Protein AF-0000000071158804 (afdb_homodimer)

Sequence (648 aa):
MSFNRYKDIIEEGDTVILYISPQAMYAIQAQSVIENRKGEKVENVMQTKYGALKISSLFGKPFGSKVSLSNGWAHVLYPTPELWTQTLPHRTQIIYTPDISLIMFMLELKPGSIVVESGTGSGSLTHSMAVRVKPTGHIYTYDFHEQRADQAQKEFKAHGLSENVTSQCRDVCQNGFSDDVTGKADAVFLDLPHPHLVVPFAIKALKPSGGGRICTFSPCIEQVMRTCQTLQEHGFIQIKTVECLEKEYQVVNRTVTTFATASRPSSAPVPQNTTEEHSNDKKFVACIPSASPRGHTGYLTTATYLMETPLQLQEAEIEDSCEKMSFNRYKDIIEEGDTVILYISPQAMYAIQAQSVIENRKGEKVENVMQTKYGALKISSLFGKPFGSKVSLSNGWAHVLYPTPELWTQTLPHRTQIIYTPDISLIMFMLELKPGSIVVESGTGSGSLTHSMAVRVKPTGHIYTYDFHEQRADQAQKEFKAHGLSENVTSQCRDVCQNGFSDDVTGKADAVFLDLPHPHLVVPFAIKALKPSGGGRICTFSPCIEQVMRTCQTLQEHGFIQIKTVECLEKEYQVVNRTVTTFATASRPSSAPVPQNTTEEHSNDKKFVACIPSASPRGHTGYLTTATYLMETPLQLQEAEIEDSCEK

Nearest PDB structures (foldseek):
  5erg-assembly1_B-2  TM=8.374E-01  e=8.503E-31  Saccharomyces cerevisiae S288C
  1o54-assembly1_A  TM=8.963E-01  e=9.820E-26  Thermotoga maritima
  3mb5-assembly1_A  TM=8.876E-01  e=3.940E-25  Pyrococcus abyssi
  2b25-assembly1_A  TM=8.317E-01  e=4.220E-18  Homo sapiens
  2b25-assembly2_B  TM=8.247E-01  e=2.156E-17  Homo sapiens

Radius of gyration: 29.2 Å; Cα contacts (8 Å, |Δi|>4): 1351; chains: 2; bounding box: 61×101×88 Å

Structure (mmCIF, N/CA/C/O backbone):
data_AF-0000000071158804-model_v1
#
loop_
_entity.id
_entity.type
_entity.pdbx_description
1 polymer 'tRNA (adenine(58)-N(1))-methyltransferase catalytic subunit TRMT61A'
#
loop_
_atom_site.group_PDB
_atom_site.id
_atom_site.type_symbol
_atom_site.label_atom_id
_atom_site.label_alt_id
_atom_site.label_comp_id
_atom_site.label_asym_id
_atom_site.label_entity_id
_atom_site.label_seq_id
_atom_site.pdbx_PDB_ins_code
_atom_site.Cartn_x
_atom_site.Cartn_y
_atom_site.Cartn_z
_atom_site.occupancy
_atom_site.B_iso_or_equiv
_atom_site.auth_seq_id
_atom_site.auth_comp_id
_atom_site.auth_asym_id
_atom_site.auth_atom_id
_atom_site.pdbx_PDB_model_num
ATOM 1 N N . MET A 1 1 ? 7.121 7.773 21.453 1 49.59 1 MET A N 1
ATOM 2 C CA . MET A 1 1 ? 7.941 7.285 20.359 1 49.59 1 MET A CA 1
ATOM 3 C C . MET A 1 1 ? 7.137 7.242 19.062 1 49.59 1 MET A C 1
ATOM 5 O O . MET A 1 1 ? 6.109 6.57 18.984 1 49.59 1 MET A O 1
ATOM 9 N N . SER A 1 2 ? 7.516 8.016 18.078 1 63.91 2 SER A N 1
ATOM 10 C CA . SER A 1 2 ? 6.809 8.406 16.859 1 63.91 2 SER A CA 1
ATOM 11 C C . SER A 1 2 ? 6.754 7.262 15.859 1 63.91 2 SER A C 1
ATOM 13 O O . SER A 1 2 ? 7.633 6.398 15.852 1 63.91 2 SER A O 1
ATOM 15 N N . PHE A 1 3 ? 5.719 6.723 15.328 1 69.81 3 PHE A N 1
ATOM 16 C CA . PHE A 1 3 ? 5.371 5.762 14.289 1 69.81 3 PHE A CA 1
ATOM 17 C C . PHE A 1 3 ? 5.008 4.414 14.898 1 69.81 3 PHE A C 1
ATOM 19 O O . PHE A 1 3 ? 4.453 3.549 14.219 1 69.81 3 PHE A O 1
ATOM 26 N N . ASN A 1 4 ? 5.555 4.121 16.219 1 66.81 4 ASN A N 1
ATOM 27 C CA . ASN A 1 4 ? 5.32 2.82 16.828 1 66.81 4 ASN A CA 1
ATOM 28 C C . ASN A 1 4 ? 3.912 2.721 17.406 1 66.81 4 ASN A C 1
ATOM 30 O O . ASN A 1 4 ? 3.217 1.726 17.188 1 66.81 4 ASN A O 1
ATOM 34 N N . ARG A 1 5 ? 3.615 3.727 18.312 1 67.88 5 ARG A N 1
ATOM 35 C CA . ARG A 1 5 ? 2.289 3.725 18.922 1 67.88 5 ARG A CA 1
ATOM 36 C C . ARG A 1 5 ? 1.631 5.094 18.797 1 67.88 5 ARG A C 1
ATOM 38 O O . ARG A 1 5 ? 2.299 6.125 18.922 1 67.88 5 ARG A O 1
ATOM 45 N N . TYR A 1 6 ? 0.428 5.008 18.312 1 70.06 6 TYR A N 1
ATOM 46 C CA . TYR A 1 6 ? -0.295 6.273 18.25 1 70.06 6 TYR A CA 1
ATOM 47 C C . TYR A 1 6 ? -0.41 6.914 19.625 1 70.06 6 TYR A C 1
ATOM 49 O O . TYR A 1 6 ? -0.631 6.227 20.609 1 70.06 6 TYR A O 1
ATOM 57 N N . LYS A 1 7 ? 0.042 8.133 19.672 1 77.88 7 LYS A N 1
ATOM 58 C CA . LYS A 1 7 ? -0.082 8.984 20.844 1 77.88 7 LYS A CA 1
ATOM 59 C C . LYS A 1 7 ? -0.995 10.172 20.578 1 77.88 7 LYS A C 1
ATOM 61 O O . LYS A 1 7 ? -0.969 10.742 19.484 1 77.88 7 LYS A O 1
ATOM 66 N N . ASP A 1 8 ? -1.704 10.539 21.594 1 83.31 8 ASP A N 1
ATOM 67 C CA . ASP A 1 8 ? -2.66 11.633 21.422 1 83.31 8 ASP A CA 1
ATOM 68 C C . ASP A 1 8 ? -2.02 12.977 21.734 1 83.31 8 ASP A C 1
ATOM 70 O O . ASP A 1 8 ? -2.324 13.984 21.078 1 83.31 8 ASP A O 1
ATOM 74 N N . ILE A 1 9 ? -1.091 12.906 22.719 1 90.75 9 ILE A N 1
ATOM 75 C CA . ILE A 1 9 ? -0.55 14.164 23.234 1 90.75 9 ILE A CA 1
ATOM 76 C C . ILE A 1 9 ? 0.925 14.281 22.859 1 90.75 9 ILE A C 1
ATOM 78 O O . ILE A 1 9 ? 1.678 13.305 22.953 1 90.75 9 ILE A O 1
ATOM 82 N N . ILE A 1 10 ? 1.305 15.43 22.422 1 92.62 10 ILE A N 1
ATOM 83 C CA . ILE A 1 10 ? 2.684 15.695 22.031 1 92.62 10 ILE A CA 1
ATOM 84 C C . ILE A 1 10 ? 3.57 15.781 23.266 1 92.62 10 ILE A C 1
ATOM 86 O O . ILE A 1 10 ? 3.24 16.484 24.234 1 92.62 10 ILE A O 1
ATOM 90 N N . GLU A 1 11 ? 4.625 15.086 23.266 1 94 11 GLU A N 1
ATOM 91 C CA . GLU A 1 11 ? 5.594 15.086 24.359 1 94 11 GLU A CA 1
ATOM 92 C C . GLU A 1 11 ? 7.008 15.359 23.844 1 94 11 GLU A C 1
ATOM 94 O O . GLU A 1 11 ? 7.258 15.281 22.641 1 94 11 GLU A O 1
ATOM 99 N N . GLU A 1 12 ? 7.871 15.703 24.781 1 93.75 12 GLU A N 1
ATOM 100 C CA . GLU A 1 12 ? 9.273 15.898 24.422 1 93.75 12 GLU A CA 1
ATOM 101 C C . GLU A 1 12 ? 9.875 14.633 23.828 1 93.75 12 GLU A C 1
ATOM 103 O O . GLU A 1 12 ? 9.633 13.531 24.328 1 93.75 12 GLU A O 1
ATOM 108 N N . GLY A 1 13 ? 10.555 14.797 22.75 1 90.81 13 GLY A N 1
ATOM 109 C CA . GLY A 1 13 ? 11.188 13.664 22.078 1 90.81 13 GLY A CA 1
ATOM 110 C C . GLY A 1 13 ? 10.398 13.148 20.891 1 90.81 13 GLY A C 1
ATOM 111 O O . GLY A 1 13 ? 10.93 12.398 20.078 1 90.81 13 GLY A O 1
ATOM 112 N N . ASP A 1 14 ? 9.156 13.625 20.797 1 92.44 14 ASP A N 1
ATOM 113 C CA . ASP A 1 14 ? 8.32 13.164 19.703 1 92.44 14 ASP A CA 1
ATOM 114 C C . ASP A 1 14 ? 8.75 13.797 18.375 1 92.44 14 ASP A C 1
ATOM 116 O O . ASP A 1 14 ? 9.32 14.891 18.375 1 92.44 14 ASP A O 1
ATOM 120 N N . THR A 1 15 ? 8.578 13.047 17.359 1 92.94 15 THR A N 1
ATOM 121 C CA . THR A 1 15 ? 8.617 13.648 16.031 1 92.94 15 THR A CA 1
ATOM 122 C C . THR A 1 15 ? 7.242 14.18 15.633 1 92.94 15 THR A C 1
ATOM 124 O O . THR A 1 15 ? 6.242 13.469 15.742 1 92.94 15 THR A O 1
ATOM 127 N N . VAL A 1 16 ? 7.203 15.438 15.242 1 93.44 16 VAL A N 1
ATOM 128 C CA . VAL A 1 16 ? 5.938 16.062 14.859 1 93.44 16 VAL A CA 1
ATOM 129 C C . VAL A 1 16 ? 6.051 16.641 13.453 1 93.44 16 VAL A C 1
ATOM 131 O O . VAL A 1 16 ? 7.133 17.047 13.023 1 93.44 16 VAL A O 1
ATOM 134 N N . ILE A 1 17 ? 4.953 16.594 12.727 1 94.38 17 ILE A N 1
ATOM 135 C CA . ILE A 1 17 ? 4.895 17.219 11.414 1 94.38 17 ILE A CA 1
ATOM 136 C C . ILE A 1 17 ? 4.148 18.547 11.508 1 94.38 17 ILE A C 1
ATOM 138 O O . ILE A 1 17 ? 2.977 18.578 11.898 1 94.38 17 ILE A O 1
ATOM 142 N N . LEU A 1 18 ? 4.887 19.609 11.242 1 95.38 18 LEU A N 1
ATOM 143 C CA . LEU A 1 18 ? 4.242 20.906 11.125 1 95.38 18 LEU A CA 1
ATOM 144 C C . LEU A 1 18 ? 3.658 21.109 9.727 1 95.38 18 LEU A C 1
ATOM 146 O O . LEU A 1 18 ? 4.402 21.172 8.742 1 95.38 18 LEU A O 1
ATOM 150 N N . TYR A 1 19 ? 2.352 21.172 9.703 1 94.25 19 TYR A N 1
ATOM 151 C CA . TYR A 1 19 ? 1.658 21.328 8.43 1 94.25 19 TYR A CA 1
ATOM 152 C C . TYR A 1 19 ? 1.116 22.734 8.266 1 94.25 19 TYR A C 1
ATOM 154 O O . TYR A 1 19 ? 0.14 23.109 8.922 1 94.25 19 TYR A O 1
ATOM 162 N N . ILE A 1 20 ? 1.718 23.531 7.418 1 92.38 20 ILE A N 1
ATOM 163 C CA . ILE A 1 20 ? 1.26 24.891 7.137 1 92.38 20 ILE A CA 1
ATOM 164 C C . ILE A 1 20 ? 0.4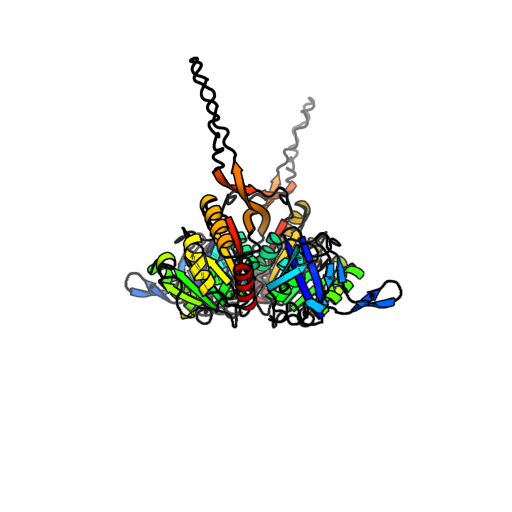17 24.891 5.863 1 92.38 20 ILE A C 1
ATOM 166 O O . ILE A 1 20 ? -0.696 25.422 5.852 1 92.38 20 ILE A O 1
ATOM 170 N N . SER A 1 21 ? 0.932 24.281 4.809 1 86.81 21 SER A N 1
ATOM 171 C CA . SER A 1 21 ? 0.286 24.078 3.516 1 86.81 21 SER A CA 1
ATOM 172 C C . SER A 1 21 ? 0.844 22.828 2.818 1 86.81 21 SER A C 1
ATOM 174 O O . SER A 1 21 ? 1.821 22.25 3.281 1 86.81 21 SER A O 1
ATOM 176 N N . PRO A 1 22 ? 0.19 22.406 1.806 1 82.94 22 PRO A N 1
ATOM 177 C CA . PRO A 1 22 ? 0.724 21.25 1.084 1 82.94 22 PRO A CA 1
ATOM 178 C C . PRO A 1 22 ? 2.168 21.453 0.629 1 82.94 22 PRO A C 1
ATOM 180 O O . PRO A 1 22 ? 2.924 20.484 0.51 1 82.94 22 PRO A O 1
ATOM 183 N N . GLN A 1 23 ? 2.557 22.641 0.459 1 84.12 23 GLN A N 1
ATOM 184 C CA . GLN A 1 23 ? 3.896 22.938 -0.04 1 84.12 23 GLN A CA 1
ATOM 185 C C . GLN A 1 23 ? 4.844 23.297 1.103 1 84.12 23 GLN A C 1
ATOM 187 O O . GLN A 1 23 ? 6.043 23.469 0.888 1 84.12 23 GLN A O 1
ATOM 192 N N . ALA A 1 24 ? 4.27 23.406 2.316 1 90.88 24 ALA A N 1
ATOM 193 C CA . ALA A 1 24 ? 5.074 23.797 3.469 1 90.88 24 ALA A CA 1
ATOM 194 C C . ALA A 1 24 ? 4.824 22.875 4.656 1 90.88 24 ALA A C 1
ATOM 196 O O . ALA A 1 24 ? 3.961 23.156 5.492 1 90.88 24 ALA A O 1
ATOM 197 N N . MET A 1 25 ? 5.547 21.844 4.664 1 93.62 25 MET A N 1
ATOM 198 C CA . MET A 1 25 ? 5.508 20.859 5.746 1 93.62 25 MET A CA 1
ATOM 199 C C . MET A 1 25 ? 6.906 20.594 6.285 1 93.62 25 MET A C 1
ATOM 201 O O . MET A 1 25 ? 7.867 20.516 5.516 1 93.62 25 MET A O 1
ATOM 205 N N . TYR A 1 26 ? 7 20.375 7.609 1 94.25 26 TYR A N 1
ATOM 206 C CA . TYR A 1 26 ? 8.305 20.172 8.227 1 94.25 26 TYR A CA 1
ATOM 207 C C . TYR A 1 26 ? 8.242 19.094 9.297 1 94.25 26 TYR A C 1
ATOM 209 O O . TYR A 1 26 ? 7.32 19.062 10.117 1 94.25 26 TYR A O 1
ATOM 217 N N . ALA A 1 27 ? 9.18 18.188 9.203 1 93.88 27 ALA A N 1
ATOM 218 C CA . ALA A 1 27 ? 9.359 17.266 10.32 1 93.88 27 ALA A CA 1
ATOM 219 C C . ALA A 1 27 ? 10.211 17.891 11.422 1 93.88 27 ALA A C 1
ATOM 221 O O . ALA A 1 27 ? 11.312 18.375 11.164 1 93.88 27 ALA A O 1
ATOM 222 N N . ILE A 1 28 ? 9.703 17.891 12.641 1 92.88 28 ILE A N 1
ATOM 223 C CA . ILE A 1 28 ? 10.375 18.531 13.773 1 92.88 28 ILE A CA 1
ATOM 224 C C . ILE A 1 28 ? 10.547 17.516 14.906 1 92.88 28 ILE A C 1
ATOM 226 O O . ILE A 1 28 ? 9.617 16.781 15.227 1 92.88 28 ILE A O 1
ATOM 230 N N . GLN A 1 29 ? 11.719 17.484 15.406 1 91.19 29 GLN A N 1
ATOM 231 C CA . GLN A 1 29 ? 11.898 16.781 16.672 1 91.19 29 GLN A CA 1
ATOM 232 C C . GLN A 1 29 ? 11.516 17.688 17.859 1 91.19 29 GLN A C 1
ATOM 234 O O . GLN A 1 29 ? 12.117 18.734 18.062 1 91.19 29 GLN A O 1
ATOM 239 N N . ALA A 1 30 ? 10.562 17.266 18.625 1 93.38 30 ALA A N 1
ATOM 240 C CA . ALA A 1 30 ? 10.055 18.094 19.719 1 93.38 30 ALA A CA 1
ATOM 241 C C . ALA A 1 30 ? 11.016 18.094 20.906 1 93.38 30 ALA A C 1
ATOM 243 O O . ALA A 1 30 ? 10.836 17.328 21.859 1 93.38 30 ALA A O 1
ATOM 244 N N . GLN A 1 31 ? 11.922 18.969 20.766 1 93.88 31 GLN A N 1
ATOM 245 C CA . GLN A 1 31 ? 12.891 19.188 21.844 1 93.88 31 GLN A CA 1
ATOM 246 C C . GLN A 1 31 ? 12.828 20.625 22.344 1 93.88 31 GLN A C 1
ATOM 248 O O . GLN A 1 31 ? 12.859 21.578 21.547 1 93.88 31 GLN A O 1
ATOM 253 N N . SER A 1 32 ? 12.727 20.75 23.625 1 94.38 32 SER A N 1
ATOM 254 C CA . SER A 1 32 ? 12.562 22.078 24.203 1 94.38 32 SER A CA 1
ATOM 255 C C . SER A 1 32 ? 13.844 22.891 24.078 1 94.38 32 SER A C 1
ATOM 257 O O . SER A 1 32 ? 13.789 24.125 23.938 1 94.38 32 SER A O 1
ATOM 259 N N . VAL A 1 33 ? 14.984 22.156 24.141 1 94.38 33 VAL A N 1
ATOM 260 C CA . VAL A 1 33 ? 16.281 22.828 24.141 1 94.38 33 VAL A CA 1
ATOM 261 C C . VAL A 1 33 ? 17.172 22.234 23.047 1 94.38 33 VAL A C 1
ATOM 263 O O . VAL A 1 33 ? 17.094 21.031 22.766 1 94.38 33 VAL A O 1
ATOM 266 N N . ILE A 1 34 ? 17.906 23.062 22.391 1 91.44 34 ILE A N 1
ATOM 267 C CA . ILE A 1 34 ? 18.906 22.625 21.422 1 91.44 34 ILE A CA 1
ATOM 268 C C . ILE A 1 34 ? 20.234 23.312 21.703 1 91.44 34 ILE A C 1
ATOM 270 O O . ILE A 1 34 ? 20.281 24.312 22.438 1 91.44 34 ILE A O 1
ATOM 274 N N . GLU A 1 35 ? 21.25 22.734 21.203 1 91.94 35 GLU A N 1
ATOM 275 C CA . GLU A 1 35 ? 22.562 23.328 21.359 1 91.94 35 GLU A CA 1
ATOM 276 C C . GLU A 1 35 ? 22.891 24.266 20.203 1 91.94 35 GLU A C 1
ATOM 278 O O . GLU A 1 35 ? 22.75 23.906 19.031 1 91.94 35 GLU A O 1
ATOM 283 N N . ASN A 1 36 ? 23.234 25.453 20.5 1 88.56 36 ASN A N 1
ATOM 284 C CA . ASN A 1 36 ? 23.609 26.375 19.438 1 88.56 36 ASN A CA 1
ATOM 285 C C . ASN A 1 36 ? 25.047 26.156 18.984 1 88.56 36 ASN A C 1
ATOM 287 O O . ASN A 1 36 ? 25.703 25.203 19.422 1 88.56 36 ASN A O 1
ATOM 291 N N . ARG A 1 37 ? 25.562 26.922 18.047 1 85.38 37 ARG A N 1
ATOM 292 C CA . ARG A 1 37 ? 26.875 26.75 17.438 1 85.38 37 ARG A CA 1
ATOM 293 C C . ARG A 1 37 ? 28 26.938 18.469 1 85.38 37 ARG A C 1
ATOM 295 O O . ARG A 1 37 ? 29.094 26.406 18.297 1 85.38 37 ARG A O 1
ATOM 302 N N . LYS A 1 38 ? 27.672 27.594 19.484 1 91.69 38 LYS A N 1
ATOM 303 C CA . LYS A 1 38 ? 28.641 27.875 20.547 1 91.69 38 LYS A CA 1
ATOM 304 C C . LYS A 1 38 ? 28.578 26.812 21.641 1 91.69 38 LYS A C 1
ATOM 306 O O . LYS A 1 38 ? 29.25 26.938 22.656 1 91.69 38 LYS A O 1
ATOM 311 N N . GLY A 1 39 ? 27.672 25.828 21.438 1 90.5 39 GLY A N 1
ATOM 312 C CA . GLY A 1 39 ? 27.562 24.734 22.391 1 90.5 39 GLY A CA 1
ATOM 313 C C . GLY A 1 39 ? 26.656 25.062 23.562 1 90.5 39 GLY A C 1
ATOM 314 O O . GLY A 1 39 ? 26.625 24.328 24.547 1 90.5 39 GLY A O 1
ATOM 315 N N . GLU A 1 40 ? 26 26.234 23.484 1 92.44 40 GLU A N 1
ATOM 316 C CA . GLU A 1 40 ? 25.109 26.641 24.578 1 92.44 40 GLU A CA 1
ATOM 317 C C . GLU A 1 40 ? 23.703 26.094 24.359 1 92.44 40 GLU A C 1
ATOM 319 O O . GLU A 1 40 ? 23.219 26.047 23.234 1 92.44 40 GLU A O 1
ATOM 324 N N . LYS A 1 41 ? 23.109 25.734 25.469 1 93.44 41 LYS A N 1
ATOM 325 C CA . LYS A 1 41 ? 21.719 25.266 25.438 1 93.44 41 LYS A CA 1
ATOM 326 C C . LYS A 1 41 ? 20.75 26.438 25.328 1 93.44 41 LYS A C 1
ATOM 328 O O . LYS A 1 41 ? 20.719 27.312 26.203 1 93.44 41 LYS A O 1
ATOM 333 N N . VAL A 1 42 ? 20.047 26.469 24.25 1 94 42 VAL A N 1
ATOM 334 C CA . VAL A 1 42 ? 19.078 27.547 24.047 1 94 42 VAL A CA 1
ATOM 335 C C . VAL A 1 42 ? 17.688 26.938 23.766 1 94 42 VAL A C 1
ATOM 337 O O . VAL A 1 42 ? 17.578 25.766 23.422 1 94 42 VAL A O 1
ATOM 340 N N . GLU A 1 43 ? 16.75 27.797 23.953 1 94.81 43 GLU A N 1
ATOM 341 C CA . GLU A 1 43 ? 15.391 27.359 23.641 1 94.81 43 GLU A CA 1
ATOM 342 C C . GLU A 1 43 ? 15.258 27 22.156 1 94.81 43 GLU A C 1
ATOM 344 O O . GLU A 1 43 ? 15.805 27.672 21.297 1 94.81 43 GLU A O 1
ATOM 349 N N . ASN A 1 44 ? 14.562 25.906 21.891 1 95.44 44 ASN A N 1
ATOM 350 C CA . ASN A 1 44 ? 14.367 25.453 20.516 1 95.44 44 ASN A CA 1
ATOM 351 C C . ASN A 1 44 ? 13.219 26.188 19.844 1 95.44 44 ASN A C 1
ATOM 353 O O . ASN A 1 44 ? 12.055 25.969 20.172 1 95.44 44 ASN A O 1
ATOM 357 N N . VAL A 1 45 ? 13.648 27.094 18.984 1 94.94 45 VAL A N 1
ATOM 358 C CA . VAL A 1 45 ? 12.672 27.875 18.234 1 94.94 45 VAL A CA 1
ATOM 359 C C . VAL A 1 45 ? 12.859 27.641 16.734 1 94.94 45 VAL A C 1
ATOM 361 O O . VAL A 1 45 ? 13.938 27.859 16.188 1 94.94 45 VAL A O 1
ATOM 364 N N . MET A 1 46 ? 11.766 27.188 16.109 1 93.88 46 MET A N 1
ATOM 365 C CA . MET A 1 46 ? 11.828 26.938 14.664 1 93.88 46 MET A CA 1
ATOM 366 C C . MET A 1 46 ? 11.406 28.188 13.891 1 93.88 46 MET A C 1
ATOM 368 O O . MET A 1 46 ? 10.367 28.781 14.18 1 93.88 46 MET A O 1
ATOM 372 N N . GLN A 1 47 ? 12.242 28.531 12.945 1 91.94 47 GLN A N 1
ATOM 373 C CA . GLN A 1 47 ? 11.922 29.672 12.078 1 91.94 47 GLN A CA 1
ATOM 374 C C . GLN A 1 47 ? 11.328 29.188 10.758 1 91.94 47 GLN A C 1
ATOM 376 O O . GLN A 1 47 ? 11.883 28.312 10.102 1 91.94 47 GLN A O 1
ATOM 381 N N . THR A 1 48 ? 10.188 29.641 10.398 1 89.69 48 THR A N 1
ATOM 382 C CA . THR A 1 48 ? 9.57 29.359 9.109 1 89.69 48 THR A CA 1
ATOM 383 C C . THR A 1 48 ? 9.297 30.656 8.344 1 89.69 48 THR A C 1
ATOM 385 O O . THR A 1 48 ? 9.43 31.75 8.898 1 89.69 48 THR A O 1
ATOM 388 N N . LYS A 1 49 ? 9.031 30.531 7.082 1 90 49 LYS A N 1
ATOM 389 C CA . LYS A 1 49 ? 8.648 31.672 6.273 1 90 49 LYS A CA 1
ATOM 390 C C . LYS A 1 49 ? 7.418 32.375 6.852 1 90 49 LYS A C 1
ATOM 392 O O . LYS A 1 49 ? 7.188 33.562 6.598 1 90 49 LYS A O 1
ATOM 397 N N . TYR A 1 50 ? 6.691 31.672 7.719 1 91.06 50 TYR A N 1
ATOM 398 C CA . TYR A 1 50 ? 5.445 32.188 8.266 1 91.06 50 TYR A CA 1
ATOM 399 C C . TYR A 1 50 ? 5.613 32.594 9.727 1 91.06 50 TYR A C 1
ATOM 401 O O . TYR A 1 50 ? 4.629 32.844 10.422 1 91.06 50 TYR A O 1
ATOM 409 N N . GLY A 1 51 ? 6.902 32.531 10.164 1 91.19 51 GLY A N 1
ATOM 410 C CA . GLY A 1 51 ? 7.148 32.969 11.531 1 91.19 51 GLY A CA 1
ATOM 411 C C . GLY A 1 51 ? 7.832 31.906 12.383 1 91.19 51 GLY A C 1
ATOM 412 O O . GLY A 1 51 ? 8.18 30.844 11.891 1 91.19 51 GLY A O 1
ATOM 413 N N . ALA A 1 52 ? 7.934 32.344 13.617 1 93.62 52 ALA A N 1
ATOM 414 C CA . ALA A 1 52 ? 8.672 31.5 14.555 1 93.62 52 ALA A CA 1
ATOM 415 C C . ALA A 1 52 ? 7.723 30.609 15.359 1 93.62 52 ALA A C 1
ATOM 417 O O . ALA A 1 52 ? 6.574 31 15.609 1 93.62 52 ALA A O 1
ATOM 418 N N . LEU A 1 53 ? 8.195 29.391 15.711 1 95 53 LEU A N 1
ATOM 419 C CA . LEU A 1 53 ? 7.457 28.453 16.547 1 95 53 LEU A CA 1
ATOM 420 C C . LEU A 1 53 ? 8.328 27.953 17.688 1 95 53 LEU A C 1
ATOM 422 O O . LEU A 1 53 ? 9.367 27.328 17.453 1 95 53 LEU A O 1
ATOM 426 N N . LYS A 1 54 ? 7.887 28.344 18.891 1 95.19 54 LYS A N 1
ATOM 427 C CA . LYS A 1 54 ? 8.531 27.75 20.047 1 95.19 54 LYS A CA 1
ATOM 428 C C . LYS A 1 54 ? 8.133 26.281 20.219 1 95.19 54 LYS A C 1
ATOM 430 O O . LYS A 1 54 ? 6.973 25.969 20.484 1 95.19 54 LYS A O 1
ATOM 435 N N . ILE A 1 55 ? 9.039 25.391 20.234 1 96.31 55 ILE A N 1
ATOM 436 C CA . ILE A 1 55 ? 8.75 23.953 20.203 1 96.31 55 ILE A CA 1
ATOM 437 C C . ILE A 1 55 ? 8.109 23.531 21.516 1 96.31 55 ILE A C 1
ATOM 439 O O . ILE A 1 55 ? 7.238 22.672 21.547 1 96.31 55 ILE A O 1
ATOM 443 N N . SER A 1 56 ? 8.531 24.141 22.578 1 95.56 56 SER A N 1
ATOM 444 C CA . SER A 1 56 ? 7.988 23.781 23.891 1 95.56 56 SER A CA 1
ATOM 445 C C . SER A 1 56 ? 6.492 24.062 23.969 1 95.56 56 SER A C 1
ATOM 447 O O . SER A 1 56 ? 5.785 23.484 24.781 1 95.56 56 SER A O 1
ATOM 449 N N . SER A 1 57 ? 6.027 24.953 23.125 1 95.12 57 SER A N 1
ATOM 450 C CA . SER A 1 57 ? 4.613 25.297 23.141 1 95.12 57 SER A CA 1
ATOM 451 C C . SER A 1 57 ? 3.752 24.156 22.609 1 95.12 57 SER A C 1
ATOM 453 O O . SER A 1 57 ? 2.531 24.172 22.781 1 95.12 57 SER A O 1
ATOM 455 N N . LEU A 1 58 ? 4.359 23.203 22.016 1 95 58 LEU A N 1
ATOM 456 C CA . LEU A 1 58 ? 3.635 22.078 21.438 1 95 58 LEU A CA 1
ATOM 457 C C . LEU A 1 58 ? 3.312 21.031 22.516 1 95 58 LEU A C 1
ATOM 459 O O . LEU A 1 58 ? 2.422 20.203 22.312 1 95 58 LEU A O 1
ATOM 463 N N . PHE A 1 59 ? 4.094 21.047 23.562 1 95.69 59 PHE A N 1
ATOM 464 C CA . PHE A 1 59 ? 3.975 20 24.562 1 95.69 59 PHE A CA 1
ATOM 465 C C . PHE A 1 59 ? 2.607 20.031 25.234 1 95.69 59 PHE A C 1
ATOM 467 O O . PHE A 1 59 ? 2.129 21.109 25.609 1 95.69 59 PHE A O 1
ATOM 474 N N . GLY A 1 60 ? 1.994 18.844 25.281 1 93.94 60 GLY A N 1
ATOM 475 C CA . GLY A 1 60 ? 0.699 18.75 25.938 1 93.94 60 GLY A CA 1
ATOM 476 C C . GLY A 1 60 ? -0.467 18.922 24.984 1 93.94 60 GLY A C 1
ATOM 477 O O . GLY A 1 60 ? -1.61 18.609 25.328 1 93.94 60 GLY A O 1
ATOM 478 N N . LYS A 1 61 ? -0.218 19.422 23.859 1 91.56 61 LYS A N 1
ATOM 479 C CA . LYS A 1 61 ? -1.277 19.578 22.859 1 91.56 61 LYS A CA 1
ATOM 480 C C . LYS A 1 61 ? -1.547 18.25 22.141 1 91.56 61 LYS A C 1
ATOM 482 O O . LYS A 1 61 ? -0.64 17.438 21.984 1 91.56 61 LYS A O 1
ATOM 487 N N . PRO A 1 62 ? -2.744 18.078 21.812 1 90.19 62 PRO A N 1
ATOM 488 C CA . PRO A 1 62 ? -3.031 16.875 21.016 1 90.19 62 PRO A CA 1
ATOM 489 C C . PRO A 1 62 ? -2.514 16.984 19.578 1 90.19 62 PRO A C 1
ATOM 491 O O . PRO A 1 62 ? -2.504 18.078 19 1 90.19 62 PRO A O 1
ATOM 494 N N . PHE A 1 63 ? -2.098 15.898 19.062 1 89.69 63 PHE A N 1
ATOM 495 C CA . PHE A 1 63 ? -1.826 15.875 17.625 1 89.69 63 PHE A CA 1
ATOM 496 C C . PHE A 1 63 ? -3.053 16.312 16.828 1 89.69 63 PHE A C 1
ATOM 498 O O . PHE A 1 63 ? -4.18 15.945 17.172 1 89.69 63 PHE A O 1
ATOM 505 N N . GLY A 1 64 ? -2.838 17.078 15.852 1 88.12 64 GLY A N 1
ATOM 506 C CA . GLY A 1 64 ? -3.934 17.641 15.07 1 88.12 64 GLY A CA 1
ATOM 507 C C . GLY A 1 64 ? -4.262 19.078 15.453 1 88.12 64 GLY A C 1
ATOM 508 O O . GLY A 1 64 ? -5.008 19.75 14.742 1 88.12 64 GLY A O 1
ATOM 509 N N . SER A 1 65 ? -3.648 19.562 16.469 1 89.88 65 SER A N 1
ATOM 510 C CA . SER A 1 65 ? -3.947 20.906 16.969 1 89.88 65 SER A CA 1
ATOM 511 C C . SER A 1 65 ? -3.467 21.969 16 1 89.88 65 SER A C 1
ATOM 513 O O . SER A 1 65 ? -2.473 21.781 15.297 1 89.88 65 SER A O 1
ATOM 515 N N . LYS A 1 66 ? -4.227 23 16.016 1 91.06 66 LYS A N 1
ATOM 516 C CA . LYS A 1 66 ? -3.797 24.219 15.336 1 91.06 66 LYS A CA 1
ATOM 517 C C . LYS A 1 66 ? -2.92 25.078 16.234 1 91.06 66 LYS A C 1
ATOM 519 O O . LYS A 1 66 ? -3.252 25.312 17.391 1 91.06 66 LYS A O 1
ATOM 524 N N . VAL A 1 67 ? -1.841 25.516 15.758 1 93.69 67 VAL A N 1
ATOM 525 C CA . VAL A 1 67 ? -0.932 26.344 16.531 1 93.69 67 VAL A CA 1
ATOM 526 C C . VAL A 1 67 ? -0.659 27.641 15.789 1 93.69 67 VAL A C 1
ATOM 528 O O . VAL A 1 67 ? -0.688 27.688 14.555 1 93.69 67 VAL A O 1
ATOM 531 N N . SER A 1 68 ? -0.372 28.609 16.562 1 92.38 68 SER A N 1
ATOM 532 C CA . SER A 1 68 ? -0.124 29.938 15.992 1 92.38 68 SER A CA 1
ATOM 533 C C . SER A 1 68 ? 1.363 30.156 15.734 1 92.38 68 SER A C 1
ATOM 535 O O . SER A 1 68 ? 2.205 29.75 16.531 1 92.38 68 SER A O 1
ATOM 537 N N . LEU A 1 69 ? 1.562 30.703 14.602 1 91.69 69 LEU A N 1
ATOM 538 C CA . LEU A 1 69 ? 2.879 31.234 14.258 1 91.69 69 LEU A CA 1
ATOM 539 C C . LEU A 1 69 ? 2.889 32.75 14.328 1 91.69 69 LEU A C 1
ATOM 541 O O . LEU A 1 69 ? 1.834 33.375 14.461 1 91.69 69 LEU A O 1
ATOM 545 N N . SER A 1 70 ? 4.02 33.406 14.281 1 89.06 70 SER A N 1
ATOM 546 C CA . SER A 1 70 ? 4.07 34.875 14.344 1 89.06 70 SER A CA 1
ATOM 547 C C . SER A 1 70 ? 3.271 35.5 13.211 1 89.06 70 SER A C 1
ATOM 549 O O . SER A 1 70 ? 2.658 36.562 13.391 1 89.06 70 SER A O 1
ATOM 551 N N . ASN A 1 71 ? 3.336 34.906 12.086 1 90.75 71 ASN A N 1
ATOM 552 C CA . ASN A 1 71 ? 2.629 35.406 10.914 1 90.75 71 ASN A CA 1
ATOM 553 C C . ASN A 1 71 ? 1.79 34.312 10.25 1 90.75 71 ASN A C 1
ATOM 555 O O . ASN A 1 71 ? 1.86 34.125 9.039 1 90.75 71 ASN A O 1
ATOM 559 N N . GLY A 1 72 ? 1.034 33.562 11.062 1 90.62 72 GLY A N 1
ATOM 560 C CA . GLY A 1 72 ? 0.183 32.5 10.5 1 90.62 72 GLY A CA 1
ATOM 561 C C . GLY A 1 72 ? -0.124 31.406 11.484 1 90.62 72 GLY A C 1
ATOM 562 O O . GLY A 1 72 ? -0.127 31.625 12.703 1 90.62 72 GLY A O 1
ATOM 563 N N . TRP A 1 73 ? -0.595 30.297 10.969 1 92.75 73 TRP A N 1
ATOM 564 C CA . TRP A 1 73 ? -0.917 29.125 11.797 1 92.75 73 TRP A CA 1
ATOM 565 C C . TRP A 1 73 ? -0.532 27.828 11.086 1 92.75 73 TRP A C 1
ATOM 567 O O . TRP A 1 73 ? -0.208 27.844 9.898 1 92.75 73 TRP A O 1
ATOM 577 N N . ALA A 1 74 ? -0.435 26.828 11.852 1 94.19 74 ALA A N 1
ATOM 578 C CA . ALA A 1 74 ? -0.125 25.5 11.328 1 94.19 74 ALA A CA 1
ATOM 579 C C . ALA A 1 74 ? -0.834 24.422 12.133 1 94.19 74 ALA A C 1
ATOM 581 O O . ALA A 1 74 ? -1.296 24.672 13.25 1 94.19 74 ALA A O 1
ATOM 582 N N . HIS A 1 75 ? -1.011 23.281 11.531 1 92.94 75 HIS A N 1
ATOM 583 C CA . HIS A 1 75 ? -1.441 22.109 12.281 1 92.94 75 HIS A CA 1
ATOM 584 C C . HIS A 1 75 ? -0.254 21.219 12.648 1 92.94 75 HIS A C 1
ATOM 586 O O . HIS A 1 75 ? 0.678 21.062 11.859 1 92.94 75 HIS A O 1
ATOM 592 N N . VAL A 1 76 ? -0.319 20.688 13.836 1 93.5 76 VAL A N 1
ATOM 593 C CA . VAL A 1 76 ? 0.718 19.766 14.273 1 93.5 76 VAL A CA 1
ATOM 594 C C . VAL A 1 76 ? 0.22 18.328 14.141 1 93.5 76 VAL A C 1
ATOM 596 O O . VAL A 1 76 ? -0.638 17.875 14.906 1 93.5 76 VAL A O 1
ATOM 599 N N . LEU A 1 77 ? 0.822 17.578 13.242 1 91.75 77 LEU A N 1
ATOM 600 C CA . LEU A 1 77 ? 0.307 16.266 12.883 1 91.75 77 LEU A CA 1
ATOM 601 C C . LEU A 1 77 ? 1.222 15.164 13.414 1 91.75 77 LEU A C 1
ATOM 603 O O . LEU A 1 77 ? 2.418 15.383 13.609 1 91.75 77 LEU A O 1
ATOM 607 N N . TYR A 1 78 ? 0.567 14.062 13.656 1 91.06 78 TYR A N 1
ATOM 608 C CA . TYR A 1 78 ? 1.33 12.852 13.945 1 91.06 78 TYR A CA 1
ATOM 609 C C . TYR A 1 78 ? 2.102 12.391 12.719 1 91.06 78 TYR A C 1
ATOM 611 O O . TYR A 1 78 ? 1.589 12.438 11.594 1 91.06 78 TYR A O 1
ATOM 619 N N . PRO A 1 79 ? 3.32 12.016 12.938 1 91.88 79 PRO A N 1
ATOM 620 C CA . PRO A 1 79 ? 4.09 11.586 11.766 1 91.88 79 PRO A CA 1
ATOM 621 C C . PRO A 1 79 ? 3.602 10.25 11.203 1 91.88 79 PRO A C 1
ATOM 623 O O . PRO A 1 79 ? 3.309 9.328 11.961 1 91.88 79 PRO A O 1
ATOM 626 N N . THR A 1 80 ? 3.4 10.18 9.938 1 90.5 80 THR A N 1
ATOM 627 C CA . THR A 1 80 ? 3.139 8.969 9.172 1 90.5 80 THR A CA 1
ATOM 628 C C . THR A 1 80 ? 4.246 8.719 8.148 1 90.5 80 THR A C 1
ATOM 630 O O . THR A 1 80 ? 5.008 9.633 7.816 1 90.5 80 THR A O 1
ATOM 633 N N . PRO A 1 81 ? 4.352 7.527 7.633 1 92.5 81 PRO A N 1
ATOM 634 C CA . PRO A 1 81 ? 5.371 7.285 6.609 1 92.5 81 PRO A CA 1
ATOM 635 C C . PRO A 1 81 ? 5.23 8.211 5.402 1 92.5 81 PRO A C 1
ATOM 637 O O . PRO A 1 81 ? 6.234 8.68 4.863 1 92.5 81 PRO A O 1
ATOM 640 N N . GLU A 1 82 ? 4.059 8.477 5.027 1 91.44 82 GLU A N 1
ATOM 641 C CA . GLU A 1 82 ? 3.842 9.375 3.898 1 91.44 82 GLU A CA 1
ATOM 642 C C . GLU A 1 82 ? 4.336 10.781 4.211 1 91.44 82 GLU A C 1
ATOM 644 O O . GLU A 1 82 ? 5.027 11.398 3.398 1 91.44 82 GLU A O 1
ATOM 649 N N . LEU A 1 83 ? 3.932 11.266 5.355 1 92.62 83 LEU A N 1
ATOM 650 C CA . LEU A 1 83 ? 4.363 12.602 5.75 1 92.62 83 LEU A CA 1
ATOM 651 C C . LEU A 1 83 ? 5.879 12.656 5.914 1 92.62 83 LEU A C 1
ATOM 653 O O . LEU A 1 83 ? 6.508 13.664 5.578 1 92.62 83 LEU A O 1
ATOM 657 N N . TRP A 1 84 ? 6.426 11.57 6.426 1 93.75 84 TRP A N 1
ATOM 658 C CA . TRP A 1 84 ? 7.875 11.484 6.547 1 93.75 84 TRP A CA 1
ATOM 659 C C . TRP A 1 84 ? 8.547 11.586 5.18 1 93.75 84 TRP A C 1
ATOM 661 O O . TRP A 1 84 ? 9.484 12.359 5 1 93.75 84 TRP A O 1
ATOM 671 N N . THR A 1 85 ? 8.039 10.875 4.234 1 93 85 THR A N 1
ATOM 672 C CA . THR A 1 85 ? 8.555 10.906 2.869 1 93 85 THR A CA 1
ATOM 673 C C . THR A 1 85 ? 8.508 12.32 2.303 1 93 85 THR A C 1
ATOM 675 O O . THR A 1 85 ? 9.461 12.773 1.668 1 93 85 THR A O 1
ATOM 678 N N . GLN A 1 86 ? 7.461 13.008 2.574 1 90.69 86 GLN A N 1
ATOM 679 C CA . GLN A 1 86 ? 7.246 14.336 2.01 1 90.69 86 GLN A CA 1
ATOM 680 C C . GLN A 1 86 ? 8.148 15.375 2.678 1 90.69 86 GLN A C 1
ATOM 682 O O . GLN A 1 86 ? 8.367 16.453 2.133 1 90.69 86 GLN A O 1
ATOM 687 N N . THR A 1 87 ? 8.625 15.062 3.877 1 92.62 87 THR A N 1
ATOM 688 C CA . THR A 1 87 ? 9.328 16.078 4.648 1 92.62 87 THR A CA 1
ATOM 689 C C . THR A 1 87 ? 10.812 15.75 4.762 1 92.62 87 THR A C 1
ATOM 691 O O . THR A 1 87 ? 11.57 16.484 5.402 1 92.62 87 THR A O 1
ATOM 694 N N . LEU A 1 88 ? 11.211 14.617 4.133 1 89 88 LEU A N 1
ATOM 695 C CA . LEU A 1 88 ? 12.609 14.227 4.188 1 89 88 LEU A CA 1
ATOM 696 C C . LEU A 1 88 ? 13.5 15.281 3.529 1 89 88 LEU A C 1
ATOM 698 O O . LEU A 1 88 ? 13.148 15.828 2.482 1 89 88 LEU A O 1
ATOM 702 N N . PRO A 1 89 ? 14.578 15.594 4.234 1 79.25 89 PRO A N 1
ATOM 703 C CA . PRO A 1 89 ? 15.547 16.438 3.537 1 79.25 89 PRO A CA 1
ATOM 704 C C . PRO A 1 89 ? 16.078 15.797 2.262 1 79.25 89 PRO A C 1
ATOM 706 O O . PRO A 1 89 ? 16.172 14.57 2.176 1 79.25 89 PRO A O 1
ATOM 709 N N . HIS A 1 90 ? 16.344 16.547 1.285 1 77.69 90 HIS A N 1
ATOM 710 C CA . HIS A 1 90 ? 16.781 16.047 -0.016 1 77.69 90 HIS A CA 1
ATOM 711 C C . HIS A 1 90 ? 18.25 15.625 0.019 1 77.69 90 HIS A C 1
ATOM 713 O O . HIS A 1 90 ? 19.109 16.281 -0.563 1 77.69 90 HIS A O 1
ATOM 719 N N . ARG A 1 91 ? 18.516 14.641 0.71 1 73.56 91 ARG A N 1
ATOM 720 C CA . ARG A 1 91 ? 19.875 14.117 0.796 1 73.56 91 ARG A CA 1
ATOM 721 C C . ARG A 1 91 ? 20.094 13.008 -0.222 1 73.56 91 ARG A C 1
ATOM 723 O O . ARG A 1 91 ? 21.234 12.75 -0.633 1 73.56 91 ARG A O 1
ATOM 730 N N . THR A 1 92 ? 19.094 12.281 -0.518 1 84.12 92 THR A N 1
ATOM 731 C CA . THR A 1 92 ? 19.109 11.172 -1.461 1 84.12 92 THR A CA 1
ATOM 732 C C . THR A 1 92 ? 17.891 11.227 -2.385 1 84.12 92 THR A C 1
ATOM 734 O O . THR A 1 92 ? 16.938 11.969 -2.129 1 84.12 92 THR A O 1
ATOM 737 N N . GLN A 1 93 ? 18.125 10.617 -3.551 1 86.19 93 GLN A N 1
ATOM 738 C CA . GLN A 1 93 ? 16.922 10.367 -4.34 1 86.19 93 GLN A CA 1
ATOM 739 C C . GLN A 1 93 ? 16.031 9.344 -3.658 1 86.19 93 GLN A C 1
ATOM 741 O O . GLN A 1 93 ? 16.5 8.305 -3.184 1 86.19 93 GLN A O 1
ATOM 746 N N . ILE A 1 94 ? 14.805 9.664 -3.541 1 89.62 94 ILE A N 1
ATOM 747 C CA . ILE A 1 94 ? 13.898 8.773 -2.822 1 89.62 94 ILE A CA 1
ATOM 748 C C . ILE A 1 94 ? 12.789 8.305 -3.758 1 89.62 94 ILE A C 1
ATOM 750 O O . ILE A 1 94 ? 12.562 8.906 -4.812 1 89.62 94 ILE A O 1
ATOM 754 N N . ILE A 1 95 ? 12.211 7.137 -3.379 1 91.94 95 ILE A N 1
ATOM 755 C CA . ILE A 1 95 ? 11 6.629 -4.016 1 91.94 95 ILE A CA 1
ATOM 756 C C . ILE A 1 95 ? 9.773 7.293 -3.395 1 91.94 95 ILE A C 1
ATOM 758 O O . ILE A 1 95 ? 9.703 7.457 -2.174 1 91.94 95 ILE A O 1
ATOM 762 N N . TYR A 1 96 ? 8.797 7.594 -4.223 1 88.5 96 TYR A N 1
ATOM 763 C CA . TYR A 1 96 ? 7.672 8.375 -3.715 1 88.5 96 TYR A CA 1
ATOM 764 C C . TYR A 1 96 ? 6.43 7.5 -3.561 1 88.5 96 TYR A C 1
ATOM 766 O O . TYR A 1 96 ? 6.465 6.301 -3.844 1 88.5 96 TYR A O 1
ATOM 774 N N . THR A 1 97 ? 5.426 8.164 -3.207 1 89.94 97 THR A N 1
ATOM 775 C CA . THR A 1 97 ? 4.246 7.555 -2.596 1 89.94 97 THR A CA 1
ATOM 776 C C . THR A 1 97 ? 3.648 6.492 -3.514 1 89.94 97 THR A C 1
ATOM 778 O O . THR A 1 97 ? 3.408 5.359 -3.088 1 89.94 97 THR A O 1
ATOM 781 N N . PRO A 1 98 ? 3.385 6.727 -4.828 1 89.81 98 PRO A N 1
ATOM 782 C CA . PRO A 1 98 ? 2.756 5.688 -5.648 1 89.81 98 PRO A CA 1
ATOM 783 C C . PRO A 1 98 ? 3.615 4.434 -5.77 1 89.81 98 PRO A C 1
ATOM 785 O O . PRO A 1 98 ? 3.098 3.316 -5.688 1 89.81 98 PRO A O 1
ATOM 788 N N . ASP A 1 99 ? 4.875 4.664 -5.941 1 93.5 99 ASP A N 1
ATOM 789 C CA . ASP A 1 99 ? 5.785 3.525 -6.043 1 93.5 99 ASP A CA 1
ATOM 790 C C . ASP A 1 99 ? 5.91 2.799 -4.707 1 93.5 99 ASP A C 1
ATOM 792 O O . ASP A 1 99 ? 5.922 1.566 -4.66 1 93.5 99 ASP A O 1
ATOM 796 N N . ILE A 1 100 ? 6.016 3.568 -3.648 1 96.06 100 ILE A N 1
ATOM 797 C CA . ILE A 1 100 ? 6.133 2.982 -2.316 1 96.06 100 ILE A CA 1
ATOM 798 C C . ILE A 1 100 ? 4.93 2.084 -2.041 1 96.06 100 ILE A C 1
ATOM 800 O O . ILE A 1 100 ? 5.086 0.944 -1.597 1 96.06 100 ILE A O 1
ATOM 804 N N . SER A 1 101 ? 3.75 2.604 -2.309 1 95.12 101 SER A N 1
ATOM 805 C CA . SER A 1 101 ? 2.529 1.847 -2.051 1 95.12 101 SER A CA 1
ATOM 806 C C . SER A 1 101 ? 2.49 0.564 -2.875 1 95.12 101 SER A C 1
ATOM 808 O O . SER A 1 101 ? 2.127 -0.498 -2.365 1 95.12 101 SER A O 1
ATOM 810 N N . LEU A 1 102 ? 2.855 0.681 -4.129 1 94.69 102 LEU A N 1
ATOM 811 C CA . LEU A 1 102 ? 2.814 -0.474 -5.02 1 94.69 102 LEU A CA 1
ATOM 812 C C . LEU A 1 102 ? 3.852 -1.515 -4.609 1 94.69 102 LEU A C 1
ATOM 814 O O . LEU A 1 102 ? 3.568 -2.715 -4.621 1 94.69 102 LEU A O 1
ATOM 818 N N . ILE A 1 103 ? 5.043 -1.063 -4.258 1 97.12 103 ILE A N 1
ATOM 819 C CA . ILE A 1 103 ? 6.102 -1.959 -3.803 1 97.12 103 ILE A CA 1
ATOM 820 C C . ILE A 1 103 ? 5.602 -2.799 -2.629 1 97.12 103 ILE A C 1
ATOM 822 O O . ILE A 1 103 ? 5.707 -4.027 -2.648 1 97.12 103 ILE A O 1
ATOM 826 N N . MET A 1 104 ? 5.086 -2.162 -1.663 1 97.12 104 MET A N 1
ATOM 827 C CA . MET A 1 104 ? 4.652 -2.863 -0.458 1 97.12 104 MET A CA 1
ATOM 828 C C . MET A 1 104 ? 3.531 -3.848 -0.775 1 97.12 104 MET A C 1
ATOM 830 O O . MET A 1 104 ? 3.479 -4.938 -0.205 1 97.12 104 MET A O 1
ATOM 834 N N . PHE A 1 105 ? 2.682 -3.439 -1.666 1 95.44 105 PHE A N 1
ATOM 835 C CA . PHE A 1 105 ? 1.569 -4.305 -2.035 1 95.44 105 PHE A CA 1
ATOM 836 C C . PHE A 1 105 ? 2.064 -5.52 -2.812 1 95.44 105 PHE A C 1
ATOM 838 O O . PHE A 1 105 ? 1.688 -6.652 -2.508 1 95.44 105 PHE A O 1
ATOM 845 N N . MET A 1 106 ? 2.908 -5.285 -3.777 1 94 106 MET A N 1
ATOM 846 C CA . MET A 1 106 ? 3.373 -6.355 -4.656 1 94 106 MET A CA 1
ATOM 847 C C . MET A 1 106 ? 4.305 -7.305 -3.916 1 94 106 MET A C 1
ATOM 849 O O . MET A 1 106 ? 4.41 -8.477 -4.27 1 94 106 MET A O 1
ATOM 853 N N . LEU A 1 107 ? 4.918 -6.809 -2.875 1 96.62 107 LEU A N 1
ATOM 854 C CA . LEU A 1 107 ? 5.734 -7.668 -2.023 1 96.62 107 LEU A CA 1
ATOM 855 C C . LEU A 1 107 ? 4.863 -8.438 -1.035 1 96.62 107 LEU A C 1
ATOM 857 O O . LEU A 1 107 ? 5.359 -9.281 -0.287 1 96.62 107 LEU A O 1
ATOM 861 N N . GLU A 1 108 ? 3.615 -8.109 -0.993 1 92.62 108 GLU A N 1
ATOM 862 C CA . GLU A 1 108 ? 2.633 -8.789 -0.153 1 92.62 108 GLU A CA 1
ATOM 863 C C . GLU A 1 108 ? 2.986 -8.656 1.325 1 92.62 108 GLU A C 1
ATOM 865 O O . GLU A 1 108 ? 2.895 -9.625 2.08 1 92.62 108 GLU A O 1
ATOM 870 N N . LEU A 1 109 ? 3.473 -7.48 1.683 1 95.19 109 LEU A N 1
ATOM 871 C CA . LEU A 1 109 ? 3.867 -7.258 3.068 1 95.19 109 LEU A CA 1
ATOM 872 C C . LEU A 1 109 ? 2.652 -7.289 3.99 1 95.19 109 LEU A C 1
ATOM 874 O O . LEU A 1 109 ? 1.608 -6.719 3.668 1 95.19 109 LEU A O 1
ATOM 878 N N . LYS A 1 110 ? 2.764 -7.914 5.055 1 91.38 110 LYS A N 1
ATOM 879 C CA . LYS A 1 110 ? 1.747 -8.047 6.098 1 91.38 110 LYS A CA 1
ATOM 880 C C . LYS A 1 110 ? 2.381 -8.07 7.484 1 91.38 110 LYS A C 1
ATOM 882 O O . LYS A 1 110 ? 3.6 -8.203 7.613 1 91.38 110 LYS A O 1
ATOM 887 N N . PRO A 1 111 ? 1.572 -7.859 8.477 1 92.12 111 PRO A N 1
ATOM 888 C CA . PRO A 1 111 ? 2.154 -7.965 9.82 1 92.12 111 PRO A CA 1
ATOM 889 C C . PRO A 1 111 ? 2.91 -9.273 10.031 1 92.12 111 PRO A C 1
ATOM 891 O O . PRO A 1 111 ? 2.402 -10.344 9.695 1 92.12 111 PRO A O 1
ATOM 894 N N . GLY A 1 112 ? 4.176 -9.141 10.5 1 93.69 112 GLY A N 1
ATOM 895 C CA . GLY A 1 112 ? 4.977 -10.328 10.758 1 93.69 112 GLY A CA 1
ATOM 896 C C . GLY A 1 112 ? 5.965 -10.633 9.656 1 93.69 112 GLY A C 1
ATOM 897 O O . GLY A 1 112 ? 6.871 -11.453 9.828 1 93.69 112 GLY A O 1
ATOM 898 N N . SER A 1 113 ? 5.887 -9.961 8.531 1 94.88 113 SER A N 1
ATOM 899 C CA . SER A 1 113 ? 6.789 -10.219 7.414 1 94.88 113 SER A CA 1
ATOM 900 C C . SER A 1 113 ? 8.227 -9.875 7.773 1 94.88 113 SER A C 1
ATOM 902 O O . SER A 1 113 ? 8.484 -8.883 8.461 1 94.88 113 SER A O 1
ATOM 904 N N . ILE A 1 114 ? 9.102 -10.719 7.328 1 97.19 114 ILE A N 1
ATOM 905 C CA . ILE A 1 114 ? 10.531 -10.422 7.359 1 97.19 114 ILE A CA 1
ATOM 906 C C . ILE A 1 114 ? 10.984 -9.945 5.98 1 97.19 114 ILE A C 1
ATOM 908 O O . ILE A 1 114 ? 10.867 -10.672 4.992 1 97.19 114 ILE A O 1
ATOM 912 N N . VAL A 1 115 ? 11.531 -8.719 5.914 1 98.62 115 VAL A N 1
ATOM 913 C CA . VAL A 1 115 ? 11.875 -8.094 4.637 1 98.62 115 VAL A CA 1
ATOM 914 C C . VAL A 1 115 ? 13.359 -7.75 4.609 1 98.62 115 VAL A C 1
ATOM 916 O O . VAL A 1 115 ? 13.906 -7.258 5.598 1 98.62 115 VAL A O 1
ATOM 919 N N . VAL A 1 116 ? 13.984 -8.078 3.508 1 98.75 116 VAL A N 1
ATOM 920 C CA . VAL A 1 116 ? 15.352 -7.645 3.25 1 98.75 116 VAL A CA 1
ATOM 921 C C . VAL A 1 116 ? 15.359 -6.547 2.186 1 98.75 116 VAL A C 1
ATOM 923 O O . VAL A 1 116 ? 14.766 -6.711 1.115 1 98.75 116 VAL A O 1
ATOM 926 N N . GLU A 1 117 ? 15.945 -5.43 2.518 1 98.75 117 GLU A N 1
ATOM 927 C CA . GLU A 1 117 ? 16.016 -4.281 1.62 1 98.75 117 GLU A CA 1
ATOM 928 C C . GLU A 1 117 ? 17.469 -3.883 1.351 1 98.75 117 GLU A C 1
ATOM 930 O O . GLU A 1 117 ? 18.281 -3.854 2.268 1 98.75 117 GLU A O 1
ATOM 935 N N . SER A 1 118 ? 17.797 -3.682 0.132 1 98.12 118 SER A N 1
ATOM 936 C CA . SER A 1 118 ? 19.062 -3.025 -0.214 1 98.12 118 SER A CA 1
ATOM 937 C C . SER A 1 118 ? 18.812 -1.682 -0.891 1 98.12 118 SER A C 1
ATOM 939 O O . SER A 1 118 ? 18.031 -1.595 -1.848 1 98.12 118 SER A O 1
ATOM 941 N N . GLY A 1 119 ? 19.5 -0.647 -0.46 1 96.38 119 GLY A N 1
ATOM 942 C CA . GLY A 1 119 ? 19.25 0.734 -0.837 1 96.38 119 GLY A CA 1
ATOM 943 C C . GLY A 1 119 ? 18.422 1.489 0.187 1 96.38 119 GLY A C 1
ATOM 944 O O . GLY A 1 119 ? 17.359 2.021 -0.136 1 96.38 119 GLY A O 1
ATOM 945 N N . THR A 1 120 ? 18.922 1.526 1.413 1 96.62 120 THR A N 1
ATOM 946 C CA . THR A 1 120 ? 18.219 2.188 2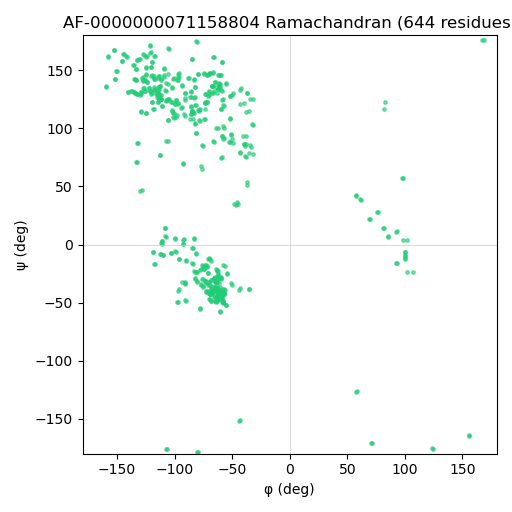.506 1 96.62 120 THR A CA 1
ATOM 947 C C . THR A 1 120 ? 17.969 3.658 2.18 1 96.62 120 THR A C 1
ATOM 949 O O . THR A 1 120 ? 16.859 4.152 2.326 1 96.62 120 THR A O 1
ATOM 952 N N . GLY A 1 121 ? 19.094 4.387 1.722 1 94.56 121 GLY A N 1
ATOM 953 C CA . GLY A 1 121 ? 19 5.812 1.447 1 94.56 121 GLY A CA 1
ATOM 954 C C . GLY A 1 121 ? 18.547 6.625 2.65 1 94.56 121 GLY A C 1
ATOM 955 O O . GLY A 1 121 ? 19.141 6.508 3.73 1 94.56 121 GLY A O 1
ATOM 956 N N . SER A 1 122 ? 17.547 7.371 2.426 1 94.25 122 SER A N 1
ATOM 957 C CA . SER A 1 122 ? 17.016 8.211 3.494 1 94.25 122 SER A CA 1
ATOM 958 C C . SER A 1 122 ? 16.047 7.438 4.383 1 94.25 122 SER A C 1
ATOM 960 O O . SER A 1 122 ? 15.508 7.984 5.348 1 94.25 122 SER A O 1
ATOM 962 N N . GLY A 1 123 ? 15.781 6.199 4.066 1 95.62 123 GLY A N 1
ATOM 963 C CA . GLY A 1 123 ? 14.938 5.355 4.891 1 95.62 123 GLY A CA 1
ATOM 964 C C . GLY A 1 123 ? 13.453 5.594 4.664 1 95.62 123 GLY A C 1
ATOM 965 O O . GLY A 1 123 ? 12.625 5.184 5.48 1 95.62 123 GLY A O 1
ATOM 966 N N . SER A 1 124 ? 13.133 6.309 3.564 1 95.25 124 SER A N 1
ATOM 967 C CA . SER A 1 124 ? 11.734 6.602 3.266 1 95.25 124 SER A CA 1
ATOM 968 C C . SER A 1 124 ? 10.93 5.32 3.08 1 95.25 124 SER A C 1
ATOM 970 O O . SER A 1 124 ? 9.961 5.078 3.809 1 95.25 124 SER A O 1
ATOM 972 N N . LEU A 1 125 ? 11.336 4.5 2.168 1 97.56 125 LEU A N 1
ATOM 973 C CA . LEU A 1 125 ? 10.648 3.236 1.93 1 97.56 125 LEU A CA 1
ATOM 974 C C . LEU A 1 125 ? 10.703 2.344 3.166 1 97.56 125 LEU A C 1
ATOM 976 O O . LEU A 1 125 ? 9.703 1.712 3.525 1 97.56 125 LEU A O 1
ATOM 980 N N . THR A 1 126 ? 11.812 2.342 3.838 1 97.88 126 THR A N 1
ATOM 981 C CA . THR A 1 126 ? 12.008 1.514 5.023 1 97.88 126 THR A CA 1
ATOM 982 C C . THR A 1 126 ? 10.977 1.85 6.094 1 97.88 126 THR A C 1
ATOM 984 O O . THR A 1 126 ? 10.414 0.951 6.723 1 97.88 126 THR A O 1
ATOM 987 N N . HIS A 1 127 ? 10.703 3.137 6.324 1 96.56 127 HIS A N 1
ATOM 988 C CA . HIS A 1 127 ? 9.703 3.551 7.301 1 96.56 127 HIS A CA 1
ATOM 989 C C . HIS A 1 127 ? 8.336 2.977 6.965 1 96.56 127 HIS A C 1
ATOM 991 O O . HIS A 1 127 ? 7.633 2.465 7.844 1 96.56 127 HIS A O 1
ATOM 997 N N . SER A 1 128 ? 8 3.064 5.68 1 97.12 128 SER A N 1
ATOM 998 C CA . SER A 1 128 ? 6.703 2.561 5.238 1 97.12 128 SER A CA 1
ATOM 999 C C . SER A 1 128 ? 6.594 1.056 5.457 1 97.12 128 SER A C 1
ATOM 1001 O O . SER A 1 128 ? 5.582 0.569 5.965 1 97.12 128 SER A O 1
ATOM 1003 N N . MET A 1 129 ? 7.621 0.353 5.109 1 97.88 129 MET A N 1
ATOM 1004 C CA . MET A 1 129 ? 7.598 -1.097 5.281 1 97.88 129 MET A CA 1
ATOM 1005 C C . MET A 1 129 ? 7.559 -1.472 6.758 1 97.88 129 MET A C 1
ATOM 1007 O O . MET A 1 129 ? 6.863 -2.412 7.145 1 97.88 129 MET A O 1
ATOM 1011 N N . ALA A 1 130 ? 8.305 -0.761 7.555 1 97.06 130 ALA A N 1
ATOM 1012 C CA . ALA A 1 130 ? 8.367 -1.052 8.984 1 97.06 130 ALA A CA 1
ATOM 1013 C C . ALA A 1 130 ? 6.988 -0.963 9.625 1 97.06 130 ALA A C 1
ATOM 1015 O O . ALA A 1 130 ? 6.59 -1.854 10.375 1 97.06 130 ALA A O 1
ATOM 1016 N N . VAL A 1 131 ? 6.277 0.113 9.305 1 93.5 131 VAL A N 1
ATOM 1017 C CA . VAL A 1 131 ? 4.961 0.325 9.891 1 93.5 131 VAL A CA 1
ATOM 1018 C C . VAL A 1 131 ? 4.004 -0.771 9.422 1 93.5 131 VAL A C 1
ATOM 1020 O O . VAL A 1 131 ? 3.1 -1.17 10.164 1 93.5 131 VAL A O 1
ATOM 1023 N N . ARG A 1 132 ? 4.266 -1.296 8.266 1 93.75 132 ARG A N 1
ATOM 1024 C CA . ARG A 1 132 ? 3.4 -2.318 7.688 1 93.75 132 ARG A CA 1
ATOM 1025 C C . ARG A 1 132 ? 3.635 -3.672 8.352 1 93.75 132 ARG A C 1
ATOM 1027 O O . ARG A 1 132 ? 2.693 -4.441 8.547 1 93.75 132 ARG A O 1
ATOM 1034 N N . VAL A 1 133 ? 4.793 -4.004 8.734 1 95.44 133 VAL A N 1
ATOM 1035 C CA . VAL A 1 133 ? 5.109 -5.371 9.141 1 95.44 133 VAL A CA 1
ATOM 1036 C C . VAL A 1 133 ? 5.012 -5.492 10.656 1 95.44 133 VAL A C 1
ATOM 1038 O O . VAL A 1 133 ? 5.027 -6.602 11.203 1 95.44 133 VAL A O 1
ATOM 1041 N N . LYS A 1 134 ? 4.934 -4.352 11.312 1 92.38 134 LYS A N 1
ATOM 1042 C CA . LYS A 1 134 ? 4.797 -4.379 12.766 1 92.38 134 LYS A CA 1
ATOM 1043 C C . LYS A 1 134 ? 3.547 -5.145 13.188 1 92.38 134 LYS A C 1
ATOM 1045 O O . LYS A 1 134 ? 2.594 -5.258 12.414 1 92.38 134 LYS A O 1
ATOM 1050 N N . PRO A 1 135 ? 3.539 -5.648 14.422 1 90.06 135 PRO A N 1
ATOM 1051 C CA . PRO A 1 135 ? 4.512 -5.496 15.508 1 90.06 135 PRO A CA 1
ATOM 1052 C C . PRO A 1 135 ? 5.59 -6.578 15.492 1 90.06 135 PRO A C 1
ATOM 1054 O O . PRO A 1 135 ? 6.625 -6.43 16.141 1 90.06 135 PRO A O 1
ATOM 1057 N N . THR A 1 136 ? 5.422 -7.676 14.727 1 93.25 136 THR A N 1
ATOM 1058 C CA . THR A 1 136 ? 6.309 -8.82 14.891 1 93.25 136 THR A CA 1
ATOM 1059 C C . THR A 1 136 ? 7.234 -8.969 13.688 1 93.25 136 THR A C 1
ATOM 1061 O O . THR A 1 136 ? 8.164 -9.773 13.711 1 93.25 136 THR A O 1
ATOM 1064 N N . GLY A 1 137 ? 6.98 -8.227 12.68 1 95.62 137 GLY A N 1
ATOM 1065 C CA . GLY A 1 137 ? 7.832 -8.289 11.508 1 95.62 137 GLY A CA 1
ATOM 1066 C C . GLY A 1 137 ? 9.109 -7.484 11.648 1 95.62 137 GLY A C 1
ATOM 1067 O O . GLY A 1 137 ? 9.32 -6.82 12.664 1 95.62 137 GLY A O 1
ATOM 1068 N N . HIS A 1 138 ? 9.969 -7.609 10.648 1 98.06 138 HIS A N 1
ATOM 1069 C CA . HIS A 1 138 ? 11.273 -6.961 10.75 1 98.06 138 HIS A CA 1
ATOM 1070 C C . HIS A 1 138 ? 11.828 -6.609 9.375 1 98.06 138 HIS A C 1
ATOM 1072 O O . HIS A 1 138 ? 11.664 -7.375 8.422 1 98.06 138 HIS A O 1
ATOM 1078 N N . ILE A 1 139 ? 12.484 -5.461 9.281 1 98.62 139 ILE A N 1
ATOM 1079 C CA . ILE A 1 139 ? 13.164 -5.023 8.07 1 98.62 139 ILE A CA 1
ATOM 1080 C C . ILE A 1 139 ? 14.672 -5.047 8.289 1 98.62 139 ILE A C 1
ATOM 1082 O O . ILE A 1 139 ? 15.188 -4.406 9.211 1 98.62 139 ILE A O 1
ATOM 1086 N N . TYR A 1 140 ? 15.336 -5.812 7.52 1 98.69 140 TYR A N 1
ATOM 1087 C CA . TYR A 1 140 ? 16.781 -5.715 7.418 1 98.69 140 TYR A CA 1
ATOM 1088 C C . TYR A 1 140 ? 17.203 -4.902 6.195 1 98.69 140 TYR A C 1
ATOM 1090 O O . TYR A 1 140 ? 17 -5.332 5.059 1 98.69 140 TYR A O 1
ATOM 1098 N N . THR A 1 141 ? 17.734 -3.725 6.426 1 98.56 141 THR A N 1
ATOM 1099 C CA . THR A 1 141 ? 18.047 -2.834 5.309 1 98.56 141 THR A CA 1
ATOM 1100 C C . THR A 1 141 ? 19.547 -2.574 5.227 1 98.56 141 THR A C 1
ATOM 1102 O O . THR A 1 141 ? 20.219 -2.459 6.25 1 98.56 141 THR A O 1
ATOM 1105 N N . TYR A 1 142 ? 20.047 -2.49 3.996 1 98.19 142 TYR A N 1
ATOM 1106 C CA . TYR A 1 142 ? 21.484 -2.361 3.73 1 98.19 142 TYR A CA 1
ATOM 1107 C C . TYR A 1 142 ? 21.766 -1.17 2.822 1 98.19 142 TYR A C 1
ATOM 1109 O O . TYR A 1 142 ? 21.016 -0.925 1.863 1 98.19 142 TYR A O 1
ATOM 1117 N N . ASP A 1 143 ? 22.703 -0.43 3.139 1 97.06 143 ASP A N 1
ATOM 1118 C CA . ASP A 1 143 ? 23.266 0.623 2.297 1 97.06 143 ASP A CA 1
ATOM 1119 C C . ASP A 1 143 ? 24.797 0.564 2.285 1 97.06 143 ASP A C 1
ATOM 1121 O O . ASP A 1 143 ? 25.422 0.279 3.311 1 97.06 143 ASP A O 1
ATOM 1125 N N . PHE A 1 144 ? 25.375 0.809 1.175 1 95.5 144 PHE A N 1
ATOM 1126 C CA . PHE A 1 144 ? 26.828 0.7 1.099 1 95.5 144 PHE A CA 1
ATOM 1127 C C . PHE A 1 144 ? 27.484 1.989 1.567 1 95.5 144 PHE A C 1
ATOM 1129 O O . PHE A 1 144 ? 28.703 2.02 1.811 1 95.5 144 PHE A O 1
ATOM 1136 N N . HIS A 1 145 ? 26.766 3.088 1.655 1 94.81 145 HIS A N 1
ATOM 1137 C CA . HIS A 1 145 ? 27.281 4.348 2.178 1 94.81 145 HIS A CA 1
ATOM 1138 C C . HIS A 1 145 ? 27.156 4.406 3.695 1 94.81 145 HIS A C 1
ATOM 1140 O O . HIS A 1 145 ? 26.062 4.496 4.23 1 94.81 145 HIS A O 1
ATOM 1146 N N . GLU A 1 146 ? 28.188 4.512 4.352 1 95.69 146 GLU A N 1
ATOM 1147 C CA . GLU A 1 146 ? 28.234 4.418 5.805 1 95.69 146 GLU A CA 1
ATOM 1148 C C . GLU A 1 146 ? 27.438 5.551 6.457 1 95.69 146 GLU A C 1
ATOM 1150 O O . GLU A 1 146 ? 26.641 5.309 7.359 1 95.69 146 GLU A O 1
ATOM 1155 N N . GLN A 1 147 ? 27.688 6.68 6 1 94.12 147 GLN A N 1
ATOM 1156 C CA . GLN A 1 147 ? 27.016 7.836 6.582 1 94.12 147 GLN A CA 1
ATOM 1157 C C . GLN A 1 147 ? 25.5 7.715 6.441 1 94.12 147 GLN A C 1
ATOM 1159 O O . GLN A 1 147 ? 24.75 8.055 7.363 1 94.12 147 GLN A O 1
ATOM 1164 N N . ARG A 1 148 ? 25.062 7.266 5.254 1 93.19 148 ARG A N 1
ATOM 1165 C CA . ARG A 1 148 ? 23.625 7.082 5.016 1 93.19 148 ARG A CA 1
ATOM 1166 C C . ARG A 1 148 ? 23.047 6.023 5.945 1 93.19 148 ARG A C 1
ATOM 1168 O O . ARG A 1 148 ? 22 6.238 6.562 1 93.19 148 ARG A O 1
ATOM 1175 N N . ALA A 1 149 ? 23.75 4.953 6.031 1 94.88 149 ALA A N 1
ATOM 1176 C CA . ALA A 1 149 ? 23.281 3.863 6.891 1 94.88 149 ALA A CA 1
ATOM 1177 C C . ALA A 1 149 ? 23.219 4.309 8.352 1 94.88 149 ALA A C 1
ATOM 1179 O O . ALA A 1 149 ? 22.25 4.008 9.047 1 94.88 149 ALA A O 1
ATOM 1180 N N . ASP A 1 150 ? 24.172 5.055 8.781 1 95 150 ASP A N 1
ATOM 1181 C CA . ASP A 1 150 ? 24.234 5.52 10.164 1 95 150 ASP A CA 1
ATOM 1182 C C . ASP A 1 150 ? 23.109 6.512 10.461 1 95 150 ASP A C 1
ATOM 1184 O O . ASP A 1 150 ? 22.469 6.426 11.508 1 95 150 ASP A O 1
ATOM 1188 N N . GLN A 1 151 ? 23 7.406 9.609 1 93.94 151 GLN A N 1
ATOM 1189 C CA . GLN A 1 151 ? 21.969 8.414 9.781 1 93.94 151 GLN A CA 1
ATOM 1190 C C . GLN A 1 151 ? 20.578 7.777 9.805 1 93.94 151 GLN A C 1
ATOM 1192 O O . GLN A 1 151 ? 19.734 8.141 10.617 1 93.94 151 GLN A O 1
ATOM 1197 N N . ALA A 1 152 ? 20.359 6.852 8.875 1 94.5 152 ALA A N 1
ATOM 1198 C CA . ALA A 1 152 ? 19.078 6.152 8.836 1 94.5 152 ALA A CA 1
ATOM 1199 C C . ALA A 1 152 ? 18.828 5.402 10.141 1 94.5 152 ALA A C 1
ATOM 1201 O O . ALA A 1 152 ? 17.734 5.453 10.688 1 94.5 152 ALA A O 1
ATOM 1202 N N . GLN A 1 153 ? 19.812 4.773 10.633 1 95.31 153 GLN A N 1
ATOM 1203 C CA . GLN A 1 153 ? 19.688 4.02 11.875 1 95.31 153 GLN A CA 1
ATOM 1204 C C . GLN A 1 153 ? 19.312 4.938 13.039 1 95.31 153 GLN A C 1
ATOM 1206 O O . GLN A 1 153 ? 18.469 4.578 13.867 1 95.31 153 GLN A O 1
ATOM 1211 N N . LYS A 1 154 ? 19.953 6.031 13.125 1 93.5 154 LYS A N 1
ATOM 1212 C CA . LYS A 1 154 ? 19.641 7.008 14.164 1 93.5 154 LYS A CA 1
ATOM 1213 C C . LYS A 1 154 ? 18.188 7.465 14.07 1 93.5 154 LYS A C 1
ATOM 1215 O O . LYS A 1 154 ? 17.5 7.594 15.086 1 93.5 154 LYS A O 1
ATOM 1220 N N . GLU A 1 155 ? 17.719 7.66 12.883 1 92.69 155 GLU A N 1
ATOM 1221 C CA . GLU A 1 155 ? 16.344 8.102 12.672 1 92.69 155 GLU A CA 1
ATOM 1222 C C . GLU A 1 155 ? 15.344 7.008 13.039 1 92.69 155 GLU A C 1
ATOM 1224 O O . GLU A 1 155 ? 14.328 7.273 13.68 1 92.69 155 GLU A O 1
ATOM 1229 N N . PHE A 1 156 ? 15.672 5.766 12.625 1 95.38 156 PHE A N 1
ATOM 1230 C CA . PHE A 1 156 ? 14.812 4.656 13.016 1 95.38 156 PHE A CA 1
ATOM 1231 C C . PHE A 1 156 ? 14.688 4.578 14.531 1 95.38 156 PHE A C 1
ATOM 1233 O O . PHE A 1 156 ? 13.594 4.387 15.062 1 95.38 156 PHE A O 1
ATOM 1240 N N . LYS A 1 157 ? 15.773 4.754 15.188 1 93.5 157 LYS A N 1
ATOM 1241 C CA . LYS A 1 157 ? 15.781 4.707 16.641 1 93.5 157 LYS A CA 1
ATOM 1242 C C . LYS A 1 157 ? 14.953 5.848 17.234 1 93.5 157 LYS A C 1
ATOM 1244 O O . LYS A 1 157 ? 14.102 5.621 18.094 1 93.5 157 LYS A O 1
ATOM 1249 N N . ALA A 1 158 ? 15.172 7.016 16.766 1 90.25 158 ALA A N 1
ATOM 1250 C CA . ALA A 1 158 ? 14.445 8.188 17.25 1 90.25 158 ALA A CA 1
ATOM 1251 C C . ALA A 1 158 ? 12.945 8.039 17.016 1 90.25 158 ALA A C 1
ATOM 1253 O O . ALA A 1 158 ? 12.141 8.555 17.797 1 90.25 158 ALA A O 1
ATOM 1254 N N . HIS A 1 159 ? 12.625 7.293 15.969 1 92.5 159 HIS A N 1
ATOM 1255 C CA . HIS A 1 159 ? 11.227 7.141 15.594 1 92.5 159 HIS A CA 1
ATOM 1256 C C . HIS A 1 159 ? 10.609 5.914 16.25 1 92.5 159 HIS A C 1
ATOM 1258 O O . HIS A 1 159 ? 9.461 5.562 15.969 1 92.5 159 HIS A O 1
ATOM 1264 N N . GLY A 1 160 ? 11.367 5.258 17.094 1 90.81 160 GLY A N 1
ATOM 1265 C CA . GLY A 1 160 ? 10.852 4.121 17.844 1 90.81 160 GLY A CA 1
ATOM 1266 C C . GLY A 1 160 ? 10.734 2.861 17 1 90.81 160 GLY A C 1
ATOM 1267 O O . GLY A 1 160 ? 9.875 2.018 17.266 1 90.81 160 GLY A O 1
ATOM 1268 N N . LEU A 1 161 ? 11.555 2.693 15.961 1 94.75 161 LEU A N 1
ATOM 1269 C CA . LEU A 1 161 ? 11.43 1.57 15.031 1 94.75 161 LEU A CA 1
ATOM 1270 C C . LEU A 1 161 ? 12.57 0.579 15.227 1 94.75 161 LEU A C 1
ATOM 1272 O O . LEU A 1 161 ? 12.734 -0.354 14.438 1 94.75 161 LEU A O 1
ATOM 1276 N N . SER A 1 162 ? 13.305 0.678 16.312 1 93.75 162 SER A N 1
ATOM 1277 C CA . SER A 1 162 ? 14.508 -0.123 16.516 1 93.75 162 SER A CA 1
ATOM 1278 C C . SER A 1 162 ? 14.172 -1.604 16.641 1 93.75 162 SER A C 1
ATOM 1280 O O . SER A 1 162 ? 14.992 -2.465 16.328 1 93.75 162 SER A O 1
ATOM 1282 N N . GLU A 1 163 ? 13.031 -1.896 17.109 1 94.75 163 GLU A N 1
ATOM 1283 C CA . GLU A 1 163 ? 12.648 -3.293 17.297 1 94.75 163 GLU A CA 1
ATOM 1284 C C . GLU A 1 163 ? 12.297 -3.947 15.961 1 94.75 163 GLU A C 1
ATOM 1286 O O . GLU A 1 163 ? 12.32 -5.176 15.844 1 94.75 163 GLU A O 1
ATOM 1291 N N . ASN A 1 164 ? 12.023 -3.137 14.93 1 96.56 164 ASN A N 1
ATOM 1292 C CA . ASN A 1 164 ? 11.508 -3.688 13.68 1 96.56 164 ASN A CA 1
ATOM 1293 C C . ASN A 1 164 ? 12.453 -3.408 12.516 1 96.56 164 ASN A C 1
ATOM 1295 O O . ASN A 1 164 ? 12.242 -3.896 11.406 1 96.56 164 ASN A O 1
ATOM 1299 N N . VAL A 1 165 ? 13.492 -2.623 12.75 1 98 165 VAL A N 1
ATOM 1300 C CA . VAL A 1 165 ? 14.383 -2.283 11.648 1 98 165 VAL A CA 1
ATOM 1301 C C . VAL A 1 165 ? 15.836 -2.467 12.086 1 98 165 VAL A C 1
ATOM 1303 O O . VAL A 1 165 ? 16.234 -2.002 13.156 1 98 165 VAL A O 1
ATOM 1306 N N . THR A 1 166 ? 16.594 -3.152 11.32 1 97.5 166 THR A N 1
ATOM 1307 C CA . THR A 1 166 ? 18.031 -3.232 11.445 1 97.5 166 THR A CA 1
ATOM 1308 C C . THR A 1 166 ? 18.719 -2.695 10.195 1 97.5 166 THR A C 1
ATOM 1310 O O . THR A 1 166 ? 18.531 -3.234 9.102 1 97.5 166 THR A O 1
ATOM 1313 N N . SER A 1 167 ? 19.453 -1.651 10.375 1 97.31 167 SER A N 1
ATOM 1314 C CA . SER A 1 167 ? 20.203 -1.055 9.273 1 97.31 167 SER A CA 1
ATOM 1315 C C . SER A 1 167 ? 21.672 -1.432 9.344 1 97.31 167 SER A C 1
ATOM 1317 O O . SER A 1 167 ? 22.281 -1.418 10.422 1 97.31 167 SER A O 1
ATOM 1319 N N . GLN A 1 168 ? 22.234 -1.796 8.227 1 96.5 168 GLN A N 1
ATOM 1320 C CA . GLN A 1 168 ? 23.641 -2.172 8.156 1 96.5 168 GLN A CA 1
ATOM 1321 C C . GLN A 1 168 ? 24.328 -1.528 6.953 1 96.5 168 GLN A C 1
ATOM 1323 O O . GLN A 1 168 ? 23.703 -1.363 5.898 1 96.5 168 GLN A O 1
ATOM 1328 N N . CYS A 1 169 ? 25.578 -1.136 7.184 1 97.44 169 CYS A N 1
ATOM 1329 C CA . CYS A 1 169 ? 26.422 -0.74 6.062 1 97.44 169 CYS A CA 1
ATOM 1330 C C . CYS A 1 169 ? 27.078 -1.956 5.426 1 97.44 169 CYS A C 1
ATOM 1332 O O . CYS A 1 169 ? 27.906 -2.619 6.055 1 97.44 169 CYS A O 1
ATOM 1334 N N . ARG A 1 170 ? 26.688 -2.213 4.164 1 96.06 170 ARG A N 1
ATOM 1335 C CA . ARG A 1 170 ? 27.188 -3.416 3.502 1 96.06 170 ARG A CA 1
ATOM 1336 C C . ARG A 1 170 ? 27.062 -3.293 1.986 1 96.06 170 ARG A C 1
ATOM 1338 O O . ARG A 1 170 ? 26.062 -2.789 1.473 1 96.06 170 ARG A O 1
ATOM 1345 N N . ASP A 1 171 ? 28.078 -3.693 1.313 1 95.56 171 ASP A N 1
ATOM 1346 C CA . ASP A 1 171 ? 28.016 -3.832 -0.138 1 95.56 171 ASP A CA 1
ATOM 1347 C C . ASP A 1 171 ? 27.359 -5.152 -0.535 1 95.56 171 ASP A C 1
ATOM 1349 O O . ASP A 1 171 ? 28.047 -6.164 -0.713 1 95.56 171 ASP A O 1
ATOM 1353 N N . VAL A 1 172 ? 26.156 -5.109 -0.788 1 96.25 172 VAL A N 1
ATOM 1354 C CA . VAL A 1 172 ? 25.375 -6.316 -1.031 1 96.25 172 VAL A CA 1
ATOM 1355 C C . VAL A 1 172 ? 25.719 -6.891 -2.404 1 96.25 172 VAL A C 1
ATOM 1357 O O . VAL A 1 172 ? 25.656 -8.102 -2.611 1 96.25 172 VAL A O 1
ATOM 1360 N N . CYS A 1 173 ? 26.062 -6.055 -3.371 1 94.06 173 CYS A N 1
ATOM 1361 C CA . CYS A 1 173 ? 26.422 -6.531 -4.703 1 94.06 173 CYS A CA 1
ATOM 1362 C C . CYS A 1 173 ? 27.656 -7.426 -4.652 1 94.06 173 CYS A C 1
ATOM 1364 O O . CYS A 1 173 ? 27.734 -8.414 -5.375 1 94.06 173 CYS A O 1
ATOM 1366 N N . GLN A 1 174 ? 28.531 -7.094 -3.729 1 93.56 174 GLN A N 1
ATOM 1367 C CA . GLN A 1 174 ? 29.797 -7.836 -3.629 1 93.56 174 GLN A CA 1
ATOM 1368 C C . GLN A 1 174 ? 29.703 -8.93 -2.568 1 93.56 174 GLN A C 1
ATOM 1370 O O . GLN A 1 174 ? 30.203 -10.039 -2.766 1 93.56 174 GLN A O 1
ATOM 1375 N N . ASN A 1 175 ? 29.031 -8.633 -1.461 1 94.62 175 ASN A N 1
ATOM 1376 C CA . ASN A 1 175 ? 29.156 -9.5 -0.294 1 94.62 175 ASN A CA 1
ATOM 1377 C C . ASN A 1 175 ? 27.844 -10.227 0.005 1 94.62 175 ASN A C 1
ATOM 1379 O O . ASN A 1 175 ? 27.797 -11.094 0.88 1 94.62 175 ASN A O 1
ATOM 1383 N N . GLY A 1 176 ? 26.797 -9.867 -0.681 1 95.56 176 GLY A N 1
ATOM 1384 C CA . GLY A 1 176 ? 25.484 -10.414 -0.344 1 95.56 176 GLY A CA 1
ATOM 1385 C C . GLY A 1 176 ? 24.938 -9.883 0.966 1 95.56 176 GLY A C 1
ATOM 1386 O O . GLY A 1 176 ? 25.453 -8.898 1.511 1 95.56 176 GLY A O 1
ATOM 1387 N N . PHE A 1 177 ? 23.875 -10.484 1.386 1 96.94 177 PHE A N 1
ATOM 1388 C CA . PHE A 1 177 ? 23.25 -10.109 2.65 1 96.94 177 PHE A CA 1
ATOM 1389 C C . PHE A 1 177 ? 23.922 -10.836 3.816 1 96.94 177 PHE A C 1
ATOM 1391 O O . PHE A 1 177 ? 24.625 -11.82 3.617 1 96.94 177 PHE A O 1
ATOM 1398 N N . SER A 1 178 ? 23.766 -10.328 4.965 1 94.62 178 SER A N 1
ATOM 1399 C CA . SER A 1 178 ? 24.344 -10.961 6.145 1 94.62 178 SER A CA 1
ATOM 1400 C C . SER A 1 178 ? 23.703 -12.305 6.438 1 94.62 178 SER A C 1
ATOM 1402 O O . SER A 1 178 ? 22.562 -12.547 6.031 1 94.62 178 SER A O 1
ATOM 1404 N N . ASP A 1 179 ? 24.297 -13.164 7.188 1 93.81 179 ASP A N 1
ATOM 1405 C CA . ASP A 1 179 ? 23.859 -14.539 7.426 1 93.81 179 ASP A CA 1
ATOM 1406 C C . ASP A 1 179 ? 22.625 -14.57 8.312 1 93.81 179 ASP A C 1
ATOM 1408 O O . ASP A 1 179 ? 21.891 -15.562 8.328 1 93.81 179 ASP A O 1
ATOM 1412 N N . ASP A 1 180 ? 22.375 -13.547 8.984 1 93.81 180 ASP A N 1
ATOM 1413 C CA . ASP A 1 180 ? 21.266 -13.516 9.93 1 93.81 180 ASP A CA 1
ATOM 1414 C C . ASP A 1 180 ? 19.922 -13.531 9.195 1 93.81 180 ASP A C 1
ATOM 1416 O O . ASP A 1 180 ? 18.875 -13.789 9.797 1 93.81 180 ASP A O 1
ATOM 1420 N N . VAL A 1 181 ? 19.969 -13.312 7.836 1 96.69 181 VAL A N 1
ATOM 1421 C CA . VAL A 1 181 ? 18.703 -13.273 7.121 1 96.69 181 VAL A CA 1
ATOM 1422 C C . VAL A 1 181 ? 18.578 -14.492 6.211 1 96.69 181 VAL A C 1
ATOM 1424 O O . VAL A 1 181 ? 17.594 -14.633 5.469 1 96.69 181 VAL A O 1
ATOM 1427 N N . THR A 1 182 ? 19.547 -15.406 6.23 1 96.25 182 THR A N 1
ATOM 1428 C CA . THR A 1 182 ? 19.531 -16.578 5.363 1 96.25 182 THR A CA 1
ATOM 1429 C C . THR A 1 182 ? 18.266 -17.406 5.59 1 96.25 182 THR A C 1
ATOM 1431 O O . THR A 1 182 ? 17.984 -17.812 6.711 1 96.25 182 THR A O 1
ATOM 1434 N N . GLY A 1 183 ? 17.516 -17.547 4.578 1 93.75 183 GLY A N 1
ATOM 1435 C CA . GLY A 1 183 ? 16.328 -18.391 4.605 1 93.75 183 GLY A CA 1
ATOM 1436 C C . GLY A 1 183 ? 15.211 -17.844 5.473 1 93.75 183 GLY A C 1
ATOM 1437 O O . GLY A 1 183 ? 14.336 -18.578 5.922 1 93.75 183 GLY A O 1
ATOM 1438 N N . LYS A 1 184 ? 15.234 -16.562 5.723 1 94.62 184 LYS A N 1
ATOM 1439 C CA . LYS A 1 184 ? 14.273 -16.047 6.688 1 94.62 184 LYS A CA 1
ATOM 1440 C C . LYS A 1 184 ? 13.32 -15.047 6.031 1 94.62 184 LYS A C 1
ATOM 1442 O O . LYS A 1 184 ? 12.25 -14.758 6.562 1 94.62 184 LYS A O 1
ATOM 1447 N N . ALA A 1 185 ? 13.68 -14.562 4.898 1 96.69 185 ALA A N 1
ATOM 1448 C CA . ALA A 1 185 ? 12.961 -13.422 4.332 1 96.69 185 ALA A CA 1
ATOM 1449 C C . ALA A 1 185 ? 11.695 -13.867 3.611 1 96.69 185 ALA A C 1
ATOM 1451 O O . ALA A 1 185 ? 11.711 -14.852 2.871 1 96.69 185 ALA A O 1
ATOM 1452 N N . ASP A 1 186 ? 10.656 -13.148 3.855 1 94.94 186 ASP A N 1
ATOM 1453 C CA . ASP A 1 186 ? 9.43 -13.289 3.074 1 94.94 186 ASP A CA 1
ATOM 1454 C C . ASP A 1 186 ? 9.516 -12.508 1.768 1 94.94 186 ASP A C 1
ATOM 1456 O O . ASP A 1 186 ? 8.891 -12.875 0.773 1 94.94 186 ASP A O 1
ATOM 1460 N N . ALA A 1 187 ? 10.273 -11.438 1.812 1 97.5 187 ALA A N 1
ATOM 1461 C CA . ALA A 1 187 ? 10.352 -10.531 0.669 1 97.5 187 ALA A CA 1
ATOM 1462 C C . ALA A 1 187 ? 11.711 -9.844 0.603 1 97.5 187 ALA A C 1
ATOM 1464 O O . ALA A 1 187 ? 12.344 -9.602 1.635 1 97.5 187 ALA A O 1
ATOM 1465 N N . VAL A 1 188 ? 12.133 -9.531 -0.613 1 98.62 188 VAL A N 1
ATOM 1466 C CA . VAL A 1 188 ? 13.375 -8.812 -0.857 1 98.62 188 VAL A CA 1
ATOM 1467 C C . VAL A 1 188 ? 13.117 -7.625 -1.779 1 98.62 188 VAL A C 1
ATOM 1469 O O . VAL A 1 188 ? 12.469 -7.766 -2.814 1 98.62 188 VAL A O 1
ATOM 1472 N N . PHE A 1 189 ? 13.594 -6.488 -1.415 1 98.81 189 PHE A N 1
ATOM 1473 C CA . PHE A 1 189 ? 13.523 -5.297 -2.252 1 98.81 189 PHE A CA 1
ATOM 1474 C C . PHE A 1 189 ? 14.922 -4.812 -2.623 1 98.81 189 PHE A C 1
ATOM 1476 O O . PHE A 1 189 ? 15.781 -4.656 -1.752 1 98.81 189 PHE A O 1
ATOM 1483 N N . LEU A 1 190 ? 15.086 -4.535 -3.902 1 98.44 190 LEU A N 1
ATOM 1484 C CA . LEU A 1 190 ? 16.391 -4.098 -4.387 1 98.44 190 LEU A CA 1
ATOM 1485 C C . LEU A 1 190 ? 16.281 -2.766 -5.121 1 98.44 190 LEU A C 1
ATOM 1487 O O . LEU A 1 190 ? 15.648 -2.686 -6.176 1 98.44 190 LEU A O 1
ATOM 1491 N N . ASP A 1 191 ? 16.797 -1.76 -4.656 1 96.94 191 ASP A N 1
ATOM 1492 C CA . ASP A 1 191 ? 17.031 -0.475 -5.312 1 96.94 191 ASP A CA 1
ATOM 1493 C C . ASP A 1 191 ? 18.516 -0.211 -5.504 1 96.94 191 ASP A C 1
ATOM 1495 O O . ASP A 1 191 ? 19.109 0.594 -4.785 1 96.94 191 ASP A O 1
ATOM 1499 N N . LEU A 1 192 ? 19.078 -0.871 -6.488 1 94.81 192 LEU A N 1
ATOM 1500 C CA . LEU A 1 192 ? 20.516 -0.909 -6.75 1 94.81 192 LEU A CA 1
ATOM 1501 C C . LEU A 1 192 ? 20.797 -0.663 -8.227 1 94.81 192 LEU A C 1
ATOM 1503 O O . LEU A 1 192 ? 19.938 -0.886 -9.078 1 94.81 192 LEU A O 1
ATOM 1507 N N . PRO A 1 193 ? 21.984 -0.257 -8.555 1 89.94 193 PRO A N 1
ATOM 1508 C CA . PRO A 1 193 ? 22.359 -0.068 -9.953 1 89.94 193 PRO A CA 1
ATOM 1509 C C . PRO A 1 193 ? 22.359 -1.375 -10.742 1 89.94 193 PRO A C 1
ATOM 1511 O O . PRO A 1 193 ? 22.094 -1.374 -11.953 1 89.94 193 PRO A O 1
ATOM 1514 N N . HIS A 1 194 ? 22.656 -2.475 -10.055 1 94 194 HIS A N 1
ATOM 1515 C CA . HIS A 1 194 ? 22.734 -3.768 -10.727 1 94 194 HIS A CA 1
ATOM 1516 C C . HIS A 1 194 ? 21.984 -4.84 -9.945 1 94 194 HIS A C 1
ATOM 1518 O O . HIS A 1 194 ? 22.578 -5.801 -9.461 1 94 194 HIS A O 1
ATOM 1524 N N . PRO A 1 195 ? 20.719 -4.746 -9.945 1 96.62 195 PRO A N 1
ATOM 1525 C CA . PRO A 1 195 ? 19.953 -5.699 -9.133 1 96.62 195 PRO A CA 1
ATOM 1526 C C . PRO A 1 195 ? 20.141 -7.145 -9.586 1 96.62 195 PRO A C 1
ATOM 1528 O O . PRO A 1 195 ? 20.062 -8.07 -8.773 1 96.62 195 PRO A O 1
ATOM 1531 N N . HIS A 1 196 ? 20.422 -7.348 -10.898 1 96.69 196 HIS A N 1
ATOM 1532 C CA . HIS A 1 196 ? 20.578 -8.695 -11.43 1 96.69 196 HIS A CA 1
ATOM 1533 C C . HIS A 1 196 ? 21.719 -9.43 -10.727 1 96.69 196 HIS A C 1
ATOM 1535 O O . HIS A 1 196 ? 21.672 -10.656 -10.57 1 96.69 196 HIS A O 1
ATOM 1541 N N . LEU A 1 197 ? 22.719 -8.734 -10.242 1 96.5 197 LEU A N 1
ATOM 1542 C CA . LEU A 1 197 ? 23.859 -9.336 -9.555 1 96.5 197 LEU A CA 1
ATOM 1543 C C . LEU A 1 197 ? 23.453 -9.828 -8.172 1 96.5 197 LEU A C 1
ATOM 1545 O O . LEU A 1 197 ? 24.141 -10.68 -7.59 1 96.5 197 LEU A O 1
ATOM 1549 N N . VAL A 1 198 ? 22.359 -9.359 -7.672 1 97.94 198 VAL A N 1
ATOM 1550 C CA . VAL A 1 198 ? 21.984 -9.609 -6.281 1 97.94 198 VAL A CA 1
ATOM 1551 C C . VAL A 1 198 ? 20.906 -10.688 -6.219 1 97.94 198 VAL A C 1
ATOM 1553 O O . VAL A 1 198 ? 20.531 -11.141 -5.133 1 97.94 198 VAL A O 1
ATOM 1556 N N . VAL A 1 199 ? 20.359 -11.125 -7.344 1 97.38 199 VAL A N 1
ATOM 1557 C CA . VAL A 1 199 ? 19.281 -12.109 -7.41 1 97.38 199 VAL A CA 1
ATOM 1558 C C . VAL A 1 199 ? 19.719 -13.391 -6.707 1 97.38 199 VAL A C 1
ATOM 1560 O O . VAL A 1 199 ? 18.969 -13.93 -5.875 1 97.38 199 VAL A O 1
ATOM 1563 N N . PRO A 1 200 ? 21 -13.883 -6.879 1 96.56 200 PRO A N 1
ATOM 1564 C CA . PRO A 1 200 ? 21.406 -15.094 -6.156 1 96.56 200 PRO A CA 1
ATOM 1565 C C . PRO A 1 200 ? 21.406 -14.898 -4.641 1 96.56 200 PRO A C 1
ATOM 1567 O O . PRO A 1 200 ? 21.047 -15.812 -3.8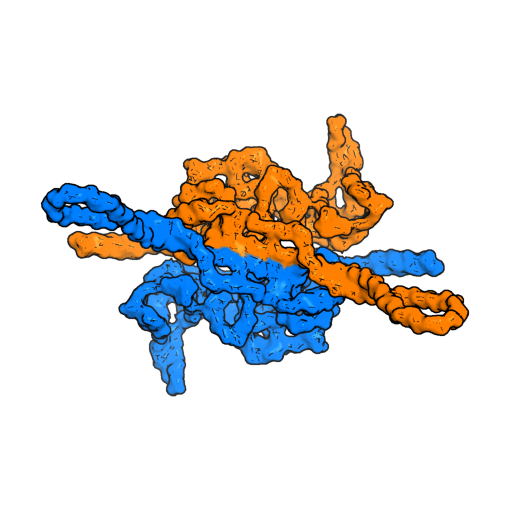96 1 96.56 200 PRO A O 1
ATOM 1570 N N . PHE A 1 201 ? 21.812 -13.758 -4.188 1 97.56 201 PHE A N 1
ATOM 1571 C CA . PHE A 1 201 ? 21.828 -13.469 -2.758 1 97.56 201 PHE A CA 1
ATOM 1572 C C . PHE A 1 201 ? 20.406 -13.367 -2.217 1 97.56 201 PHE A C 1
ATOM 1574 O O . PHE A 1 201 ? 20.141 -13.758 -1.076 1 97.56 201 PHE A O 1
ATOM 1581 N N . ALA A 1 202 ? 19.484 -12.797 -3.037 1 97.31 202 ALA A N 1
ATOM 1582 C CA . ALA A 1 202 ? 18.078 -12.742 -2.652 1 97.31 202 ALA A CA 1
ATOM 1583 C C . ALA A 1 202 ? 17.516 -14.141 -2.441 1 97.31 202 ALA A C 1
ATOM 1585 O O . ALA A 1 202 ? 16.781 -14.383 -1.472 1 97.31 202 ALA A O 1
ATOM 1586 N N . ILE A 1 203 ? 17.859 -15.062 -3.307 1 95.19 203 ILE A N 1
ATOM 1587 C CA . ILE A 1 203 ? 17.391 -16.438 -3.215 1 95.19 203 ILE A CA 1
ATOM 1588 C C . ILE A 1 203 ? 17.859 -17.062 -1.896 1 95.19 203 ILE A C 1
ATOM 1590 O O . ILE A 1 203 ? 17.078 -17.734 -1.213 1 95.19 203 ILE A O 1
ATOM 1594 N N . LYS A 1 204 ? 19.094 -16.781 -1.506 1 94.94 204 LYS A N 1
ATOM 1595 C CA . LYS A 1 204 ? 19.641 -17.297 -0.255 1 94.94 204 LYS A CA 1
ATOM 1596 C C . LYS A 1 204 ? 18.891 -16.734 0.948 1 94.94 204 LYS A C 1
ATOM 1598 O O . LYS A 1 204 ? 18.703 -17.438 1.952 1 94.94 204 LYS A O 1
ATOM 1603 N N . ALA A 1 205 ? 18.406 -15.531 0.848 1 96.69 205 ALA A N 1
ATOM 1604 C CA . ALA A 1 205 ? 17.734 -14.859 1.958 1 96.69 205 ALA A CA 1
ATOM 1605 C C . ALA A 1 205 ? 16.297 -15.32 2.078 1 96.69 205 ALA A C 1
ATOM 1607 O O . ALA A 1 205 ? 15.734 -15.359 3.18 1 96.69 205 ALA A O 1
ATOM 1608 N N . LEU A 1 206 ? 15.656 -15.656 0.977 1 95.25 206 LEU A N 1
ATOM 1609 C CA . LEU A 1 206 ? 14.242 -15.992 0.945 1 95.25 206 LEU A CA 1
ATOM 1610 C C . LEU A 1 206 ? 13.984 -17.328 1.628 1 95.25 206 LEU A C 1
ATOM 1612 O O . LEU A 1 206 ? 14.812 -18.25 1.548 1 95.25 206 LEU A O 1
ATOM 1616 N N . LYS A 1 207 ? 12.875 -17.406 2.221 1 89.19 207 LYS A N 1
ATOM 1617 C CA . LYS A 1 207 ? 12.445 -18.672 2.822 1 89.19 207 LYS A CA 1
ATOM 1618 C C . LYS A 1 207 ? 12.32 -19.766 1.77 1 89.19 207 LYS A C 1
ATOM 1620 O O . LYS A 1 207 ? 11.836 -19.516 0.661 1 89.19 207 LYS A O 1
ATOM 1625 N N . PRO A 1 208 ? 12.781 -20.953 2.135 1 76.75 208 PRO A N 1
ATOM 1626 C CA . PRO A 1 208 ? 12.742 -22.062 1.174 1 76.75 208 PRO A CA 1
ATOM 1627 C C . PRO A 1 208 ? 11.32 -22.5 0.83 1 76.75 208 PRO A C 1
ATOM 1629 O O . PRO A 1 208 ? 11.07 -22.984 -0.279 1 76.75 208 PRO A O 1
ATOM 1632 N N . SER A 1 209 ? 10.469 -22.531 1.866 1 64.31 209 SER A N 1
ATOM 1633 C CA . SER A 1 209 ? 9.109 -22.984 1.579 1 64.31 209 SER A CA 1
ATOM 1634 C C . SER A 1 209 ? 8.117 -21.828 1.572 1 64.31 209 SER A C 1
ATOM 1636 O O . SER A 1 209 ? 8.305 -20.844 2.279 1 64.31 209 SER A O 1
ATOM 1638 N N . GLY A 1 210 ? 7.078 -21.844 0.761 1 60.91 210 GLY A N 1
ATOM 1639 C CA . GLY A 1 210 ? 5.91 -20.984 0.834 1 60.91 210 GLY A CA 1
ATOM 1640 C C . GLY A 1 210 ? 5.98 -19.797 -0.119 1 60.91 210 GLY A C 1
ATOM 1641 O O . GLY A 1 210 ? 5.012 -19.047 -0.255 1 60.91 210 GLY A O 1
ATOM 1642 N N . GLY A 1 211 ? 7.047 -19.781 -0.923 1 67.81 211 GLY A N 1
ATOM 1643 C CA . GLY A 1 211 ? 7.039 -18.672 -1.876 1 67.81 211 GLY A CA 1
ATOM 1644 C C . GLY A 1 211 ? 7.566 -17.375 -1.293 1 67.81 211 GLY A C 1
ATOM 1645 O O . GLY A 1 211 ? 7.449 -17.141 -0.088 1 67.81 211 GLY A O 1
ATOM 1646 N N . GLY A 1 212 ? 8.656 -16.688 -1.861 1 88.75 212 GLY A N 1
ATOM 1647 C CA . GLY A 1 212 ? 9.164 -15.367 -1.539 1 88.75 212 GLY A CA 1
ATOM 1648 C C . GLY A 1 212 ? 9.016 -14.375 -2.68 1 88.75 212 GLY A C 1
ATOM 1649 O O . GLY A 1 212 ? 8.945 -14.773 -3.846 1 88.75 212 GLY A O 1
ATOM 1650 N N . ARG A 1 213 ? 8.727 -13.156 -2.311 1 95.56 213 ARG A N 1
ATOM 1651 C CA . ARG A 1 213 ? 8.562 -12.125 -3.326 1 95.56 213 ARG A CA 1
ATOM 1652 C C . ARG A 1 213 ? 9.82 -11.266 -3.439 1 95.56 213 ARG A C 1
ATOM 1654 O O . ARG A 1 213 ? 10.492 -11.008 -2.439 1 95.56 213 ARG A O 1
ATOM 1661 N N . ILE A 1 214 ? 10.078 -10.914 -4.645 1 97.88 214 ILE A N 1
ATOM 1662 C CA . ILE A 1 214 ? 11.156 -9.961 -4.887 1 97.88 214 ILE A CA 1
ATOM 1663 C C . ILE A 1 214 ? 10.633 -8.789 -5.707 1 97.88 214 ILE A C 1
ATOM 1665 O O . ILE A 1 214 ? 9.766 -8.961 -6.566 1 97.88 214 ILE A O 1
ATOM 1669 N N . CYS A 1 215 ? 11.07 -7.613 -5.43 1 98.5 215 CYS A N 1
ATOM 1670 C CA . CYS A 1 215 ? 10.781 -6.41 -6.199 1 98.5 215 CYS A CA 1
ATOM 1671 C C . CYS A 1 215 ? 12.039 -5.582 -6.41 1 98.5 215 CYS A C 1
ATOM 1673 O O . CYS A 1 215 ? 12.82 -5.379 -5.48 1 98.5 215 CYS A O 1
ATOM 1675 N N . THR A 1 216 ? 12.281 -5.184 -7.602 1 98 216 THR A N 1
ATOM 1676 C CA . THR A 1 216 ? 13.406 -4.305 -7.906 1 98 216 THR A CA 1
ATOM 1677 C C . THR A 1 216 ? 12.914 -2.977 -8.477 1 98 216 THR A C 1
ATOM 1679 O O . THR A 1 216 ? 11.898 -2.93 -9.172 1 98 216 THR A O 1
ATOM 1682 N N . PHE A 1 217 ? 13.547 -1.967 -8.148 1 97.25 217 PHE A N 1
ATOM 1683 C CA . PHE A 1 217 ? 13.336 -0.645 -8.734 1 97.25 217 PHE A CA 1
ATOM 1684 C C . PHE A 1 217 ? 14.477 -0.28 -9.68 1 97.25 217 PHE A C 1
ATOM 1686 O O . PHE A 1 217 ? 15.648 -0.285 -9.281 1 97.25 217 PHE A O 1
ATOM 1693 N N . SER A 1 218 ? 14.117 0.033 -10.93 1 94.75 218 SER A N 1
ATOM 1694 C CA . SER A 1 218 ? 15.117 0.364 -11.938 1 94.75 218 SER A CA 1
ATOM 1695 C C . SER A 1 218 ? 14.719 1.603 -12.734 1 94.75 218 SER A C 1
ATOM 1697 O O . SER A 1 218 ? 13.602 1.674 -13.266 1 94.75 218 SER A O 1
ATOM 1699 N N . PRO A 1 219 ? 15.617 2.553 -12.867 1 88.38 219 PRO A N 1
ATOM 1700 C CA . PRO A 1 219 ? 15.305 3.746 -13.656 1 88.38 219 PRO A CA 1
ATOM 1701 C C . PRO A 1 219 ? 15.391 3.498 -15.164 1 88.38 219 PRO A C 1
ATOM 1703 O O . PRO A 1 219 ? 14.844 4.27 -15.953 1 88.38 219 PRO A O 1
ATOM 1706 N N . CYS A 1 220 ? 16.156 2.438 -15.57 1 89.38 220 CYS A N 1
ATOM 1707 C CA . CYS A 1 220 ? 16.406 2.221 -17 1 89.38 220 CYS A CA 1
ATOM 1708 C C . CYS A 1 220 ? 15.875 0.865 -17.438 1 89.38 220 CYS A C 1
ATOM 1710 O O . CYS A 1 220 ? 15.969 -0.116 -16.703 1 89.38 220 CYS A O 1
ATOM 1712 N N . ILE A 1 221 ? 15.414 0.857 -18.625 1 89 221 ILE A N 1
ATOM 1713 C CA . ILE A 1 221 ? 14.781 -0.338 -19.172 1 89 221 ILE A CA 1
ATOM 1714 C C . ILE A 1 221 ? 15.82 -1.437 -19.359 1 89 221 ILE A C 1
ATOM 1716 O O . ILE A 1 221 ? 15.516 -2.623 -19.234 1 89 221 ILE A O 1
ATOM 1720 N N . GLU A 1 222 ? 17.078 -1.036 -19.641 1 90.25 222 GLU A N 1
ATOM 1721 C CA . GLU A 1 222 ? 18.141 -2.023 -19.812 1 90.25 222 GLU A CA 1
ATOM 1722 C C . GLU A 1 222 ? 18.359 -2.832 -18.531 1 90.25 222 GLU A C 1
ATOM 1724 O O . GLU A 1 222 ? 18.594 -4.043 -18.594 1 90.25 222 GLU A O 1
ATOM 1729 N N . GLN A 1 223 ? 18.281 -2.137 -17.438 1 92 223 GLN A N 1
ATOM 1730 C CA . GLN A 1 223 ? 18.406 -2.812 -16.141 1 92 223 GLN A CA 1
ATOM 1731 C C . GLN A 1 223 ? 17.234 -3.777 -15.93 1 92 223 GLN A C 1
ATOM 1733 O O . GLN A 1 223 ? 17.422 -4.879 -15.406 1 92 223 GLN A O 1
ATOM 1738 N N . VAL A 1 224 ? 16.094 -3.383 -16.344 1 94.38 224 VAL A N 1
ATOM 1739 C CA . VAL A 1 224 ? 14.898 -4.207 -16.219 1 94.38 224 VAL A CA 1
ATOM 1740 C C . VAL A 1 224 ? 15.07 -5.496 -17.016 1 94.38 224 VAL A C 1
ATOM 1742 O O . VAL A 1 224 ? 14.805 -6.586 -16.5 1 94.38 224 VAL A O 1
ATOM 1745 N N . MET A 1 225 ? 15.547 -5.34 -18.219 1 93.94 225 MET A N 1
ATOM 1746 C CA . MET A 1 225 ? 15.711 -6.492 -19.109 1 93.94 225 MET A CA 1
ATOM 1747 C C . MET A 1 225 ? 16.688 -7.5 -18.516 1 93.94 225 MET A C 1
ATOM 1749 O O . MET A 1 225 ? 16.391 -8.695 -18.453 1 93.94 225 MET A O 1
ATOM 1753 N N . ARG A 1 226 ? 17.781 -7 -18.062 1 94.81 226 ARG A N 1
ATOM 1754 C CA . ARG A 1 226 ? 18.797 -7.875 -17.469 1 94.81 226 ARG A CA 1
ATOM 1755 C C . ARG A 1 226 ? 18.25 -8.57 -16.219 1 94.81 226 ARG A C 1
ATOM 1757 O O . ARG A 1 226 ? 18.484 -9.766 -16.031 1 94.81 226 ARG A O 1
ATOM 1764 N N . THR A 1 227 ? 17.594 -7.84 -15.422 1 96.75 227 THR A N 1
ATOM 1765 C CA . THR A 1 227 ? 17.047 -8.391 -14.188 1 96.75 227 THR A CA 1
ATOM 1766 C C . THR A 1 227 ? 15.992 -9.445 -14.477 1 96.75 227 THR A C 1
ATOM 1768 O O . THR A 1 227 ? 15.992 -10.516 -13.867 1 96.75 227 THR A O 1
ATOM 1771 N N . CYS A 1 228 ? 15.109 -9.141 -15.406 1 95.56 228 CYS A N 1
ATOM 1772 C CA . CYS A 1 228 ? 14.07 -10.094 -15.773 1 95.56 228 CYS A CA 1
ATOM 1773 C C . CYS A 1 228 ? 14.68 -11.391 -16.281 1 95.56 228 CYS A C 1
ATOM 1775 O O . CYS A 1 228 ? 14.227 -12.484 -15.93 1 95.56 228 CYS A O 1
ATOM 1777 N N . GLN A 1 229 ? 15.68 -11.242 -17.062 1 94.06 229 GLN A N 1
ATOM 1778 C CA . GLN A 1 229 ? 16.359 -12.422 -17.578 1 94.06 229 GLN A CA 1
ATOM 1779 C C . GLN A 1 229 ? 16.969 -13.242 -16.438 1 94.06 229 GLN A C 1
ATOM 1781 O O . GLN A 1 229 ? 16.828 -14.469 -16.406 1 94.06 229 GLN A O 1
ATOM 1786 N N . THR A 1 230 ? 17.625 -12.594 -15.578 1 96.5 230 THR A N 1
ATOM 1787 C CA . THR A 1 230 ? 18.266 -13.273 -14.461 1 96.5 230 THR A CA 1
ATOM 1788 C C . THR A 1 230 ? 17.234 -13.961 -13.578 1 96.5 230 THR A C 1
ATOM 1790 O O . THR A 1 230 ? 17.438 -15.094 -13.133 1 96.5 230 THR A O 1
ATOM 1793 N N . LEU A 1 231 ? 16.125 -13.297 -13.297 1 95.56 231 LEU A N 1
ATOM 1794 C CA . LEU A 1 231 ? 15.055 -13.883 -12.516 1 95.56 231 LEU A CA 1
ATOM 1795 C C . LEU A 1 231 ? 14.516 -15.148 -13.172 1 95.56 231 LEU A C 1
ATOM 1797 O O . LEU A 1 231 ? 14.328 -16.172 -12.508 1 95.56 231 LEU A O 1
ATOM 1801 N N . GLN A 1 232 ? 14.336 -15.039 -14.461 1 91.81 232 GLN A N 1
ATOM 1802 C CA . GLN A 1 232 ? 13.859 -16.203 -15.203 1 91.81 232 GLN A CA 1
ATOM 1803 C C . GLN A 1 232 ? 14.844 -17.359 -15.117 1 91.81 232 GLN A C 1
ATOM 1805 O O . GLN A 1 232 ? 14.438 -18.5 -14.898 1 91.81 232 GLN A O 1
ATOM 1810 N N . GLU A 1 233 ? 16.062 -17.062 -15.258 1 93.25 233 GLU A N 1
ATOM 1811 C CA . GLU A 1 233 ? 17.109 -18.078 -15.219 1 93.25 233 GLU A CA 1
ATOM 1812 C C . GLU A 1 233 ? 17.156 -18.766 -13.867 1 93.25 233 GLU A C 1
ATOM 1814 O O . GLU A 1 233 ? 17.547 -19.938 -13.773 1 93.25 233 GLU A O 1
ATOM 1819 N N . HIS A 1 234 ? 16.719 -18.094 -12.883 1 93.56 234 HIS A N 1
ATOM 1820 C CA . HIS A 1 234 ? 16.781 -18.656 -11.539 1 93.56 234 HIS A CA 1
ATOM 1821 C C . HIS A 1 234 ? 15.43 -19.234 -11.109 1 93.56 234 HIS A C 1
ATOM 1823 O O . HIS A 1 234 ? 15.219 -19.516 -9.93 1 93.56 234 HIS A O 1
ATOM 1829 N N . GLY A 1 235 ? 14.469 -19.25 -12.008 1 87.88 235 GLY A N 1
ATOM 1830 C CA . GLY A 1 235 ? 13.242 -20 -11.797 1 87.88 235 GLY A CA 1
ATOM 1831 C C . GLY A 1 235 ? 12.141 -19.172 -11.164 1 87.88 235 GLY A C 1
ATOM 1832 O O . GLY A 1 235 ? 11.141 -19.719 -10.688 1 87.88 235 GLY A O 1
ATOM 1833 N N . PHE A 1 236 ? 12.328 -17.891 -11.094 1 91.88 236 PHE A N 1
ATOM 1834 C CA . PHE A 1 236 ? 11.234 -17.062 -10.609 1 91.88 236 PHE A CA 1
ATOM 1835 C C . PHE A 1 236 ? 10.062 -17.078 -11.578 1 91.88 236 PHE A C 1
ATOM 1837 O O . PHE A 1 236 ? 10.25 -17.188 -12.797 1 91.88 236 PHE A O 1
ATOM 1844 N N . ILE A 1 237 ? 8.867 -16.953 -10.984 1 88.69 237 ILE A N 1
ATOM 1845 C CA . ILE A 1 237 ? 7.664 -16.922 -11.805 1 88.69 237 ILE A CA 1
ATOM 1846 C C . ILE A 1 237 ? 6.906 -15.617 -11.547 1 88.69 237 ILE A C 1
ATOM 1848 O O . ILE A 1 237 ? 7.309 -14.812 -10.703 1 88.69 237 ILE A O 1
ATOM 1852 N N . GLN A 1 238 ? 5.895 -15.336 -12.328 1 89.94 238 GLN A N 1
ATOM 1853 C CA . GLN A 1 238 ? 5.074 -14.141 -12.203 1 89.94 238 GLN A CA 1
ATOM 1854 C C . GLN A 1 238 ? 5.926 -12.875 -12.305 1 89.94 238 GLN A C 1
ATOM 1856 O O . GLN A 1 238 ? 5.805 -11.969 -11.484 1 89.94 238 GLN A O 1
ATOM 1861 N N . ILE A 1 239 ? 6.812 -12.961 -13.25 1 92.88 239 ILE A N 1
ATOM 1862 C CA . ILE A 1 239 ? 7.648 -11.781 -13.461 1 92.88 239 ILE A CA 1
ATOM 1863 C C . ILE A 1 239 ? 6.836 -10.688 -14.148 1 92.88 239 ILE A C 1
ATOM 1865 O O . ILE A 1 239 ? 6.27 -10.906 -15.219 1 92.88 239 ILE A O 1
ATOM 1869 N N . LYS A 1 240 ? 6.754 -9.578 -13.516 1 91.5 240 LYS A N 1
ATOM 1870 C CA . LYS A 1 240 ? 5.973 -8.445 -14 1 91.5 240 LYS A CA 1
ATOM 1871 C C . LYS A 1 240 ? 6.73 -7.133 -13.82 1 91.5 240 LYS A C 1
ATOM 1873 O O . LYS A 1 240 ? 7.309 -6.891 -12.758 1 91.5 240 LYS A O 1
ATOM 1878 N N . THR A 1 241 ? 6.762 -6.336 -14.898 1 94 241 THR A N 1
ATOM 1879 C CA . THR A 1 241 ? 7.355 -5.004 -14.82 1 94 241 THR A CA 1
ATOM 1880 C C . THR A 1 241 ? 6.301 -3.93 -15.055 1 94 241 THR A C 1
ATOM 1882 O O . THR A 1 241 ? 5.551 -3.99 -16.031 1 94 241 THR A O 1
ATOM 1885 N N . VAL A 1 242 ? 6.273 -2.969 -14.133 1 91 242 VAL A N 1
ATOM 1886 C CA . VAL A 1 242 ? 5.27 -1.917 -14.258 1 91 242 VAL A CA 1
ATOM 1887 C C . VAL A 1 242 ? 5.922 -0.552 -14.047 1 91 242 VAL A C 1
ATOM 1889 O O . VAL A 1 242 ? 6.969 -0.45 -13.406 1 91 242 VAL A O 1
ATOM 1892 N N . GLU A 1 243 ? 5.328 0.39 -14.688 1 87.44 243 GLU A N 1
ATOM 1893 C CA . GLU A 1 243 ? 5.625 1.799 -14.445 1 87.44 243 GLU A CA 1
ATOM 1894 C C . GLU A 1 243 ? 4.41 2.521 -13.859 1 87.44 243 GLU A C 1
ATOM 1896 O O . GLU A 1 243 ? 3.312 2.447 -14.414 1 87.44 243 GLU A O 1
ATOM 1901 N N . CYS A 1 244 ? 4.691 3.146 -12.727 1 82.12 244 CYS A N 1
ATOM 1902 C CA . CYS A 1 244 ? 3.617 3.902 -12.086 1 82.12 244 CYS A CA 1
ATOM 1903 C C . CYS A 1 244 ? 3.697 5.379 -12.453 1 82.12 244 CYS A C 1
ATOM 1905 O O . CYS A 1 244 ? 4.738 6.012 -12.273 1 82.12 244 CYS A O 1
ATOM 1907 N N . LEU A 1 245 ? 2.668 5.848 -13.023 1 77 245 LEU A N 1
ATOM 1908 C CA . LEU A 1 245 ? 2.566 7.277 -13.297 1 77 2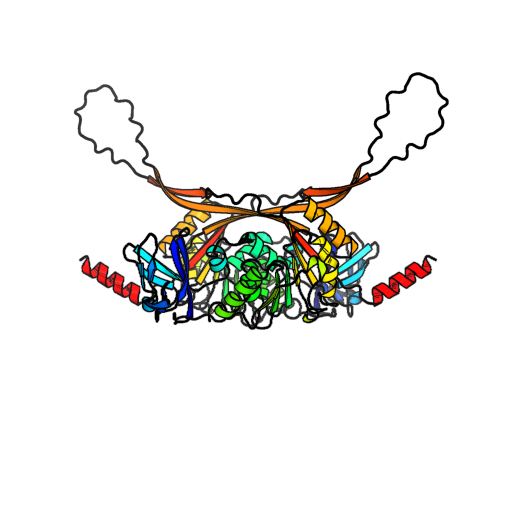45 LEU A CA 1
ATOM 1909 C C . LEU A 1 245 ? 1.462 7.918 -12.461 1 77 245 LEU A C 1
ATOM 1911 O O . LEU A 1 245 ? 0.423 7.297 -12.219 1 77 245 LEU A O 1
ATOM 1915 N N . GLU A 1 246 ? 1.813 8.961 -11.742 1 75.94 246 GLU A N 1
ATOM 1916 C CA . GLU A 1 246 ? 0.82 9.664 -10.93 1 75.94 246 GLU A CA 1
ATOM 1917 C C . GLU A 1 246 ? 0.604 11.086 -11.438 1 75.94 246 GLU A C 1
ATOM 1919 O O . GLU A 1 246 ? 1.567 11.805 -11.719 1 75.94 246 GLU A O 1
ATOM 1924 N N . LYS A 1 247 ? -0.632 11.383 -11.609 1 77.69 247 LYS A N 1
ATOM 1925 C CA . LYS A 1 247 ? -1.022 12.758 -11.906 1 77.69 247 LYS A CA 1
ATOM 1926 C C . LYS A 1 247 ? -1.855 13.352 -10.773 1 77.69 247 LYS A C 1
ATOM 1928 O O . LYS A 1 247 ? -2.854 12.758 -10.359 1 77.69 247 LYS A O 1
ATOM 1933 N N . GLU A 1 248 ? -1.34 14.477 -10.234 1 79.12 248 GLU A N 1
ATOM 1934 C CA . GLU A 1 248 ? -2.047 15.141 -9.148 1 79.12 248 GLU A CA 1
ATOM 1935 C C . GLU A 1 248 ? -2.914 16.281 -9.664 1 79.12 248 GLU A C 1
ATOM 1937 O O . GLU A 1 248 ? -2.508 17.016 -10.57 1 79.12 248 GLU A O 1
ATOM 1942 N N . TYR A 1 249 ? -4.047 16.422 -9 1 79.38 249 TYR A N 1
ATOM 1943 C CA . TYR A 1 249 ? -4.984 17.469 -9.367 1 79.38 249 TYR A CA 1
ATOM 1944 C C . TYR A 1 249 ? -5.297 18.359 -8.164 1 79.38 249 TYR A C 1
ATOM 1946 O O . TYR A 1 249 ? -5.348 17.891 -7.027 1 79.38 249 TYR A O 1
ATOM 1954 N N . GLN A 1 250 ? -5.375 19.578 -8.445 1 75 250 GLN A N 1
ATOM 1955 C CA . GLN A 1 250 ? -5.82 20.531 -7.434 1 75 250 GLN A CA 1
ATOM 1956 C C . GLN A 1 250 ? -7.18 21.125 -7.793 1 75 250 GLN A C 1
ATOM 1958 O O . GLN A 1 250 ? -7.402 21.531 -8.93 1 75 250 GLN A O 1
ATOM 1963 N N . VAL A 1 251 ? -8.062 20.984 -6.879 1 71.75 251 VAL A N 1
ATOM 1964 C CA . VAL A 1 251 ? -9.344 21.641 -7.059 1 71.75 251 VAL A CA 1
ATOM 1965 C C . VAL A 1 251 ? -9.258 23.094 -6.57 1 71.75 251 VAL A C 1
ATOM 1967 O O . VAL A 1 251 ? -8.93 23.344 -5.406 1 71.75 251 VAL A O 1
ATOM 1970 N N . VAL A 1 252 ? -9.398 23.984 -7.477 1 70.5 252 VAL A N 1
ATOM 1971 C CA . VAL A 1 252 ? -9.266 25.406 -7.148 1 70.5 252 VAL A CA 1
ATOM 1972 C C . VAL A 1 252 ? -10.578 26.125 -7.43 1 70.5 252 VAL A C 1
ATOM 1974 O O . VAL A 1 252 ? -11.305 25.766 -8.359 1 70.5 252 VAL A O 1
ATOM 1977 N N . ASN A 1 253 ? -10.875 26.906 -6.492 1 67.12 253 ASN A N 1
ATOM 1978 C CA . ASN A 1 253 ? -11.969 27.844 -6.746 1 67.12 253 ASN A CA 1
ATOM 1979 C C . ASN A 1 253 ? -11.508 29.031 -7.59 1 67.12 253 ASN A C 1
ATOM 1981 O O . ASN A 1 253 ? -10.578 29.75 -7.203 1 67.12 253 ASN A O 1
ATOM 1985 N N . ARG A 1 254 ? -11.93 29.016 -8.82 1 62.22 254 ARG A N 1
ATOM 1986 C CA . ARG A 1 254 ? -11.555 30.141 -9.656 1 62.22 254 ARG A CA 1
ATOM 1987 C C . ARG A 1 254 ? -12.734 31.078 -9.875 1 62.22 254 ARG A C 1
ATOM 1989 O O . ARG A 1 254 ? -13.883 30.625 -9.977 1 62.22 254 ARG A O 1
ATOM 1996 N N . THR A 1 255 ? -12.555 32.25 -9.586 1 61.12 255 THR A N 1
ATOM 1997 C CA . THR A 1 255 ? -13.531 33.281 -9.906 1 61.12 255 THR A CA 1
ATOM 1998 C C . THR A 1 255 ? -13.305 33.812 -11.32 1 61.12 255 THR A C 1
ATOM 2000 O O . THR A 1 255 ? -12.195 34.219 -11.672 1 61.12 255 THR A O 1
ATOM 2003 N N . VAL A 1 256 ? -14.188 33.469 -12.219 1 54.78 256 VAL A N 1
ATOM 2004 C CA . VAL A 1 256 ? -14.07 34.062 -13.547 1 54.78 256 VAL A CA 1
ATOM 2005 C C . VAL A 1 256 ? -14.906 35.344 -13.625 1 54.78 256 VAL A C 1
ATOM 2007 O O . VAL A 1 256 ? -16.094 35.312 -13.289 1 54.78 256 VAL A O 1
ATOM 2010 N N . THR A 1 257 ? -14.297 36.375 -13.727 1 52.47 257 THR A N 1
ATOM 2011 C CA . THR A 1 257 ? -14.992 37.625 -14.047 1 52.47 257 THR A CA 1
ATOM 2012 C C . THR A 1 257 ? -15.555 37.562 -15.469 1 52.47 257 THR A C 1
ATOM 2014 O O . THR A 1 257 ? -14.805 37.438 -16.438 1 52.47 257 THR A O 1
ATOM 2017 N N . THR A 1 258 ? -16.703 37.094 -15.523 1 49.44 258 THR A N 1
ATOM 2018 C CA . THR A 1 258 ? -17.312 37.156 -16.844 1 49.44 258 THR A CA 1
ATOM 2019 C C . THR A 1 258 ? -17.516 38.594 -17.281 1 49.44 258 THR A C 1
ATOM 2021 O O . THR A 1 258 ? -18.125 39.406 -16.562 1 49.44 258 THR A O 1
ATOM 2024 N N . PHE A 1 259 ? -16.672 39.094 -18.078 1 45.22 259 PHE A N 1
ATOM 2025 C CA . PHE A 1 259 ? -16.938 40.406 -18.703 1 45.22 259 PHE A CA 1
ATOM 2026 C C . PHE A 1 259 ? -18.25 40.375 -19.484 1 45.22 259 PHE A C 1
ATOM 2028 O O . PHE A 1 259 ? -18.453 39.5 -20.312 1 45.22 259 PHE A O 1
ATOM 2035 N N . ALA A 1 260 ? -19.25 40.906 -18.938 1 40.56 260 ALA A N 1
ATOM 2036 C CA . ALA A 1 260 ? -20.438 41.125 -19.766 1 40.56 260 ALA A CA 1
ATOM 2037 C C . ALA A 1 260 ? -20.062 41.625 -21.156 1 40.56 260 ALA A C 1
ATOM 2039 O O . ALA A 1 260 ? -19.281 42.562 -21.297 1 40.56 260 ALA A O 1
ATOM 2040 N N . THR A 1 261 ? -19.938 40.719 -22.047 1 40.44 261 THR A N 1
ATOM 2041 C CA . THR A 1 261 ? -19.875 41.25 -23.406 1 40.44 261 THR A CA 1
ATOM 2042 C C . THR A 1 261 ? -20.719 42.531 -23.516 1 40.44 261 THR A C 1
ATOM 2044 O O . THR A 1 261 ? -21.906 42.531 -23.172 1 40.44 261 THR A O 1
ATOM 2047 N N . ALA A 1 262 ? -20.141 43.688 -23.531 1 39.19 262 ALA A N 1
ATOM 2048 C CA . ALA A 1 262 ? -20.766 44.938 -23.938 1 39.19 262 ALA A CA 1
ATOM 2049 C C . ALA A 1 262 ? -21.766 44.719 -25.062 1 39.19 262 ALA A C 1
ATOM 2051 O O . ALA A 1 262 ? -21.406 44.25 -26.141 1 39.19 262 ALA A O 1
ATOM 2052 N N . SER A 1 263 ? -23 44.375 -24.766 1 37.97 263 SER A N 1
ATOM 2053 C CA . SER A 1 263 ? -23.969 44.562 -25.844 1 37.97 263 SER A CA 1
ATOM 2054 C C . SER A 1 263 ? -23.594 45.812 -26.672 1 37.97 263 SER A C 1
ATOM 2056 O O . SER A 1 263 ? -23.078 46.781 -26.141 1 37.97 263 SER A O 1
ATOM 2058 N N . ARG A 1 264 ? -23.438 45.656 -28 1 38.59 264 ARG A N 1
ATOM 2059 C CA . ARG A 1 264 ? -23.281 46.812 -28.906 1 38.59 264 ARG A CA 1
ATOM 2060 C C . ARG A 1 264 ? -24.156 47.969 -28.484 1 38.59 264 ARG A C 1
ATOM 2062 O O . ARG A 1 264 ? -25.344 47.812 -28.203 1 38.59 264 ARG A O 1
ATOM 2069 N N . PRO A 1 265 ? -23.484 49.094 -28.062 1 37.28 265 PRO A N 1
ATOM 2070 C CA . PRO A 1 265 ? -24.25 50.312 -27.766 1 37.28 265 PRO A CA 1
ATOM 2071 C C . PRO A 1 265 ? -25.391 50.562 -28.75 1 37.28 265 PRO A C 1
ATOM 2073 O O . PRO A 1 265 ? -25.188 50.469 -29.969 1 37.28 265 PRO A O 1
ATOM 2076 N N . SER A 1 266 ? -26.594 50.031 -28.594 1 37.53 266 SER A N 1
ATOM 2077 C CA . SER A 1 266 ? -27.578 50.719 -29.422 1 37.53 266 SER A CA 1
ATOM 2078 C C . SER A 1 266 ? -27.375 52.25 -29.391 1 37.53 266 SER A C 1
ATOM 2080 O O . SER A 1 266 ? -26.891 52.781 -28.406 1 37.53 266 SER A O 1
ATOM 2082 N N . SER A 1 267 ? -27.406 53 -30.516 1 38 267 SER A N 1
ATOM 2083 C CA . SER A 1 267 ? -27.125 54.406 -30.812 1 38 267 SER A CA 1
ATOM 2084 C C . SER A 1 267 ? -27.75 55.312 -29.766 1 38 267 SER A C 1
ATOM 2086 O O . SER A 1 267 ? -27.594 56.531 -29.844 1 38 267 SER A O 1
ATOM 2088 N N . ALA A 1 268 ? -29.016 54.969 -29.297 1 39.38 268 ALA A N 1
ATOM 2089 C CA . ALA A 1 268 ? -29.594 56.219 -28.781 1 39.38 268 ALA A CA 1
ATOM 2090 C C . ALA A 1 268 ? -28.906 56.688 -27.516 1 39.38 268 ALA A C 1
ATOM 2092 O O . ALA A 1 268 ? -28.516 55.844 -26.672 1 39.38 268 ALA A O 1
ATOM 2093 N N . PRO A 1 269 ? -28.469 57.906 -27.406 1 38.31 269 PRO A N 1
ATOM 2094 C CA . PRO A 1 269 ? -27.75 58.594 -26.344 1 38.31 269 PRO A CA 1
ATOM 2095 C C . PRO A 1 269 ? -28.375 58.375 -24.969 1 38.31 269 PRO A C 1
ATOM 2097 O O . PRO A 1 269 ? -29.359 59.031 -24.625 1 38.31 269 PRO A O 1
ATOM 2100 N N . VAL A 1 270 ? -28.969 57.188 -24.625 1 38.88 270 VAL A N 1
ATOM 2101 C CA . VAL A 1 270 ? -29.656 57.406 -23.344 1 38.88 270 VAL A CA 1
ATOM 2102 C C . VAL A 1 270 ? -28.641 57.781 -22.281 1 38.88 270 VAL A C 1
ATOM 2104 O O . VAL A 1 270 ? -27.469 57.406 -22.359 1 38.88 270 VAL A O 1
ATOM 2107 N N . PRO A 1 271 ? -29.016 58.656 -21.328 1 40.34 271 PRO A N 1
ATOM 2108 C CA . PRO A 1 271 ? -28.203 59.188 -20.234 1 40.34 271 PRO A CA 1
ATOM 2109 C C . PRO A 1 271 ? -27.469 58.125 -19.453 1 40.34 271 PRO A C 1
ATOM 2111 O O . PRO A 1 271 ? -27.922 56.969 -19.406 1 40.34 271 PRO A O 1
ATOM 2114 N N . GLN A 1 272 ? -26.172 58.281 -19.234 1 37.41 272 GLN A N 1
ATOM 2115 C CA . GLN A 1 272 ? -25.094 57.531 -18.594 1 37.41 272 GLN A CA 1
ATOM 2116 C C . GLN A 1 272 ? -25.531 57 -17.219 1 37.41 272 GLN A C 1
ATOM 2118 O O . GLN A 1 272 ? -25.391 57.688 -16.219 1 37.41 272 GLN A O 1
ATOM 2123 N N . ASN A 1 273 ? -26.781 56.625 -16.984 1 37.03 273 ASN A N 1
ATOM 2124 C CA . ASN A 1 273 ? -26.891 56.062 -15.641 1 37.03 273 ASN A CA 1
ATOM 2125 C C . ASN A 1 273 ? -25.844 54.969 -15.391 1 37.03 273 ASN A C 1
ATOM 2127 O O . ASN A 1 273 ? -25.609 54.125 -16.25 1 37.03 273 ASN A O 1
ATOM 2131 N N . THR A 1 274 ? -24.828 55.281 -14.562 1 37.94 274 THR A N 1
ATOM 2132 C CA . THR A 1 274 ? -23.797 54.406 -14 1 37.94 274 THR A CA 1
ATOM 2133 C C . THR A 1 274 ? -24.375 53.031 -13.656 1 37.94 274 THR A C 1
ATOM 2135 O O . THR A 1 274 ? -25.094 52.906 -12.664 1 37.94 274 THR A O 1
ATOM 2138 N N . THR A 1 275 ? -25 52.375 -14.586 1 37.09 275 THR A N 1
ATOM 2139 C CA . THR A 1 275 ? -25.312 50.969 -14.258 1 37.09 275 THR A CA 1
ATOM 2140 C C . THR A 1 275 ? -24.078 50.25 -13.719 1 37.09 275 THR A C 1
ATOM 2142 O O . THR A 1 275 ? -23.047 50.188 -14.398 1 37.09 275 THR A O 1
ATOM 2145 N N . GLU A 1 276 ? -23.875 50.344 -12.398 1 41.03 276 GLU A N 1
ATOM 2146 C CA . GLU A 1 276 ? -22.969 49.406 -11.719 1 41.03 276 GLU A CA 1
ATOM 2147 C C . GLU A 1 276 ? -22.984 48.031 -12.383 1 41.03 276 GLU A C 1
ATOM 2149 O O . GLU A 1 276 ? -24.031 47.375 -12.461 1 41.03 276 GLU A O 1
ATOM 2154 N N . GLU A 1 277 ? -22.328 47.875 -13.469 1 43.53 277 GLU A N 1
ATOM 2155 C CA . GLU A 1 277 ? -22.016 46.562 -14.008 1 43.53 277 GLU A CA 1
ATOM 2156 C C . GLU A 1 277 ? -21.672 45.594 -12.891 1 43.53 277 GLU A C 1
ATOM 2158 O O . GLU A 1 277 ? -20.672 45.781 -12.188 1 43.53 277 GLU A O 1
ATOM 2163 N N . HIS A 1 278 ? -22.641 45.094 -12.133 1 43.78 278 HIS A N 1
ATOM 2164 C CA . HIS A 1 278 ? -22.391 43.969 -11.273 1 43.78 278 HIS A CA 1
ATOM 2165 C C . HIS A 1 278 ? -21.562 42.906 -11.992 1 43.78 278 HIS A C 1
ATOM 2167 O O . HIS A 1 278 ? -22 42.344 -12.992 1 43.78 278 HIS A O 1
ATOM 2173 N N . SER A 1 279 ? -20.328 43.062 -12.109 1 46.72 279 SER A N 1
ATOM 2174 C CA . SER A 1 279 ? -19.453 41.938 -12.461 1 46.72 279 SER A CA 1
ATOM 2175 C C . SER A 1 279 ? -19.906 40.656 -11.789 1 46.72 279 SER A C 1
ATOM 2177 O O . SER A 1 279 ? -20.062 40.625 -10.57 1 46.72 279 SER A O 1
ATOM 2179 N N . ASN A 1 280 ? -20.828 39.938 -12.43 1 51.88 280 ASN A N 1
ATOM 2180 C CA . ASN A 1 280 ? -21.234 38.656 -11.906 1 51.88 280 ASN A CA 1
ATOM 2181 C C . ASN A 1 280 ? -20.062 37.688 -11.82 1 51.88 280 ASN A C 1
ATOM 2183 O O . ASN A 1 280 ? -19.703 37.031 -12.812 1 51.88 280 ASN A O 1
ATOM 2187 N N . ASP A 1 281 ? -19.219 37.875 -10.891 1 54.25 281 ASP A N 1
ATOM 2188 C CA . ASP A 1 281 ? -18.172 36.938 -10.57 1 54.25 281 ASP A CA 1
ATOM 2189 C C . ASP A 1 281 ? -18.75 35.562 -10.25 1 54.25 281 ASP A C 1
ATOM 2191 O O . ASP A 1 281 ? -19.609 35.438 -9.367 1 54.25 281 ASP A O 1
ATOM 2195 N N . LYS A 1 282 ? -18.828 34.781 -11.352 1 60.62 282 LYS A N 1
ATOM 2196 C CA . LYS A 1 282 ? -19.234 33.406 -11.078 1 60.62 282 LYS A CA 1
ATOM 2197 C C . LYS A 1 282 ? -18.062 32.562 -10.547 1 60.62 282 LYS A C 1
ATOM 2199 O O . LYS A 1 282 ? -16.984 32.562 -11.156 1 60.62 282 LYS A O 1
ATOM 2204 N N . LYS A 1 283 ? -18.188 32.156 -9.359 1 63.94 283 LYS A N 1
ATOM 2205 C CA . LYS A 1 283 ? -17.219 31.234 -8.742 1 63.94 283 LYS A CA 1
ATOM 2206 C C . LYS A 1 283 ? -17.375 29.812 -9.297 1 63.94 283 LYS A C 1
ATOM 2208 O O . LYS A 1 283 ? -18.484 29.312 -9.414 1 63.94 283 LYS A O 1
ATOM 2213 N N . PHE A 1 284 ? -16.234 29.516 -10.18 1 69.44 284 PHE A N 1
ATOM 2214 C CA . PHE A 1 284 ? -16.297 28.141 -10.664 1 69.44 284 PHE A CA 1
ATOM 2215 C C . PHE A 1 284 ? -15.219 27.281 -9.992 1 69.44 284 PHE A C 1
ATOM 2217 O O . PHE A 1 284 ? -14.141 27.766 -9.664 1 69.44 284 PHE A O 1
ATOM 2224 N N . VAL A 1 285 ? -15.57 26.125 -9.656 1 69.31 285 VAL A N 1
ATOM 2225 C CA . VAL A 1 285 ? -14.641 25.125 -9.125 1 69.31 285 VAL A CA 1
ATOM 2226 C C . VAL A 1 285 ? -13.977 24.375 -10.273 1 69.31 285 VAL A C 1
ATOM 2228 O O . VAL A 1 285 ? -14.656 23.922 -11.203 1 69.31 285 VAL A O 1
ATOM 2231 N N . ALA A 1 286 ? -12.664 24.594 -10.414 1 70.62 286 ALA A N 1
ATOM 2232 C CA . ALA A 1 286 ? -11.93 23.875 -11.461 1 70.62 286 ALA A CA 1
ATOM 2233 C C . ALA A 1 286 ? -10.953 22.875 -10.867 1 70.62 286 ALA A C 1
ATOM 2235 O O . ALA A 1 286 ? -10.445 23.078 -9.766 1 70.62 286 ALA A O 1
ATOM 2236 N N . CYS A 1 287 ? -10.852 21.781 -11.523 1 73.06 287 CYS A N 1
ATOM 2237 C CA . CYS A 1 287 ? -9.828 20.797 -11.195 1 73.06 287 CYS A CA 1
ATOM 2238 C C . CYS A 1 287 ? -8.656 20.891 -12.172 1 73.06 287 CYS A C 1
ATOM 2240 O O . CYS A 1 287 ? -8.828 20.656 -13.375 1 73.06 287 CYS A O 1
ATOM 2242 N N . ILE A 1 288 ? -7.504 21.375 -11.68 1 70.31 288 ILE A N 1
ATOM 2243 C CA . ILE A 1 288 ? -6.363 21.578 -12.562 1 70.31 288 ILE A CA 1
ATOM 2244 C C . ILE A 1 288 ? -5.23 20.625 -12.18 1 70.31 288 ILE A C 1
ATOM 2246 O O . ILE A 1 288 ? -5.004 20.375 -10.992 1 70.31 288 ILE A O 1
ATOM 2250 N N . PRO A 1 289 ? -4.68 20.047 -13.266 1 70.12 289 PRO A N 1
ATOM 2251 C CA . PRO A 1 289 ? -3.512 19.219 -12.945 1 70.12 289 PRO A CA 1
ATOM 2252 C C . PRO A 1 289 ? -2.379 20.031 -12.312 1 70.12 289 PRO A C 1
ATOM 2254 O O . PRO A 1 289 ? -2.201 21.203 -12.633 1 70.12 289 PRO A O 1
ATOM 2257 N N . SER A 1 290 ? -1.807 19.438 -11.273 1 66 290 SER A N 1
ATOM 2258 C CA . SER A 1 290 ? -0.677 20.109 -10.641 1 66 290 SER A CA 1
ATOM 2259 C C . SER A 1 290 ? 0.503 20.234 -11.594 1 66 290 SER A C 1
ATOM 2261 O O . SER A 1 290 ? 0.66 19.422 -12.508 1 66 290 SER A O 1
ATOM 2263 N N . ALA A 1 291 ? 1.164 21.312 -11.711 1 53.06 291 ALA A N 1
ATOM 2264 C CA . ALA A 1 291 ? 2.264 21.672 -12.602 1 53.06 291 ALA A CA 1
ATOM 2265 C C . ALA A 1 291 ? 3.369 20.625 -12.547 1 53.06 291 ALA A C 1
ATOM 2267 O O . ALA A 1 291 ? 4.148 20.469 -13.492 1 53.06 291 ALA A O 1
ATOM 2268 N N . SER A 1 292 ? 3.619 20 -11.461 1 52.41 292 SER A N 1
ATOM 2269 C CA . SER A 1 292 ? 4.805 19.141 -11.406 1 52.41 292 SER A CA 1
ATOM 2270 C C . SER A 1 292 ? 4.469 17.703 -11.766 1 52.41 292 SER A C 1
ATOM 2272 O O . SER A 1 292 ? 4.113 16.906 -10.898 1 52.41 292 SER A O 1
ATOM 2274 N N . PRO A 1 293 ? 4.156 17.516 -13.039 1 51.41 293 PRO A N 1
ATOM 2275 C CA . PRO A 1 293 ? 3.959 16.094 -13.32 1 51.41 293 PRO A CA 1
ATOM 2276 C C . PRO A 1 293 ? 5.199 15.25 -13.016 1 51.41 293 PRO A C 1
ATOM 2278 O O . PRO A 1 293 ? 6.305 15.602 -13.43 1 51.41 293 PRO A O 1
ATOM 2281 N N . ARG A 1 294 ? 5.262 14.727 -11.859 1 55.41 294 ARG A N 1
ATOM 2282 C CA . ARG A 1 294 ? 6.43 13.852 -11.789 1 55.41 294 ARG A CA 1
ATOM 2283 C C . ARG A 1 294 ? 6.453 12.875 -12.961 1 55.41 294 ARG A C 1
ATOM 2285 O O . ARG A 1 294 ? 5.488 12.141 -13.18 1 55.41 294 ARG A O 1
ATOM 2292 N N . GLY A 1 295 ? 7.195 13.266 -14.023 1 57.56 295 GLY A N 1
ATOM 2293 C CA . GLY A 1 295 ? 7.398 12.375 -15.156 1 57.56 295 GLY A CA 1
ATOM 2294 C C . GLY A 1 295 ? 7.727 10.953 -14.734 1 57.56 295 GLY A C 1
ATOM 2295 O O . GLY A 1 295 ? 7.391 10.531 -13.625 1 57.56 295 GLY A O 1
ATOM 2296 N N . HIS A 1 296 ? 8.398 10.305 -15.492 1 61.16 296 HIS A N 1
ATOM 2297 C CA . HIS A 1 296 ? 8.867 8.938 -15.281 1 61.16 296 HIS A CA 1
ATOM 2298 C C . HIS A 1 296 ? 9.727 8.836 -14.031 1 61.16 296 HIS A C 1
ATOM 2300 O O . HIS A 1 296 ? 10.703 9.57 -13.883 1 61.16 296 HIS A O 1
ATOM 2306 N N . THR A 1 297 ? 9.227 8.062 -13.086 1 71.75 297 THR A N 1
ATOM 2307 C CA . THR A 1 297 ? 10.016 7.855 -11.875 1 71.75 297 THR A CA 1
ATOM 2308 C C . THR A 1 297 ? 10.922 6.637 -12.016 1 71.75 297 THR A C 1
ATOM 2310 O O . THR A 1 297 ? 12.133 6.734 -11.844 1 71.75 297 THR A O 1
ATOM 2313 N N . GLY A 1 298 ? 10.477 5.492 -12.469 1 88.06 298 GLY A N 1
ATOM 2314 C CA . GLY A 1 298 ? 11.203 4.234 -12.57 1 88.06 298 GLY A CA 1
ATOM 2315 C C . GLY A 1 298 ? 10.297 3.047 -12.852 1 88.06 298 GLY A C 1
ATOM 2316 O O . GLY A 1 298 ? 9.094 3.209 -13.055 1 88.06 298 GLY A O 1
ATOM 2317 N N . TYR A 1 299 ? 11.008 1.885 -13.023 1 93.12 299 TYR A N 1
ATOM 2318 C CA . TYR A 1 299 ? 10.32 0.627 -13.305 1 93.12 299 TYR A CA 1
ATOM 2319 C C . TYR A 1 299 ? 10.367 -0.295 -12.086 1 93.12 299 TYR A C 1
ATOM 2321 O O . TYR A 1 299 ? 11.406 -0.428 -11.445 1 93.12 299 TYR A O 1
ATOM 2329 N N . LEU A 1 300 ? 9.234 -0.817 -11.797 1 95.94 300 LEU A N 1
ATOM 2330 C CA . LEU A 1 300 ? 9.164 -1.845 -10.766 1 95.94 300 LEU A CA 1
ATOM 2331 C C . LEU A 1 300 ? 9.031 -3.232 -11.383 1 95.94 300 LEU A C 1
ATOM 2333 O O . LEU A 1 300 ? 8.125 -3.473 -12.195 1 95.94 300 LEU A O 1
ATOM 2337 N N . THR A 1 301 ? 9.953 -4.117 -11.07 1 96.69 301 THR A N 1
ATOM 2338 C CA . THR A 1 301 ? 9.859 -5.512 -11.484 1 96.69 301 THR A CA 1
ATOM 2339 C C . THR A 1 301 ? 9.625 -6.418 -10.281 1 96.69 301 THR A C 1
ATOM 2341 O O . THR A 1 301 ? 10.367 -6.367 -9.297 1 96.69 301 THR A O 1
ATOM 2344 N N . THR A 1 302 ? 8.609 -7.195 -10.344 1 96.38 302 THR A N 1
ATOM 2345 C CA . THR A 1 302 ? 8.281 -8.117 -9.266 1 96.38 302 THR A CA 1
ATOM 2346 C C . THR A 1 302 ? 8.273 -9.562 -9.766 1 96.38 302 THR A C 1
ATOM 2348 O O . THR A 1 302 ? 8.055 -9.812 -10.953 1 96.38 302 THR A O 1
ATOM 2351 N N . ALA A 1 303 ? 8.555 -10.469 -8.844 1 95.19 303 ALA A N 1
ATOM 2352 C CA . ALA A 1 303 ? 8.555 -11.898 -9.156 1 95.19 303 ALA A CA 1
ATOM 2353 C C . ALA A 1 303 ? 8.359 -12.734 -7.902 1 95.19 303 ALA A C 1
ATOM 2355 O O . ALA A 1 303 ? 8.484 -12.234 -6.781 1 95.19 303 ALA A O 1
ATOM 2356 N N . THR A 1 304 ? 7.98 -13.977 -8.094 1 93.56 304 THR A N 1
ATOM 2357 C CA . THR A 1 304 ? 7.77 -14.938 -7.02 1 93.56 304 THR A CA 1
ATOM 2358 C C . THR A 1 304 ? 8.82 -16.047 -7.074 1 93.56 304 THR A C 1
ATOM 2360 O O . THR A 1 304 ? 9.094 -16.594 -8.141 1 93.56 304 THR A O 1
ATOM 2363 N N . TYR A 1 305 ? 9.43 -16.266 -5.988 1 92.44 305 TYR A N 1
ATOM 2364 C CA . TYR A 1 305 ? 10.344 -17.391 -5.859 1 92.44 305 TYR A CA 1
ATOM 2365 C C . TYR A 1 305 ? 9.633 -18.609 -5.285 1 92.44 305 TYR A C 1
ATOM 2367 O O . TYR A 1 305 ? 9.07 -18.547 -4.191 1 92.44 305 TYR A O 1
ATOM 2375 N N . LEU A 1 306 ? 9.57 -19.766 -6.094 1 85.5 306 LEU A N 1
ATOM 2376 C CA . LEU A 1 306 ? 8.938 -21 -5.629 1 85.5 306 LEU A CA 1
ATOM 2377 C C . LEU A 1 306 ? 9.977 -22.062 -5.32 1 85.5 306 LEU A C 1
ATOM 2379 O O . LEU A 1 306 ? 10.961 -22.203 -6.055 1 85.5 306 LEU A O 1
ATOM 2383 N N . MET A 1 307 ? 10.547 -22.203 -4.172 1 69 307 MET A N 1
ATOM 2384 C CA . MET A 1 307 ? 11.602 -23.188 -3.93 1 69 307 MET A CA 1
ATOM 2385 C C . MET A 1 307 ? 11.258 -24.516 -4.578 1 69 307 MET A C 1
ATOM 2387 O O . MET A 1 307 ? 10.094 -24.891 -4.66 1 69 307 MET A O 1
ATOM 2391 N N . GLU A 1 308 ? 12.133 -24.891 -5.426 1 56.22 308 GLU A N 1
ATOM 2392 C CA . GLU A 1 308 ? 12.086 -26.25 -5.953 1 56.22 308 GLU A CA 1
ATOM 2393 C C . GLU A 1 308 ? 12.039 -27.281 -4.828 1 56.22 308 GLU A C 1
ATOM 2395 O O . GLU A 1 308 ? 12.867 -27.234 -3.916 1 56.22 308 GLU A O 1
ATOM 2400 N N . THR A 1 309 ? 10.898 -27.625 -4.371 1 49.34 309 THR A N 1
ATOM 2401 C CA . THR A 1 309 ? 10.828 -28.719 -3.416 1 49.34 309 THR A CA 1
ATOM 2402 C C . THR A 1 309 ? 11.844 -29.812 -3.768 1 49.34 309 THR A C 1
ATOM 2404 O O . THR A 1 309 ? 12.094 -30.078 -4.945 1 49.34 309 THR A O 1
ATOM 2407 N N . PRO A 1 310 ? 12.586 -30.234 -2.857 1 42.88 310 PRO A N 1
ATOM 2408 C CA . PRO A 1 310 ? 13.469 -31.375 -3.094 1 42.88 310 PRO A CA 1
ATOM 2409 C C . PRO A 1 310 ? 12.844 -32.406 -4.016 1 42.88 310 PRO A C 1
ATOM 2411 O O . PRO A 1 310 ? 13.555 -33.156 -4.715 1 42.88 310 PRO A O 1
ATOM 2414 N N . LEU A 1 311 ? 11.609 -32.656 -3.912 1 42.84 311 LEU A N 1
ATOM 2415 C CA . LEU A 1 311 ? 11 -33.688 -4.75 1 42.84 311 LEU A CA 1
ATOM 2416 C C . LEU A 1 311 ? 11.094 -33.312 -6.227 1 42.84 311 LEU A C 1
ATOM 2418 O O . LEU A 1 311 ? 11.133 -34.188 -7.09 1 42.84 311 LEU A O 1
ATOM 2422 N N . GLN A 1 312 ? 11.078 -32.094 -6.555 1 46.25 312 GLN A N 1
ATOM 2423 C CA . GLN A 1 312 ? 11.172 -31.688 -7.953 1 46.25 312 GLN A CA 1
ATOM 2424 C C . GLN A 1 312 ? 12.602 -31.828 -8.469 1 46.25 312 GLN A C 1
ATOM 2426 O O . GLN A 1 312 ? 12.812 -32.125 -9.656 1 46.25 312 GLN A O 1
ATOM 2431 N N . LEU A 1 313 ? 13.516 -31.562 -7.676 1 43.69 313 LEU A N 1
ATOM 2432 C CA . LEU A 1 313 ? 14.891 -31.875 -8.039 1 43.69 313 LEU A CA 1
ATOM 2433 C C . LEU A 1 313 ? 15.062 -33.375 -8.266 1 43.69 313 LEU A C 1
ATOM 2435 O O . LEU A 1 313 ? 15.797 -33.781 -9.156 1 43.69 313 LEU A O 1
ATOM 2439 N N . GLN A 1 314 ? 14.484 -34.125 -7.449 1 43.34 314 GLN A N 1
ATOM 2440 C CA . GLN A 1 314 ? 14.602 -35.594 -7.613 1 43.34 314 GLN A CA 1
ATOM 2441 C C . GLN A 1 314 ? 13.867 -36.062 -8.867 1 43.34 314 GLN A C 1
ATOM 2443 O O . GLN A 1 314 ? 14.344 -36.969 -9.57 1 43.34 314 GLN A O 1
ATOM 2448 N N . GLU A 1 315 ? 12.719 -35.531 -9.164 1 43.47 315 GLU A N 1
ATOM 2449 C CA . GLU A 1 315 ? 12.008 -35.969 -10.344 1 43.47 315 GLU A CA 1
ATOM 2450 C C . GLU A 1 315 ? 12.664 -35.469 -11.625 1 43.47 315 GLU A C 1
ATOM 2452 O O . GLU A 1 315 ? 12.656 -36.156 -12.648 1 43.47 315 GLU A O 1
ATOM 2457 N N . ALA A 1 316 ? 13.266 -34.344 -11.68 1 45.88 316 ALA A N 1
ATOM 2458 C CA . ALA A 1 316 ? 14.086 -33.875 -12.797 1 45.88 316 ALA A CA 1
ATOM 2459 C C . ALA A 1 316 ? 15.328 -34.75 -12.969 1 45.88 316 ALA A C 1
ATOM 2461 O O . ALA A 1 316 ? 15.758 -35 -14.094 1 45.88 316 ALA A O 1
ATOM 2462 N N . GLU A 1 317 ? 15.797 -35.094 -11.977 1 46.59 317 GLU A N 1
ATOM 2463 C CA . GLU A 1 317 ? 16.906 -36.062 -12.062 1 46.59 317 GLU A CA 1
ATOM 2464 C C . GLU A 1 317 ? 16.438 -37.406 -12.617 1 46.59 317 GLU A C 1
ATOM 2466 O O . GLU A 1 317 ? 17.156 -38.031 -13.375 1 46.59 317 GLU A O 1
ATOM 2471 N N . ILE A 1 318 ? 15.281 -37.75 -12.242 1 46.12 318 ILE A N 1
ATOM 2472 C CA . ILE A 1 318 ? 14.75 -39.031 -12.758 1 46.12 318 ILE A CA 1
ATOM 2473 C C . ILE A 1 318 ? 14.391 -38.875 -14.234 1 46.12 318 ILE A C 1
ATOM 2475 O O . ILE A 1 318 ? 14.688 -39.75 -15.047 1 46.12 318 ILE A O 1
ATOM 2479 N N . GLU A 1 319 ? 13.82 -37.781 -14.578 1 45.34 319 GLU A N 1
ATOM 2480 C CA . GLU A 1 319 ? 13.5 -37.594 -15.984 1 45.34 319 GLU A CA 1
ATOM 2481 C C . GLU A 1 319 ? 14.766 -37.344 -16.812 1 45.34 319 GLU A C 1
ATOM 2483 O O . GLU A 1 319 ? 14.875 -37.844 -17.938 1 45.34 319 GLU A O 1
ATOM 2488 N N . ASP A 1 320 ? 15.633 -36.625 -16.312 1 48.97 320 ASP A N 1
ATOM 2489 C CA . ASP A 1 320 ? 16.922 -36.5 -16.969 1 48.97 320 ASP A CA 1
ATOM 2490 C C . ASP A 1 320 ? 17.656 -37.844 -17 1 48.97 320 ASP A C 1
ATOM 2492 O O . ASP A 1 320 ? 18.359 -38.156 -17.953 1 48.97 320 ASP A O 1
ATOM 2496 N N . SER A 1 321 ? 17.391 -38.531 -16.016 1 47 321 SER A N 1
ATOM 2497 C CA . SER A 1 321 ? 18 -39.844 -15.992 1 47 321 SER A CA 1
ATOM 2498 C C . SER A 1 321 ? 17.281 -40.812 -16.938 1 47 321 SER A C 1
ATOM 2500 O O . SER A 1 321 ? 17.875 -41.75 -17.438 1 47 321 SER A O 1
ATOM 2502 N N . CYS A 1 322 ? 15.992 -40.594 -17.125 1 42.41 322 CYS A N 1
ATOM 2503 C CA . CYS A 1 322 ? 15.289 -41.469 -18.062 1 42.41 322 CYS A CA 1
ATOM 2504 C C . CYS A 1 322 ? 15.531 -41.031 -19.5 1 42.41 322 CYS A C 1
ATOM 2506 O O . CYS A 1 322 ? 15.195 -41.781 -20.438 1 42.41 322 CYS A O 1
ATOM 2508 N N . GLU A 1 323 ? 15.867 -39.75 -19.703 1 41.56 323 GLU A N 1
ATOM 2509 C CA . GLU A 1 323 ? 16.156 -39.375 -21.078 1 41.56 323 GLU A CA 1
ATOM 2510 C C . GLU A 1 323 ? 17.594 -39.719 -21.453 1 41.56 323 GLU A C 1
ATOM 2512 O O . GLU A 1 323 ? 18.016 -39.469 -22.594 1 41.56 323 GLU A O 1
ATOM 2517 N N . LYS A 1 324 ? 18.297 -40.375 -20.516 1 38.72 324 LYS A N 1
ATOM 2518 C CA . LYS A 1 324 ? 19.516 -41 -20.984 1 38.72 324 LYS A CA 1
ATOM 2519 C C . LYS A 1 324 ? 19.297 -42.5 -21.25 1 38.72 324 LYS A C 1
ATOM 2521 O O . LYS A 1 324 ? 18.594 -43.188 -20.484 1 38.72 324 LYS A O 1
ATOM 2526 N N . MET B 1 1 ? -7.355 -22.266 6.449 1 49.69 1 MET B N 1
ATOM 2527 C CA . MET B 1 1 ? -8.125 -21.062 6.188 1 49.69 1 MET B CA 1
ATOM 2528 C C . MET B 1 1 ? -7.289 -20.031 5.438 1 49.69 1 MET B C 1
ATOM 2530 O O . MET B 1 1 ? -6.246 -19.594 5.93 1 49.69 1 MET B O 1
ATOM 2534 N N . SER B 1 2 ? -7.641 -19.734 4.219 1 64.19 2 SER B N 1
ATOM 2535 C CA . SER B 1 2 ? -6.914 -19.031 3.162 1 64.19 2 SER B CA 1
ATOM 2536 C C . SER B 1 2 ? -6.84 -17.531 3.438 1 64.19 2 SER B C 1
ATOM 2538 O O . SER B 1 2 ? -7.73 -16.969 4.078 1 64.19 2 SER B O 1
ATOM 2540 N N . PHE B 1 3 ? -5.801 -16.828 3.643 1 69.75 3 PHE B N 1
ATOM 2541 C CA . PHE B 1 3 ? -5.426 -15.43 3.77 1 69.75 3 PHE B CA 1
ATOM 2542 C C . PHE B 1 3 ? -5.105 -15.086 5.219 1 69.75 3 PHE B C 1
ATOM 2544 O O . PHE B 1 3 ? -4.539 -14.023 5.5 1 69.75 3 PHE B O 1
ATOM 2551 N N . ASN B 1 4 ? -5.688 -15.922 6.242 1 66.62 4 ASN B N 1
ATOM 2552 C CA . ASN B 1 4 ? -5.492 -15.609 7.652 1 66.62 4 ASN B CA 1
ATOM 2553 C C . ASN B 1 4 ? -4.109 -16.031 8.141 1 66.62 4 ASN B C 1
ATOM 2555 O O . ASN B 1 4 ? -3.422 -15.273 8.82 1 66.62 4 ASN B O 1
ATOM 2559 N N . ARG B 1 5 ? -3.836 -17.359 7.891 1 67.62 5 ARG B N 1
ATOM 2560 C CA . ARG B 1 5 ? -2.535 -17.875 8.312 1 67.62 5 ARG B CA 1
ATOM 2561 C C . ARG B 1 5 ? -1.851 -18.625 7.184 1 67.62 5 ARG B C 1
ATOM 2563 O O . ARG B 1 5 ? -2.506 -19.344 6.422 1 67.62 5 ARG B O 1
ATOM 2570 N N . TYR B 1 6 ? -0.627 -18.203 6.996 1 69.81 6 TYR B N 1
ATOM 2571 C CA . TYR B 1 6 ? 0.116 -18.938 5.98 1 69.81 6 TYR B CA 1
ATOM 2572 C C . TYR B 1 6 ? 0.203 -20.422 6.328 1 69.81 6 TYR B C 1
ATOM 2574 O O . TYR B 1 6 ? 0.389 -20.781 7.496 1 69.81 6 TYR B O 1
ATOM 2582 N N . LYS B 1 7 ? -0.244 -21.219 5.391 1 77.81 7 LYS B N 1
ATOM 2583 C CA . LYS B 1 7 ? -0.137 -22.672 5.457 1 77.81 7 LYS B CA 1
ATOM 2584 C C . LYS B 1 7 ? 0.801 -23.203 4.375 1 77.81 7 LYS B C 1
ATOM 2586 O O . LYS B 1 7 ? 0.814 -22.688 3.254 1 77.81 7 LYS B O 1
ATOM 2591 N N . ASP B 1 8 ? 1.488 -24.234 4.734 1 83.38 8 ASP B N 1
ATOM 2592 C CA . ASP B 1 8 ? 2.467 -24.781 3.801 1 83.38 8 ASP B CA 1
ATOM 2593 C C . ASP B 1 8 ? 1.836 -25.859 2.91 1 83.38 8 ASP B C 1
ATOM 2595 O O . ASP B 1 8 ? 2.176 -25.969 1.729 1 83.38 8 ASP B O 1
ATOM 2599 N N . ILE B 1 9 ? 0.876 -26.562 3.543 1 90.69 9 ILE B N 1
ATOM 2600 C CA . ILE B 1 9 ? 0.34 -27.734 2.855 1 90.69 9 ILE B CA 1
ATOM 2601 C C . ILE B 1 9 ? -1.121 -27.484 2.482 1 90.69 9 ILE B C 1
ATOM 2603 O O . ILE B 1 9 ? -1.892 -26.953 3.285 1 90.69 9 ILE B O 1
ATOM 2607 N N . ILE B 1 10 ? -1.466 -27.859 1.294 1 92.56 10 ILE B N 1
ATOM 2608 C CA . ILE B 1 10 ? -2.826 -27.688 0.798 1 92.56 10 ILE B CA 1
ATOM 2609 C C . ILE B 1 10 ? -3.752 -28.703 1.46 1 92.56 10 ILE B C 1
ATOM 2611 O O . ILE B 1 10 ? -3.441 -29.906 1.507 1 92.56 10 ILE B O 1
ATOM 2615 N N . GLU B 1 11 ? -4.816 -28.25 1.98 1 93.88 11 GLU B N 1
ATOM 2616 C CA . GLU B 1 11 ? -5.82 -29.094 2.621 1 93.88 11 GLU B CA 1
ATOM 2617 C C . GLU B 1 11 ? -7.207 -28.844 2.043 1 93.88 11 GLU B C 1
ATOM 2619 O O . GLU B 1 11 ? -7.426 -27.844 1.352 1 93.88 11 GLU B O 1
ATOM 2624 N N . GLU B 1 12 ? -8.094 -29.781 2.311 1 93.69 12 GLU B N 1
ATOM 2625 C CA . GLU B 1 12 ? -9.484 -29.609 1.896 1 93.69 12 GLU B CA 1
ATOM 2626 C C . GLU B 1 12 ? -10.086 -28.344 2.51 1 93.69 12 GLU B C 1
ATOM 2628 O O . GLU B 1 12 ? -9.875 -28.062 3.689 1 93.69 12 GLU B O 1
ATOM 2633 N N . GLY B 1 13 ? -10.727 -27.578 1.694 1 90.75 13 GLY B N 1
ATOM 2634 C CA . GLY B 1 13 ? -11.359 -26.344 2.158 1 90.75 13 GLY B CA 1
ATOM 2635 C C . GLY B 1 13 ? -10.539 -25.109 1.863 1 90.75 13 GLY B C 1
ATOM 2636 O O . GLY B 1 13 ? -11.055 -23.984 1.929 1 90.75 13 GLY B O 1
ATOM 2637 N N . ASP B 1 14 ? -9.289 -25.359 1.467 1 92.38 14 ASP B N 1
ATOM 2638 C CA . ASP B 1 14 ? -8.43 -24.219 1.177 1 92.38 14 ASP B CA 1
ATOM 2639 C C . ASP B 1 14 ? -8.805 -23.562 -0.151 1 92.38 14 ASP B C 1
ATOM 2641 O O . ASP B 1 14 ? -9.359 -24.219 -1.035 1 92.38 14 ASP B O 1
ATOM 2645 N N . THR B 1 15 ? -8.625 -22.281 -0.177 1 92.94 15 THR B N 1
ATOM 2646 C CA . THR B 1 15 ? -8.609 -21.609 -1.469 1 92.94 15 THR B CA 1
ATOM 2647 C C . THR B 1 15 ? -7.215 -21.641 -2.084 1 92.94 15 THR B C 1
ATOM 2649 O O . THR B 1 15 ? -6.23 -21.312 -1.423 1 92.94 15 THR B O 1
ATOM 2652 N N . VAL B 1 16 ? -7.133 -22.109 -3.324 1 93.38 16 VAL B N 1
ATOM 2653 C CA . VAL B 1 16 ? -5.848 -22.203 -4.004 1 93.38 16 VAL B CA 1
ATOM 2654 C C . VAL B 1 16 ? -5.906 -21.438 -5.332 1 93.38 16 VAL B C 1
ATOM 2656 O O . VAL B 1 16 ? -6.973 -21.344 -5.945 1 93.38 16 VAL B O 1
ATOM 2659 N N . ILE B 1 17 ? -4.793 -20.859 -5.707 1 94.44 17 ILE B N 1
ATOM 2660 C CA . ILE B 1 17 ? -4.684 -20.219 -7.016 1 94.44 17 ILE B CA 1
ATOM 2661 C C . ILE B 1 17 ? -3.92 -21.125 -7.977 1 94.44 17 ILE B C 1
ATOM 2663 O O . ILE B 1 17 ? -2.762 -21.469 -7.727 1 94.44 17 ILE B O 1
ATOM 2667 N N . LEU B 1 18 ? -4.633 -21.547 -8.992 1 95.38 18 LEU B N 1
ATOM 2668 C CA . LEU B 1 18 ? -3.965 -22.281 -10.07 1 95.38 18 LEU B CA 1
ATOM 2669 C C . LEU B 1 18 ? -3.338 -21.312 -11.07 1 95.38 18 LEU B C 1
ATOM 2671 O O . LEU B 1 18 ? -4.047 -20.562 -11.75 1 95.38 18 LEU B O 1
ATOM 2675 N N . TYR B 1 19 ? -2.033 -21.344 -11.094 1 94.19 19 TYR B N 1
ATOM 2676 C CA . TYR B 1 19 ? -1.298 -20.438 -11.977 1 94.19 19 TYR B CA 1
ATOM 2677 C C . TYR B 1 19 ? -0.731 -21.203 -13.172 1 94.19 19 TYR B C 1
ATOM 2679 O O . TYR B 1 19 ? 0.233 -21.953 -13.039 1 94.19 19 TYR B O 1
ATOM 2687 N N . ILE B 1 20 ? -1.304 -21.016 -14.336 1 92.31 20 ILE B N 1
ATOM 2688 C CA . ILE B 1 20 ? -0.817 -21.625 -15.562 1 92.31 20 ILE B CA 1
ATOM 2689 C C . ILE B 1 20 ? 0.064 -20.641 -16.328 1 92.31 20 ILE B C 1
ATOM 2691 O O . ILE B 1 20 ? 1.186 -20.984 -16.719 1 92.31 20 ILE B O 1
ATOM 2695 N N . SER B 1 21 ? -0.43 -19.438 -16.516 1 86.88 21 SER B N 1
ATOM 2696 C CA . SER B 1 21 ? 0.253 -18.297 -17.125 1 86.88 21 SER B CA 1
ATOM 2697 C C . SER B 1 21 ? -0.301 -16.969 -16.594 1 86.88 21 SER B C 1
ATOM 2699 O O . SER B 1 21 ? -1.3 -16.953 -15.875 1 86.88 21 SER B O 1
ATOM 2701 N N . PRO B 1 22 ? 0.384 -15.914 -16.859 1 83.06 22 PRO B N 1
ATOM 2702 C CA . PRO B 1 22 ? -0.142 -14.625 -16.406 1 83.06 22 PRO B CA 1
ATOM 2703 C C . PRO B 1 22 ? -1.567 -14.367 -16.891 1 83.06 22 PRO B C 1
ATOM 2705 O O . PRO B 1 22 ? -2.332 -13.664 -16.219 1 83.06 22 PRO B O 1
ATOM 2708 N N . GLN B 1 23 ? -1.941 -14.969 -17.953 1 84.44 23 GLN B N 1
ATOM 2709 C CA . GLN B 1 23 ? -3.262 -14.734 -18.531 1 84.44 23 GLN B CA 1
ATOM 2710 C C . GLN B 1 23 ? -4.238 -15.844 -18.141 1 84.44 23 GLN B C 1
ATOM 2712 O O . GLN B 1 23 ? -5.426 -15.773 -18.453 1 84.44 23 GLN B O 1
ATOM 2717 N N . ALA B 1 24 ? -3.697 -16.875 -17.453 1 90.94 24 ALA B N 1
ATOM 2718 C CA . ALA B 1 24 ? -4.531 -18.016 -17.078 1 90.94 24 ALA B CA 1
ATOM 2719 C C . ALA B 1 24 ? -4.332 -18.375 -15.617 1 90.94 24 ALA B C 1
ATOM 2721 O O . ALA B 1 24 ? -3.484 -19.219 -15.289 1 90.94 24 ALA B O 1
ATOM 2722 N N . MET B 1 25 ? -5.066 -17.75 -14.82 1 93.69 25 MET B N 1
ATOM 2723 C CA . MET B 1 25 ? -5.074 -17.984 -13.383 1 93.69 25 MET B CA 1
ATOM 2724 C C . MET B 1 25 ? -6.492 -18.219 -12.875 1 93.69 25 MET B C 1
ATOM 2726 O O . MET B 1 25 ? -7.434 -17.562 -13.32 1 93.69 25 MET B O 1
ATOM 2730 N N . TYR B 1 26 ? -6.629 -19.125 -11.898 1 94.31 26 TYR B N 1
ATOM 2731 C CA . TYR B 1 26 ? -7.953 -19.484 -11.398 1 94.31 26 TYR B CA 1
ATOM 2732 C C . TYR B 1 26 ? -7.941 -19.656 -9.891 1 94.31 26 TYR B C 1
ATOM 2734 O O . TYR B 1 26 ? -7.051 -20.312 -9.336 1 94.31 26 TYR B O 1
ATOM 2742 N N . ALA B 1 27 ? -8.891 -19.031 -9.273 1 93.88 27 ALA B N 1
ATOM 2743 C CA . ALA B 1 27 ? -9.117 -19.328 -7.863 1 93.88 27 ALA B CA 1
ATOM 2744 C C . ALA B 1 27 ? -9.984 -20.578 -7.703 1 93.88 27 ALA B C 1
ATOM 2746 O O . ALA B 1 27 ? -11.07 -20.656 -8.289 1 93.88 27 ALA B O 1
ATOM 2747 N N . ILE B 1 28 ? -9.516 -21.547 -6.934 1 92.88 28 ILE B N 1
ATOM 2748 C CA . ILE B 1 28 ? -10.211 -22.812 -6.758 1 92.88 28 ILE B CA 1
ATOM 2749 C C . ILE B 1 28 ? -10.43 -23.078 -5.273 1 92.88 28 ILE B C 1
ATOM 2751 O O . ILE B 1 28 ? -9.516 -22.891 -4.461 1 92.88 28 ILE B O 1
ATOM 2755 N N . GLN B 1 29 ? -11.633 -23.438 -4.965 1 91.19 29 GLN B N 1
ATOM 2756 C CA . GLN B 1 29 ? -11.859 -24.016 -3.641 1 91.19 29 GLN B CA 1
ATOM 2757 C C . GLN B 1 29 ? -11.5 -25.484 -3.613 1 91.19 29 GLN B C 1
ATOM 2759 O O . GLN B 1 29 ? -12.094 -26.297 -4.344 1 91.19 29 GLN B O 1
ATOM 2764 N N . ALA B 1 30 ? -10.578 -25.859 -2.795 1 93.31 30 ALA B N 1
ATOM 2765 C CA . ALA B 1 30 ? -10.078 -27.234 -2.752 1 93.31 30 ALA B CA 1
ATOM 2766 C C . ALA B 1 30 ? -11.078 -28.156 -2.055 1 93.31 30 ALA B C 1
ATOM 2768 O O . ALA B 1 30 ? -10.938 -28.453 -0.865 1 93.31 30 ALA B O 1
ATOM 2769 N N . GLN B 1 31 ? -11.969 -28.578 -2.846 1 93.81 31 GLN B N 1
ATOM 2770 C CA . GLN B 1 31 ? -12.961 -29.547 -2.395 1 93.81 31 GLN B CA 1
ATOM 2771 C C . GLN B 1 31 ? -12.891 -30.828 -3.217 1 93.81 31 GLN B C 1
ATOM 2773 O O . GLN B 1 31 ? -12.883 -30.781 -4.449 1 93.81 31 GLN B O 1
ATOM 2778 N N . SER B 1 32 ? -12.844 -31.906 -2.521 1 94.38 32 SER B N 1
ATOM 2779 C CA . SER B 1 32 ? -12.672 -33.188 -3.207 1 94.38 32 SER B CA 1
ATOM 2780 C C . SER B 1 32 ? -13.938 -33.562 -3.973 1 94.38 32 SER B C 1
ATOM 2782 O O . SER B 1 32 ? -13.859 -34.219 -5.023 1 94.38 32 SER B O 1
ATOM 2784 N N . VAL B 1 33 ? -15.094 -33.156 -3.395 1 94.31 33 VAL B N 1
ATOM 2785 C CA . VAL B 1 33 ? -16.375 -33.531 -3.977 1 94.31 33 VAL B CA 1
ATOM 2786 C C . VAL B 1 33 ? -17.234 -32.312 -4.199 1 94.31 33 VAL B C 1
ATOM 2788 O O . VAL B 1 33 ? -17.172 -31.344 -3.424 1 94.31 33 VAL B O 1
ATOM 2791 N N . ILE B 1 34 ? -17.953 -32.281 -5.281 1 91.44 34 ILE B N 1
ATOM 2792 C CA . ILE B 1 34 ? -18.922 -31.25 -5.562 1 91.44 34 ILE B CA 1
ATOM 2793 C C . ILE B 1 34 ? -20.25 -31.875 -5.98 1 91.44 34 ILE B C 1
ATOM 2795 O O . ILE B 1 34 ? -20.297 -33.062 -6.32 1 91.44 34 ILE B O 1
ATOM 2799 N N . GLU B 1 35 ? -21.25 -31.094 -5.855 1 91.88 35 GLU B N 1
ATOM 2800 C CA . GLU B 1 35 ? -22.562 -31.562 -6.27 1 91.88 35 GLU B CA 1
ATOM 2801 C C . GLU B 1 35 ? -22.844 -31.219 -7.734 1 91.88 35 GLU B C 1
ATOM 2803 O O . GLU B 1 35 ? -22.672 -30.062 -8.148 1 91.88 35 GLU B O 1
ATOM 2808 N N . ASN B 1 36 ? -23.156 -32.188 -8.492 1 88.5 36 ASN B N 1
ATOM 2809 C CA . ASN B 1 36 ? -23.484 -31.906 -9.891 1 88.5 36 ASN B CA 1
ATOM 2810 C C . ASN B 1 36 ? -24.922 -31.391 -10.031 1 88.5 36 ASN B C 1
ATOM 2812 O O . ASN B 1 36 ? -25.594 -31.141 -9.039 1 88.5 36 ASN B O 1
ATOM 2816 N N . ARG B 1 37 ? -25.406 -31.109 -11.219 1 85.75 37 ARG B N 1
ATOM 2817 C CA . ARG B 1 37 ? -26.703 -30.516 -11.508 1 85.75 37 ARG B CA 1
ATOM 2818 C C . ARG B 1 37 ? -27.844 -31.406 -11.055 1 85.75 37 ARG B C 1
ATOM 2820 O O . ARG B 1 37 ? -28.953 -30.938 -10.781 1 85.75 37 ARG B O 1
ATOM 2827 N N . LYS B 1 38 ? -27.531 -32.625 -10.945 1 91.62 38 LYS B N 1
ATOM 2828 C CA . LYS B 1 38 ? -28.531 -33.625 -10.547 1 91.62 38 LYS B CA 1
ATOM 2829 C C . LYS B 1 38 ? -28.531 -33.844 -9.031 1 91.62 38 LYS B C 1
ATOM 2831 O O . LYS B 1 38 ? -29.234 -34.719 -8.523 1 91.62 38 LYS B O 1
ATOM 2836 N N . GLY B 1 39 ? -27.641 -33.094 -8.359 1 90.5 39 GLY B N 1
ATOM 2837 C CA . GLY B 1 39 ? -27.562 -33.188 -6.906 1 90.5 39 GLY B CA 1
ATOM 2838 C C . GLY B 1 39 ? -26.688 -34.312 -6.418 1 90.5 39 GLY B C 1
ATOM 2839 O O . GLY B 1 39 ? -26.703 -34.656 -5.23 1 90.5 39 GLY B O 1
ATOM 2840 N N . GLU B 1 40 ? -26 -34.969 -7.352 1 92.44 40 GLU B N 1
ATOM 2841 C CA . GLU B 1 40 ? -25.141 -36.094 -6.984 1 92.44 40 GLU B CA 1
ATOM 2842 C C . GLU B 1 40 ? -23.734 -35.625 -6.637 1 92.44 40 GLU B C 1
ATOM 2844 O O . GLU B 1 40 ? -23.219 -34.719 -7.273 1 92.44 40 GLU B O 1
ATOM 2849 N N . LYS B 1 41 ? -23.172 -36.281 -5.664 1 93.44 41 LYS B N 1
ATOM 2850 C CA . LYS B 1 41 ? -21.812 -35.969 -5.27 1 93.44 41 LYS B CA 1
ATOM 2851 C C . LYS B 1 41 ? -20.797 -36.625 -6.219 1 93.44 41 LYS B C 1
ATOM 2853 O O . LYS B 1 41 ? -20.797 -37.844 -6.379 1 93.44 41 LYS B O 1
ATOM 2858 N N . VAL B 1 42 ? -20.078 -35.844 -6.895 1 94.06 42 VAL B N 1
ATOM 2859 C CA . VAL B 1 42 ? -19.094 -36.344 -7.832 1 94.06 42 VAL B CA 1
ATOM 2860 C C . VAL B 1 42 ? -17.719 -35.781 -7.488 1 94.06 42 VAL B C 1
ATOM 2862 O O . VAL B 1 42 ? -17.609 -34.781 -6.77 1 94.06 42 VAL B O 1
ATOM 2865 N N . GLU B 1 43 ? -16.75 -36.438 -8.016 1 94.81 43 GLU B N 1
ATOM 2866 C CA . GLU B 1 43 ? -15.391 -35.938 -7.832 1 94.81 43 GLU B CA 1
ATOM 2867 C C . GLU B 1 43 ? -15.219 -34.562 -8.445 1 94.81 43 GLU B C 1
ATOM 2869 O O . GLU B 1 43 ? -15.727 -34.281 -9.531 1 94.81 43 GLU B O 1
ATOM 2874 N N . ASN B 1 44 ? -14.539 -33.688 -7.719 1 95.44 44 ASN B N 1
ATOM 2875 C CA . ASN B 1 44 ? -14.312 -32.344 -8.195 1 95.44 44 ASN B CA 1
ATOM 2876 C C . ASN B 1 44 ? -13.133 -32.25 -9.164 1 95.44 44 ASN B C 1
ATOM 2878 O O . ASN B 1 44 ? -11.984 -32.406 -8.75 1 95.44 44 ASN B O 1
ATOM 2882 N N . VAL B 1 45 ? -13.523 -32.125 -10.422 1 95 45 VAL B N 1
ATOM 2883 C CA . VAL B 1 45 ? -12.508 -32.031 -11.469 1 95 45 VAL B CA 1
ATOM 2884 C C . VAL B 1 45 ? -12.656 -30.719 -12.211 1 95 45 VAL B C 1
ATOM 2886 O O . VAL B 1 45 ? -13.719 -30.406 -12.758 1 95 45 VAL B O 1
ATOM 2889 N N . MET B 1 46 ? -11.555 -29.953 -12.195 1 93.81 46 MET B N 1
ATOM 2890 C CA . MET B 1 46 ? -11.578 -28.672 -12.891 1 93.81 46 MET B CA 1
ATOM 2891 C C . MET B 1 46 ? -11.102 -28.828 -14.336 1 93.81 46 MET B C 1
ATOM 2893 O O . MET B 1 46 ? -10.062 -29.438 -14.586 1 93.81 46 MET B O 1
ATOM 2897 N N . GLN B 1 47 ? -11.898 -28.281 -15.219 1 91.94 47 GLN B N 1
ATOM 2898 C CA . GLN B 1 47 ? -11.531 -28.312 -16.641 1 91.94 47 GLN B CA 1
ATOM 2899 C C . GLN B 1 47 ? -10.898 -26.984 -17.062 1 91.94 47 GLN B C 1
ATOM 2901 O O . GLN B 1 47 ? -11.453 -25.906 -16.781 1 91.94 47 GLN B O 1
ATOM 2906 N N . THR B 1 48 ? -9.75 -27 -17.594 1 89.56 48 THR B N 1
ATOM 2907 C CA . THR B 1 48 ? -9.094 -25.828 -18.156 1 89.56 48 THR B CA 1
ATOM 2908 C C . THR B 1 48 ? -8.773 -26.016 -19.625 1 89.56 48 THR B C 1
ATOM 2910 O O . THR B 1 48 ? -8.906 -27.125 -20.156 1 89.56 48 THR B O 1
ATOM 2913 N N . LYS B 1 49 ? -8.461 -24.953 -20.297 1 89.94 49 LYS B N 1
ATOM 2914 C CA . LYS B 1 49 ? -8.039 -25.031 -21.703 1 89.94 49 LYS B CA 1
ATOM 2915 C C . LYS B 1 49 ? -6.816 -25.938 -21.844 1 89.94 49 LYS B C 1
ATOM 2917 O O . LYS B 1 49 ? -6.562 -26.469 -22.938 1 89.94 49 LYS B O 1
ATOM 2922 N N . TYR B 1 50 ? -6.133 -26.203 -20.734 1 91 50 TYR B N 1
ATOM 2923 C CA . TYR B 1 50 ? -4.898 -26.969 -20.781 1 91 50 TYR B CA 1
ATOM 2924 C C . TYR B 1 50 ? -5.109 -28.359 -20.203 1 91 50 TYR B C 1
ATOM 2926 O O . TYR B 1 50 ? -4.145 -29.094 -19.938 1 91 50 TYR B O 1
ATOM 2934 N N . GLY B 1 51 ? -6.422 -28.656 -19.922 1 91.12 51 GLY B N 1
ATOM 2935 C CA . GLY B 1 51 ? -6.711 -29.984 -19.422 1 91.12 51 GLY B CA 1
ATOM 2936 C C . GLY B 1 51 ? -7.438 -30 -18.094 1 91.12 51 GLY B C 1
ATOM 2937 O O . GLY B 1 51 ? -7.773 -28.938 -17.562 1 91.12 51 GLY B O 1
ATOM 2938 N N . ALA B 1 52 ? -7.57 -31.234 -17.672 1 93.69 52 ALA B N 1
ATOM 2939 C CA . ALA B 1 52 ? -8.344 -31.438 -16.453 1 93.69 52 ALA B CA 1
ATOM 2940 C C . ALA B 1 52 ? -7.438 -31.547 -15.234 1 93.69 52 ALA B C 1
ATOM 2942 O O . ALA B 1 52 ? -6.289 -31.984 -15.344 1 93.69 52 ALA B O 1
ATOM 2943 N N . LEU B 1 53 ? -7.93 -31.062 -14.07 1 95.06 53 LEU B N 1
ATOM 2944 C CA . LEU B 1 53 ? -7.23 -31.156 -12.789 1 95.06 53 LEU B CA 1
ATOM 2945 C C . LEU B 1 53 ? -8.148 -31.734 -11.719 1 95.06 53 LEU B C 1
ATOM 2947 O O . LEU B 1 53 ? -9.188 -31.156 -11.398 1 95.06 53 LEU B O 1
ATOM 2951 N N . LYS B 1 54 ? -7.738 -32.906 -11.266 1 95.19 54 LYS B N 1
ATOM 2952 C CA . LYS B 1 54 ? -8.43 -33.469 -10.102 1 95.19 54 LYS B CA 1
ATOM 2953 C C . LYS B 1 54 ? -8.062 -32.688 -8.836 1 95.19 54 LYS B C 1
ATOM 2955 O O . LYS B 1 54 ? -6.91 -32.719 -8.398 1 95.19 54 LYS B O 1
ATOM 2960 N N . ILE B 1 55 ? -8.984 -32.156 -8.156 1 96.31 55 ILE B N 1
ATOM 2961 C CA . ILE B 1 55 ? -8.711 -31.234 -7.039 1 96.31 55 ILE B CA 1
ATOM 2962 C C . ILE B 1 55 ? -8.125 -32.031 -5.871 1 96.31 55 ILE B C 1
ATOM 2964 O O . ILE B 1 55 ? -7.266 -31.531 -5.141 1 96.31 55 ILE B O 1
ATOM 2968 N N . SER B 1 56 ? -8.562 -33.219 -5.707 1 95.5 56 SER B N 1
ATOM 2969 C CA . SER B 1 56 ? -8.07 -34.031 -4.602 1 95.5 56 SER B CA 1
ATOM 2970 C C . SER B 1 56 ? -6.574 -34.312 -4.734 1 95.5 56 SER B C 1
ATOM 2972 O O . SER B 1 56 ? -5.898 -34.625 -3.748 1 95.5 56 SER B O 1
ATOM 2974 N N . SER B 1 57 ? -6.062 -34.219 -5.922 1 95.06 57 SER B N 1
ATOM 2975 C CA . SER B 1 57 ? -4.645 -34.438 -6.156 1 95.06 57 SER B CA 1
ATOM 2976 C C . SER B 1 57 ? -3.785 -33.344 -5.543 1 95.06 57 SER B C 1
ATOM 2978 O O . SER B 1 57 ? -2.57 -33.5 -5.406 1 95.06 57 SER B O 1
ATOM 2980 N N . LEU B 1 58 ? -4.387 -32.281 -5.172 1 94.94 58 LEU B N 1
ATOM 2981 C CA . LEU B 1 58 ? -3.662 -31.141 -4.617 1 94.94 58 LEU B CA 1
ATOM 2982 C C . LEU B 1 58 ? -3.389 -31.344 -3.131 1 94.94 58 LEU B C 1
ATOM 2984 O O . LEU B 1 58 ? -2.51 -30.688 -2.561 1 94.94 58 LEU B O 1
ATOM 2988 N N . PHE B 1 59 ? -4.199 -32.188 -2.523 1 95.62 59 PHE B N 1
ATOM 2989 C CA . PHE B 1 59 ? -4.125 -32.312 -1.074 1 95.62 59 PHE B CA 1
ATOM 2990 C C . PHE B 1 59 ? -2.781 -32.906 -0.65 1 95.62 59 PHE B C 1
ATOM 2992 O O . PHE B 1 59 ? -2.295 -33.844 -1.251 1 95.62 59 PHE B O 1
ATOM 2999 N N . GLY B 1 60 ? -2.188 -32.219 0.348 1 93.81 60 GLY B N 1
ATOM 3000 C CA . GLY B 1 60 ? -0.916 -32.688 0.867 1 93.81 60 GLY B CA 1
ATOM 3001 C C . GLY B 1 60 ? 0.282 -32.062 0.185 1 93.81 60 GLY B C 1
ATOM 3002 O O . GLY B 1 60 ? 1.407 -32.156 0.678 1 93.81 60 GLY B O 1
ATOM 3003 N N . LYS B 1 61 ? 0.077 -31.469 -0.926 1 91.56 61 LYS B N 1
ATOM 3004 C CA . LYS B 1 61 ? 1.168 -30.797 -1.619 1 91.56 61 LYS B CA 1
ATOM 3005 C C . LYS B 1 61 ? 1.438 -29.422 -1.011 1 91.56 61 LYS B C 1
ATOM 3007 O O . LYS B 1 61 ? 0.522 -28.781 -0.5 1 91.56 61 LYS B O 1
ATOM 3012 N N . PRO B 1 62 ? 2.635 -29.047 -1.024 1 90.25 62 PRO B N 1
ATOM 3013 C CA . PRO B 1 62 ? 2.924 -27.688 -0.565 1 90.25 62 PRO B CA 1
ATOM 3014 C C . PRO B 1 62 ? 2.459 -26.625 -1.552 1 90.25 62 PRO B C 1
ATOM 3016 O O . PRO B 1 62 ? 2.484 -26.844 -2.766 1 90.25 62 PRO B O 1
ATOM 3019 N N . PHE B 1 63 ? 2.041 -25.531 -1.033 1 89.69 63 PHE B N 1
ATOM 3020 C CA . PHE B 1 63 ? 1.813 -24.391 -1.911 1 89.69 63 PHE B CA 1
ATOM 3021 C C . PHE B 1 63 ? 3.072 -24.062 -2.705 1 89.69 63 PHE B C 1
ATOM 3023 O O . PHE B 1 63 ? 4.184 -24.109 -2.17 1 89.69 63 PHE B O 1
ATOM 3030 N N . GLY B 1 64 ? 2.896 -23.75 -3.916 1 88.12 64 GLY B N 1
ATOM 3031 C CA . GLY B 1 64 ? 4.023 -23.5 -4.801 1 88.12 64 GLY B CA 1
ATOM 3032 C C . GLY B 1 64 ? 4.363 -24.672 -5.684 1 88.12 64 GLY B C 1
ATOM 3033 O O . GLY B 1 64 ? 5.145 -24.547 -6.633 1 88.12 64 GLY B O 1
ATOM 3034 N N . SER B 1 65 ? 3.723 -25.781 -5.465 1 89.81 65 SER B N 1
ATOM 3035 C CA . SER B 1 65 ? 4.027 -27 -6.203 1 89.81 65 SER B CA 1
ATOM 3036 C C . SER B 1 65 ? 3.592 -26.891 -7.66 1 89.81 65 SER B C 1
ATOM 3038 O O . SER B 1 65 ? 2.619 -26.188 -7.973 1 89.81 65 SER B O 1
ATOM 3040 N N . LYS B 1 66 ? 4.367 -27.547 -8.43 1 90.94 66 LYS B N 1
ATOM 3041 C CA . LYS B 1 66 ? 3.979 -27.75 -9.82 1 90.94 66 LYS B CA 1
ATOM 3042 C C . LYS B 1 66 ? 3.09 -28.969 -9.977 1 90.94 66 LYS B C 1
ATOM 3044 O O . LYS B 1 66 ? 3.393 -30.031 -9.43 1 90.94 66 LYS B O 1
ATOM 3049 N N . VAL B 1 67 ? 2.031 -28.844 -10.648 1 93.56 67 VAL B N 1
ATOM 3050 C CA . VAL B 1 67 ? 1.114 -29.969 -10.852 1 93.56 67 VAL B CA 1
ATOM 3051 C C . VAL B 1 67 ? 0.884 -30.188 -12.344 1 93.56 67 VAL B C 1
ATOM 3053 O O . VAL B 1 67 ? 0.948 -29.234 -13.133 1 93.56 67 VAL B O 1
ATOM 3056 N N . SER B 1 68 ? 0.591 -31.375 -12.648 1 92.25 68 SER B N 1
ATOM 3057 C CA . SER B 1 68 ? 0.383 -31.734 -14.047 1 92.25 68 SER B CA 1
ATOM 3058 C C . SER B 1 68 ? -1.091 -31.641 -14.43 1 92.25 68 SER B C 1
ATOM 3060 O O . SER B 1 68 ? -1.964 -32.031 -13.641 1 92.25 68 SER B O 1
ATOM 3062 N N . LEU B 1 69 ? -1.245 -31.094 -15.562 1 91.69 69 LEU B N 1
ATOM 3063 C CA . LEU B 1 69 ? -2.541 -31.141 -16.234 1 91.69 69 LEU B CA 1
ATOM 3064 C C . LEU B 1 69 ? -2.525 -32.125 -17.391 1 91.69 69 LEU B C 1
ATOM 3066 O O . LEU B 1 69 ? -1.465 -32.625 -17.781 1 91.69 69 LEU B O 1
ATOM 3070 N N . SER B 1 70 ? -3.645 -32.469 -17.984 1 89 70 SER B N 1
ATOM 3071 C CA . SER B 1 70 ? -3.674 -33.438 -19.094 1 89 70 SER B CA 1
ATOM 3072 C C . SER B 1 70 ? -2.834 -32.938 -20.266 1 89 70 SER B C 1
ATOM 3074 O O . SER B 1 70 ? -2.209 -33.719 -20.969 1 89 70 SER B O 1
ATOM 3076 N N . ASN B 1 71 ? -2.873 -31.688 -20.469 1 90.62 71 ASN B N 1
ATOM 3077 C CA . ASN B 1 71 ? -2.125 -31.078 -21.562 1 90.62 71 ASN B CA 1
ATOM 3078 C C . ASN B 1 71 ? -1.289 -29.891 -21.094 1 90.62 71 ASN B C 1
ATOM 3080 O O . ASN B 1 71 ? -1.324 -28.812 -21.688 1 90.62 71 ASN B O 1
ATOM 3084 N N . GLY B 1 72 ? -0.566 -30.078 -19.969 1 90.56 72 GLY B N 1
ATOM 3085 C CA . GLY B 1 72 ? 0.282 -29 -19.469 1 90.56 72 GLY B CA 1
ATOM 3086 C C . GLY B 1 72 ? 0.544 -29.094 -17.984 1 90.56 72 GLY B C 1
ATOM 3087 O O . GLY B 1 72 ? 0.517 -30.188 -17.406 1 90.56 72 GLY B O 1
ATOM 3088 N N . TRP B 1 73 ? 1.016 -28 -17.406 1 92.75 73 TRP B N 1
ATOM 3089 C CA . TRP B 1 73 ? 1.295 -27.953 -15.977 1 92.75 73 TRP B CA 1
ATOM 3090 C C . TRP B 1 73 ? 0.911 -26.594 -15.398 1 92.75 73 TRP B C 1
ATOM 3092 O O . TRP B 1 73 ? 0.623 -25.656 -16.141 1 92.75 73 TRP B O 1
ATOM 3102 N N . ALA B 1 74 ? 0.779 -26.578 -14.148 1 94.12 74 ALA B N 1
ATOM 3103 C CA . ALA B 1 74 ? 0.461 -25.344 -13.43 1 94.12 74 ALA B CA 1
ATOM 3104 C C . ALA B 1 74 ? 1.128 -25.312 -12.062 1 94.12 74 ALA B C 1
ATOM 3106 O O . ALA B 1 74 ? 1.562 -26.359 -11.555 1 94.12 74 ALA B O 1
ATOM 3107 N N . HIS B 1 75 ? 1.304 -24.156 -11.531 1 92.94 75 HIS B N 1
ATOM 3108 C CA . HIS B 1 75 ? 1.694 -24.016 -10.133 1 92.94 75 HIS B CA 1
ATOM 3109 C C . HIS B 1 75 ? 0.483 -23.75 -9.242 1 92.94 75 HIS B C 1
ATOM 3111 O O . HIS B 1 75 ? -0.427 -23.016 -9.633 1 92.94 75 HIS B O 1
ATOM 3117 N N . VAL B 1 76 ? 0.505 -24.344 -8.086 1 93.38 76 VAL B N 1
ATOM 3118 C CA . VAL B 1 76 ? -0.56 -24.109 -7.121 1 93.38 76 VAL B CA 1
ATOM 3119 C C . VAL B 1 76 ? -0.081 -23.125 -6.059 1 93.38 76 VAL B C 1
ATOM 3121 O O . VAL B 1 76 ? 0.751 -23.469 -5.215 1 93.38 76 VAL B O 1
ATOM 3124 N N . LEU B 1 77 ? -0.663 -21.953 -6.039 1 91.69 77 LEU B N 1
ATOM 3125 C CA . LEU B 1 77 ? -0.157 -20.859 -5.207 1 91.69 77 LEU B CA 1
ATOM 3126 C C . LEU B 1 77 ? -1.103 -20.594 -4.043 1 91.69 77 LEU B C 1
ATOM 3128 O O . LEU B 1 77 ? -2.301 -20.859 -4.133 1 91.69 77 LEU B O 1
ATOM 3132 N N . TYR B 1 78 ? -0.473 -20.109 -3.008 1 91.06 78 TYR B N 1
ATOM 3133 C CA . TYR B 1 78 ? -1.263 -19.578 -1.902 1 91.06 78 TYR B CA 1
ATOM 3134 C C . TYR B 1 78 ? -2.004 -18.312 -2.318 1 91.06 78 TYR B C 1
ATOM 3136 O O . TYR B 1 78 ? -1.454 -17.469 -3.033 1 91.06 78 TYR B O 1
ATOM 3144 N N . PRO B 1 79 ? -3.236 -18.234 -1.927 1 91.88 79 PRO B N 1
ATOM 3145 C CA . PRO B 1 79 ? -3.975 -17.031 -2.332 1 91.88 79 PRO B CA 1
ATOM 3146 C C . PRO B 1 79 ? -3.49 -15.773 -1.618 1 91.88 79 PRO B C 1
ATOM 3148 O O . PRO B 1 79 ? -3.223 -15.805 -0.414 1 91.88 79 PRO B O 1
ATOM 3151 N N . THR B 1 80 ? -3.262 -14.734 -2.332 1 90.56 80 THR B N 1
ATOM 3152 C CA . THR B 1 80 ? -2.992 -13.391 -1.842 1 90.56 80 THR B CA 1
ATOM 3153 C C . THR B 1 80 ? -4.066 -12.414 -2.314 1 90.56 80 THR B C 1
ATOM 3155 O O . THR B 1 80 ? -4.805 -12.703 -3.26 1 90.56 80 THR B O 1
ATOM 3158 N N . PRO B 1 81 ? -4.18 -11.273 -1.688 1 92.62 81 PRO B N 1
ATOM 3159 C CA . PRO B 1 81 ? -5.168 -10.297 -2.16 1 92.62 81 PRO B CA 1
ATOM 3160 C C . PRO B 1 81 ? -4.977 -9.93 -3.629 1 92.62 81 PRO B C 1
ATOM 3162 O O . PRO B 1 81 ? -5.953 -9.781 -4.367 1 92.62 81 PRO B O 1
ATOM 3165 N N . GLU B 1 82 ? -3.787 -9.805 -4.035 1 91.5 82 GLU B N 1
ATOM 3166 C CA . GLU B 1 82 ? -3.52 -9.477 -5.434 1 91.5 82 GLU B CA 1
ATOM 3167 C C . GLU B 1 82 ? -4 -10.586 -6.363 1 91.5 82 GLU B C 1
ATOM 3169 O O . GLU B 1 82 ? -4.66 -10.32 -7.367 1 91.5 82 GLU B O 1
ATOM 3174 N N . LEU B 1 83 ? -3.627 -11.781 -6.02 1 92.69 83 LEU B N 1
ATOM 3175 C CA . LEU B 1 83 ? -4.051 -12.914 -6.844 1 92.69 83 LEU B CA 1
ATOM 3176 C C . LEU B 1 83 ? -5.566 -13.055 -6.832 1 92.69 83 LEU B C 1
ATOM 3178 O O . LEU B 1 83 ? -6.172 -13.398 -7.852 1 92.69 83 LEU B O 1
ATOM 3182 N N . TRP B 1 84 ? -6.141 -12.789 -5.68 1 93.81 84 TRP B N 1
ATOM 3183 C CA . TRP B 1 84 ? -7.598 -12.812 -5.59 1 93.81 84 TRP B CA 1
ATOM 3184 C C . TRP B 1 84 ? -8.219 -11.789 -6.531 1 93.81 84 TRP B C 1
ATOM 3186 O O . TRP B 1 84 ? -9.148 -12.109 -7.281 1 93.81 84 TRP B O 1
ATOM 3196 N N . THR B 1 85 ? -7.699 -10.609 -6.535 1 93.12 85 THR B N 1
ATOM 3197 C CA . THR B 1 85 ? -8.18 -9.547 -7.41 1 93.12 85 THR B CA 1
ATOM 3198 C C . THR B 1 85 ? -8.094 -9.977 -8.875 1 93.12 85 THR B C 1
ATOM 3200 O O . THR B 1 85 ? -9.016 -9.742 -9.648 1 93.12 85 THR B O 1
ATOM 3203 N N . GLN B 1 86 ? -7.043 -10.625 -9.219 1 90.88 86 GLN B N 1
ATOM 3204 C CA . GLN B 1 86 ? -6.789 -11 -10.602 1 90.88 86 GLN B CA 1
ATOM 3205 C C . GLN B 1 86 ? -7.691 -12.156 -11.031 1 90.88 86 GLN B C 1
ATOM 3207 O O . GLN B 1 86 ? -7.879 -12.391 -12.227 1 90.88 86 GLN B O 1
ATOM 3212 N N . THR B 1 87 ? -8.211 -12.898 -10.07 1 92.69 87 THR B N 1
ATOM 3213 C CA . THR B 1 87 ? -8.922 -14.125 -10.422 1 92.69 87 THR B CA 1
ATOM 3214 C C . THR B 1 87 ? -10.414 -13.992 -10.133 1 92.69 87 THR B C 1
ATOM 3216 O O . THR B 1 87 ? -11.172 -14.938 -10.32 1 92.69 87 THR B O 1
ATOM 3219 N N . LEU B 1 88 ? -10.797 -12.789 -9.641 1 89.19 88 LEU B N 1
ATOM 3220 C CA . LEU B 1 88 ? -12.211 -12.57 -9.352 1 89.19 88 LEU B CA 1
ATOM 3221 C C . LEU B 1 88 ? -13.055 -12.688 -10.609 1 89.19 88 LEU B C 1
ATOM 3223 O O . LEU B 1 88 ? -12.656 -12.211 -11.68 1 89.19 88 LEU B O 1
ATOM 3227 N N . PRO B 1 89 ? -14.148 -13.406 -10.461 1 79.25 89 PRO B N 1
ATOM 3228 C CA . PRO B 1 89 ? -15.086 -13.367 -11.594 1 79.25 89 PRO B CA 1
ATOM 3229 C C . PRO B 1 89 ? -15.594 -11.961 -11.891 1 79.25 89 PRO B C 1
ATOM 3231 O O . PRO B 1 89 ? -15.695 -11.133 -10.977 1 79.25 89 PRO B O 1
ATOM 3234 N N . HIS B 1 90 ? -15.828 -11.633 -13.07 1 77.69 90 HIS B N 1
ATOM 3235 C CA . HIS B 1 90 ? -16.234 -10.305 -13.5 1 77.69 90 HIS B CA 1
ATOM 3236 C C . HIS B 1 90 ? -17.703 -10.047 -13.188 1 77.69 90 HIS B C 1
ATOM 3238 O O . HIS B 1 90 ? -18.531 -9.961 -14.094 1 77.69 90 HIS B O 1
ATOM 3244 N N . ARG B 1 91 ? -18.016 -10.016 -11.992 1 74.12 91 ARG B N 1
ATOM 3245 C CA . ARG B 1 91 ? -19.375 -9.742 -11.562 1 74.12 91 ARG B CA 1
ATOM 3246 C C . ARG B 1 91 ? -19.594 -8.25 -11.328 1 74.12 91 ARG B C 1
ATOM 3248 O O . ARG B 1 91 ? -20.719 -7.758 -11.422 1 74.12 91 ARG B O 1
ATOM 3255 N N . THR B 1 92 ? -18.578 -7.578 -10.906 1 84.5 92 THR B N 1
ATOM 3256 C CA . THR B 1 92 ? -18.594 -6.152 -10.617 1 84.5 92 THR B CA 1
ATOM 3257 C C . THR B 1 92 ? -17.344 -5.477 -11.188 1 84.5 92 THR B C 1
ATOM 3259 O O . THR B 1 92 ? -16.391 -6.148 -11.586 1 84.5 92 THR B O 1
ATOM 3262 N N . GLN B 1 93 ? -17.562 -4.184 -11.445 1 86.44 93 GLN B N 1
ATOM 3263 C CA . GLN B 1 93 ? -16.328 -3.424 -11.695 1 86.44 93 GLN B CA 1
ATOM 3264 C C . GLN B 1 93 ? -15.477 -3.338 -10.438 1 86.44 93 GLN B C 1
ATOM 3266 O O . GLN B 1 93 ? -15.984 -3.072 -9.352 1 86.44 93 GLN B O 1
ATOM 3271 N N . ILE B 1 94 ? -14.258 -3.641 -10.586 1 89.81 94 ILE B N 1
ATOM 3272 C CA . ILE B 1 94 ? -13.391 -3.674 -9.414 1 89.81 94 ILE B CA 1
ATOM 3273 C C . ILE B 1 94 ? -12.258 -2.666 -9.586 1 89.81 94 ILE B C 1
ATOM 3275 O O . ILE B 1 94 ? -11.977 -2.213 -10.695 1 89.81 94 ILE B O 1
ATOM 3279 N N . ILE B 1 95 ? -11.703 -2.25 -8.406 1 92 95 ILE B N 1
ATOM 3280 C CA . ILE B 1 95 ? -10.477 -1.457 -8.359 1 92 95 ILE B CA 1
ATOM 3281 C C . ILE B 1 95 ? -9.266 -2.377 -8.461 1 92 95 ILE B C 1
ATOM 3283 O O . ILE B 1 95 ? -9.227 -3.438 -7.828 1 92 95 ILE B O 1
ATOM 3287 N N . TYR B 1 96 ? -8.25 -1.922 -9.172 1 88.56 96 TYR B N 1
ATOM 3288 C CA . TYR B 1 96 ? -7.129 -2.818 -9.438 1 88.56 96 TYR B CA 1
ATOM 3289 C C . TYR B 1 96 ? -5.91 -2.422 -8.617 1 88.56 96 TYR B C 1
ATOM 3291 O O . TYR B 1 96 ? -5.953 -1.453 -7.852 1 88.56 96 TYR B O 1
ATOM 3299 N N . THR B 1 97 ? -4.902 -3.123 -8.891 1 90.12 97 THR B N 1
ATOM 3300 C CA . THR B 1 97 ? -3.754 -3.244 -8 1 90.12 97 THR B CA 1
ATOM 3301 C C . THR B 1 97 ? -3.143 -1.875 -7.715 1 90.12 97 THR B C 1
ATOM 3303 O O . THR B 1 97 ? -2.93 -1.512 -6.559 1 90.12 97 THR B O 1
ATOM 3306 N N . PRO B 1 98 ? -2.828 -1 -8.703 1 89.88 98 PRO B N 1
ATOM 3307 C CA . PRO B 1 98 ? -2.189 0.278 -8.375 1 89.88 98 PRO B CA 1
ATOM 3308 C C . PRO B 1 98 ? -3.062 1.166 -7.496 1 89.88 98 PRO B C 1
ATOM 3310 O O . PRO B 1 98 ? -2.564 1.784 -6.551 1 89.88 98 PRO B O 1
ATOM 3313 N N . ASP B 1 99 ? -4.32 1.181 -7.816 1 93.5 99 ASP B N 1
ATOM 3314 C CA . ASP B 1 99 ? -5.246 1.979 -7.016 1 93.5 99 ASP B CA 1
ATOM 3315 C C . ASP B 1 99 ? -5.422 1.379 -5.621 1 93.5 99 ASP B C 1
ATOM 3317 O O . ASP B 1 99 ? -5.457 2.107 -4.629 1 93.5 99 ASP B O 1
ATOM 3321 N N . ILE B 1 100 ? -5.547 0.067 -5.582 1 96.12 100 ILE B N 1
ATOM 3322 C CA . ILE B 1 100 ? -5.715 -0.616 -4.305 1 96.12 100 ILE B CA 1
ATOM 3323 C C . ILE B 1 100 ? -4.535 -0.293 -3.389 1 96.12 100 ILE B C 1
ATOM 3325 O O . ILE B 1 100 ? -4.727 0.063 -2.223 1 96.12 100 ILE B O 1
ATOM 3329 N N . SER B 1 101 ? -3.342 -0.425 -3.92 1 95.19 101 SER B N 1
ATOM 3330 C CA . SER B 1 101 ? -2.143 -0.18 -3.127 1 95.19 101 SER B CA 1
ATOM 3331 C C . SER B 1 101 ? -2.096 1.26 -2.625 1 95.19 101 SER B C 1
ATOM 3333 O O . SER B 1 101 ? -1.764 1.508 -1.464 1 95.19 101 SER B O 1
ATOM 3335 N N . LEU B 1 102 ? -2.42 2.182 -3.502 1 94.69 102 LEU B N 1
ATOM 3336 C CA . LEU B 1 102 ? -2.371 3.594 -3.141 1 94.69 102 LEU B CA 1
ATOM 3337 C C . LEU B 1 102 ? -3.434 3.928 -2.102 1 94.69 102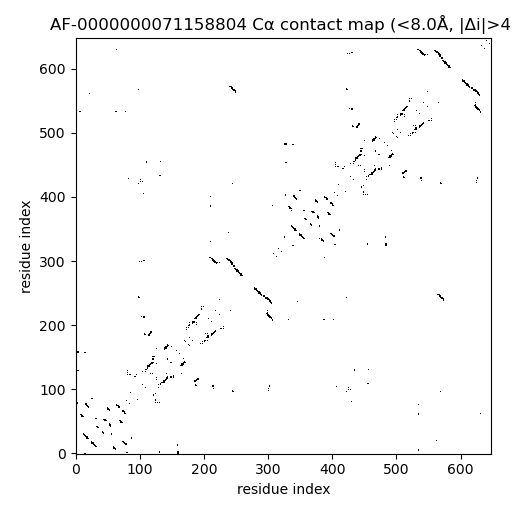 LEU B C 1
ATOM 3339 O O . LEU B 1 102 ? -3.172 4.672 -1.153 1 94.69 102 LEU B O 1
ATOM 3343 N N . ILE B 1 103 ? -4.633 3.393 -2.275 1 97.19 103 ILE B N 1
ATOM 3344 C CA . ILE B 1 103 ? -5.719 3.604 -1.327 1 97.19 103 ILE B CA 1
ATOM 3345 C C . ILE B 1 103 ? -5.27 3.188 0.073 1 97.19 103 ILE B C 1
ATOM 3347 O O . ILE B 1 103 ? -5.398 3.959 1.026 1 97.19 103 ILE B O 1
ATOM 3351 N N . MET B 1 104 ? -4.77 2.029 0.178 1 97.12 104 MET B N 1
ATOM 3352 C CA . MET B 1 104 ? -4.383 1.504 1.484 1 97.12 104 MET B CA 1
ATOM 3353 C C . MET B 1 104 ? -3.271 2.346 2.104 1 97.12 104 MET B C 1
ATOM 3355 O O . MET B 1 104 ? -3.256 2.566 3.314 1 97.12 104 MET B O 1
ATOM 3359 N N . PHE B 1 105 ? -2.393 2.787 1.264 1 95.38 105 PHE B N 1
ATOM 3360 C CA . PHE B 1 105 ? -1.283 3.596 1.755 1 95.38 105 PHE B CA 1
ATOM 3361 C C . PHE B 1 105 ? -1.772 4.965 2.217 1 95.38 105 PHE B C 1
ATOM 3363 O O . PHE B 1 105 ? -1.423 5.418 3.307 1 95.38 105 PHE B O 1
ATOM 3370 N N . MET B 1 106 ? -2.588 5.586 1.412 1 93.94 106 MET B N 1
ATOM 3371 C CA . MET B 1 106 ? -3.043 6.945 1.694 1 93.94 106 MET B CA 1
ATOM 3372 C C . MET B 1 106 ? -4.012 6.961 2.871 1 93.94 106 MET B C 1
ATOM 3374 O O . MET B 1 106 ? -4.125 7.965 3.576 1 93.94 106 MET B O 1
ATOM 3378 N N . LEU B 1 107 ? -4.645 5.844 3.1 1 96.62 107 LEU B N 1
ATOM 3379 C CA . LEU B 1 107 ? -5.5 5.715 4.277 1 96.62 107 LEU B CA 1
ATOM 3380 C C . LEU B 1 107 ? -4.672 5.398 5.516 1 96.62 107 LEU B C 1
ATOM 3382 O O . LEU B 1 107 ? -5.203 5.34 6.625 1 96.62 107 LEU B O 1
ATOM 3386 N N . GLU B 1 108 ? -3.42 5.156 5.324 1 92.75 108 GLU B N 1
ATOM 3387 C CA . GLU B 1 108 ? -2.473 4.898 6.406 1 92.75 108 GLU B CA 1
ATOM 3388 C C . GLU B 1 108 ? -2.871 3.66 7.207 1 92.75 108 GLU B C 1
ATOM 3390 O O . GLU B 1 108 ? -2.822 3.668 8.438 1 92.75 108 GLU B O 1
ATOM 3395 N N . LEU B 1 109 ? -3.34 2.654 6.484 1 95.19 109 LEU B N 1
ATOM 3396 C CA . LEU B 1 109 ? -3.773 1.433 7.156 1 95.19 109 LEU B CA 1
ATOM 3397 C C . LEU B 1 109 ? -2.588 0.711 7.789 1 95.19 109 LEU B C 1
ATOM 3399 O O . LEU B 1 109 ? -1.526 0.594 7.172 1 95.19 109 LEU B O 1
ATOM 3403 N N . LYS B 1 110 ? -2.742 0.271 8.93 1 91.31 110 LYS B N 1
ATOM 3404 C CA . LYS B 1 110 ? -1.764 -0.482 9.711 1 91.31 110 LYS B CA 1
ATOM 3405 C C . LYS B 1 110 ? -2.441 -1.55 10.562 1 91.31 110 LYS B C 1
ATOM 3407 O O . LYS B 1 110 ? -3.666 -1.548 10.711 1 91.31 110 LYS B O 1
ATOM 3412 N N . PRO B 1 111 ? -1.661 -2.488 11.039 1 92 111 PRO B N 1
ATOM 3413 C CA . PRO B 1 111 ? -2.287 -3.471 11.93 1 92 111 PRO B CA 1
ATOM 3414 C C . PRO B 1 111 ? -3.072 -2.822 13.062 1 92 111 PRO B C 1
ATOM 3416 O O . PRO B 1 111 ? -2.574 -1.902 13.719 1 92 111 PRO B O 1
ATOM 3419 N N . GLY B 1 112 ? -4.355 -3.258 13.203 1 93.62 112 GLY B N 1
ATOM 3420 C CA . GLY B 1 112 ? -5.184 -2.723 14.273 1 93.62 112 GLY B CA 1
ATOM 3421 C C . GLY B 1 112 ? -6.145 -1.649 13.805 1 93.62 112 GLY B C 1
ATOM 3422 O O . GLY B 1 112 ? -7.07 -1.275 14.523 1 93.62 112 GLY B O 1
ATOM 3423 N N . SER B 1 113 ? -6.02 -1.179 12.586 1 94.88 113 SER B N 1
ATOM 3424 C CA . SER B 1 113 ? -6.887 -0.127 12.07 1 94.88 113 SER B CA 1
ATOM 3425 C C . SER B 1 113 ? -8.336 -0.602 11.977 1 94.88 113 SER B C 1
ATOM 3427 O O . SER B 1 113 ? -8.594 -1.752 11.617 1 94.88 113 SER B O 1
ATOM 3429 N N . ILE B 1 114 ? -9.203 0.288 12.336 1 97.25 114 ILE B N 1
ATOM 3430 C CA . ILE B 1 114 ? -10.633 0.099 12.07 1 97.25 114 ILE B CA 1
ATOM 3431 C C . ILE B 1 114 ? -11.031 0.896 10.836 1 97.25 114 ILE B C 1
ATOM 3433 O O . ILE B 1 114 ? -10.898 2.121 10.805 1 97.25 114 ILE B O 1
ATOM 3437 N N . VAL B 1 115 ? -11.562 0.2 9.805 1 98.62 115 VAL B N 1
ATOM 3438 C CA . VAL B 1 115 ? -11.852 0.828 8.523 1 98.62 115 VAL B CA 1
ATOM 3439 C C . VAL B 1 115 ? -13.328 0.659 8.188 1 98.62 115 VAL B C 1
ATOM 3441 O O . VAL B 1 115 ? -13.898 -0.416 8.391 1 98.62 115 VAL B O 1
ATOM 3444 N N . VAL B 1 116 ? -13.922 1.735 7.742 1 98.75 116 VAL B N 1
ATOM 3445 C CA . VAL B 1 116 ? -15.273 1.689 7.199 1 98.75 116 VAL B CA 1
ATOM 3446 C C . VAL B 1 116 ? -15.234 1.854 5.684 1 98.75 116 VAL B C 1
ATOM 3448 O O . VAL B 1 116 ? -14.617 2.791 5.172 1 98.75 116 VAL B O 1
ATOM 3451 N N . GLU B 1 117 ? -15.805 0.913 4.988 1 98.75 117 GLU B N 1
ATOM 3452 C CA . GLU B 1 117 ? -15.828 0.914 3.529 1 98.75 117 GLU B CA 1
ATOM 3453 C C . GLU B 1 117 ? -17.266 0.9 3.002 1 98.75 117 GLU B C 1
ATOM 3455 O O . GLU B 1 117 ? -18.109 0.166 3.512 1 98.75 117 GLU B O 1
ATOM 3460 N N . SER B 1 118 ? -17.562 1.748 2.086 1 98.12 118 SER B N 1
ATOM 3461 C CA . SER B 1 118 ? -18.797 1.635 1.316 1 98.12 118 SER B CA 1
ATOM 3462 C C . SER B 1 118 ? -18.5 1.333 -0.15 1 98.12 118 SER B C 1
ATOM 3464 O O . SER B 1 118 ? -17.703 2.023 -0.786 1 98.12 118 SER B O 1
ATOM 3466 N N . GLY B 1 119 ? -19.188 0.36 -0.722 1 96.38 119 GLY B N 1
ATOM 3467 C CA . GLY B 1 119 ? -18.891 -0.203 -2.031 1 96.38 119 GLY B CA 1
ATOM 3468 C C . GLY B 1 119 ? -18.094 -1.486 -1.963 1 96.38 119 GLY B C 1
ATOM 3469 O O . GLY B 1 119 ? -17 -1.575 -2.541 1 96.38 119 GLY B O 1
ATOM 3470 N N . THR B 1 120 ? -18.625 -2.467 -1.265 1 96.62 120 THR B N 1
ATOM 3471 C CA . THR B 1 120 ? -17.953 -3.744 -1.087 1 96.62 120 THR B CA 1
ATOM 3472 C C . THR B 1 120 ? -17.672 -4.402 -2.436 1 96.62 120 THR B C 1
ATOM 3474 O O . THR B 1 120 ? -16.547 -4.84 -2.699 1 96.62 120 THR B O 1
ATOM 3477 N N . GLY B 1 121 ? -18.766 -4.48 -3.326 1 94.62 121 GLY B N 1
ATOM 3478 C CA . GLY B 1 121 ? -18.641 -5.145 -4.617 1 94.62 121 GLY B CA 1
ATOM 3479 C C . GLY B 1 121 ? -18.219 -6.598 -4.5 1 94.62 121 GLY B C 1
ATOM 3480 O O . GLY B 1 121 ? -18.844 -7.371 -3.762 1 94.62 121 GLY B O 1
ATOM 3481 N N . SER B 1 122 ? -17.188 -6.891 -5.188 1 94.31 122 SER B N 1
ATOM 3482 C CA . SER B 1 122 ? -16.688 -8.258 -5.176 1 94.31 122 SER B CA 1
ATOM 3483 C C . SER B 1 122 ? -15.758 -8.5 -3.988 1 94.31 122 SER B C 1
ATOM 3485 O O . SER B 1 122 ? -15.242 -9.602 -3.807 1 94.31 122 SER B O 1
ATOM 3487 N N . GLY B 1 123 ? -15.492 -7.496 -3.203 1 95.56 123 GLY B N 1
ATOM 3488 C CA . GLY B 1 123 ? -14.688 -7.633 -2.004 1 95.56 123 GLY B CA 1
ATOM 3489 C C . GLY B 1 123 ? -13.195 -7.621 -2.283 1 95.56 123 GLY B C 1
ATOM 3490 O O . GLY B 1 123 ? -12.398 -8.023 -1.437 1 95.56 123 GLY B O 1
ATOM 3491 N N . SER B 1 124 ? -12.82 -7.191 -3.516 1 95.25 124 SER B N 1
ATOM 3492 C CA . SER B 1 124 ? -11.414 -7.152 -3.887 1 95.25 124 SER B CA 1
ATOM 3493 C C . SER B 1 124 ? -10.625 -6.23 -2.967 1 95.25 124 SER B C 1
ATOM 3495 O O . SER B 1 124 ? -9.688 -6.664 -2.291 1 95.25 124 SER B O 1
ATOM 3497 N N . LEU B 1 125 ? -11.016 -4.996 -2.896 1 97.56 125 LEU B N 1
ATOM 3498 C CA . LEU B 1 125 ? -10.344 -4.039 -2.023 1 97.56 125 LEU B CA 1
ATOM 3499 C C . LEU B 1 125 ? -10.461 -4.461 -0.563 1 97.56 125 LEU B C 1
ATOM 3501 O O . LEU B 1 125 ? -9.484 -4.367 0.19 1 97.56 125 LEU B O 1
ATOM 3505 N N . THR B 1 126 ? -11.586 -4.98 -0.18 1 97.88 126 THR B N 1
ATOM 3506 C CA . THR B 1 126 ? -11.836 -5.398 1.195 1 97.88 126 THR B CA 1
ATOM 3507 C C . THR B 1 126 ? -10.828 -6.465 1.625 1 97.88 126 THR B C 1
ATOM 3509 O O . THR B 1 126 ? -10.305 -6.414 2.738 1 97.88 126 THR B O 1
ATOM 3512 N N . HIS B 1 127 ? -10.547 -7.445 0.76 1 96.56 127 HIS B N 1
ATOM 3513 C CA . HIS B 1 127 ? -9.57 -8.484 1.069 1 96.56 127 HIS B CA 1
ATOM 3514 C C . HIS B 1 127 ? -8.203 -7.879 1.358 1 96.56 127 HIS B C 1
ATOM 3516 O O . HIS B 1 127 ? -7.539 -8.266 2.324 1 96.56 127 HIS B O 1
ATOM 3522 N N . SER B 1 128 ? -7.832 -6.934 0.507 1 97.06 128 SER B N 1
ATOM 3523 C CA . SER B 1 128 ? -6.527 -6.293 0.672 1 97.06 128 SER B CA 1
ATOM 3524 C C . SER B 1 128 ? -6.449 -5.539 1.993 1 97.06 128 SER B C 1
ATOM 3526 O O . SER B 1 128 ? -5.461 -5.652 2.723 1 97.06 128 SER B O 1
ATOM 3528 N N . MET B 1 129 ? -7.473 -4.816 2.301 1 97.88 129 MET B N 1
ATOM 3529 C CA . MET B 1 129 ? -7.48 -4.059 3.547 1 97.88 129 MET B CA 1
ATOM 3530 C C . MET B 1 129 ? -7.492 -4.988 4.754 1 97.88 129 MET B C 1
ATOM 3532 O O . MET B 1 129 ? -6.824 -4.727 5.754 1 97.88 129 MET B O 1
ATOM 3536 N N . ALA B 1 130 ? -8.25 -6.043 4.668 1 97.06 130 ALA B N 1
ATOM 3537 C CA . ALA B 1 130 ? -8.367 -6.988 5.773 1 97.06 130 ALA B CA 1
ATOM 3538 C C . ALA B 1 130 ? -7.004 -7.57 6.145 1 97.06 130 ALA B C 1
ATOM 3540 O O . ALA B 1 130 ? -6.645 -7.617 7.324 1 97.06 130 ALA B O 1
ATOM 3541 N N . VAL B 1 131 ? -6.27 -7.992 5.121 1 93.5 131 VAL B N 1
ATOM 3542 C CA . VAL B 1 131 ? -4.969 -8.609 5.355 1 93.5 131 VAL B CA 1
ATOM 3543 C C . VAL B 1 131 ? -4.016 -7.586 5.969 1 93.5 131 VAL B C 1
ATOM 3545 O O . VAL B 1 131 ? -3.146 -7.938 6.77 1 93.5 131 VAL B O 1
ATOM 3548 N N . ARG B 1 132 ? -4.242 -6.336 5.656 1 93.81 132 ARG B N 1
ATOM 3549 C CA . ARG B 1 132 ? -3.371 -5.27 6.141 1 93.81 132 ARG B CA 1
ATOM 3550 C C . ARG B 1 132 ? -3.654 -4.949 7.605 1 93.81 132 ARG B C 1
ATOM 3552 O O . ARG B 1 132 ? -2.736 -4.641 8.367 1 93.81 132 ARG B O 1
ATOM 3559 N N . VAL B 1 133 ? -4.828 -5.027 8.062 1 95.5 133 VAL B N 1
ATOM 3560 C CA . VAL B 1 133 ? -5.184 -4.5 9.375 1 95.5 133 VAL B CA 1
ATOM 3561 C C . VAL B 1 133 ? -5.141 -5.621 10.414 1 95.5 133 VAL B C 1
ATOM 3563 O O . VAL B 1 133 ? -5.195 -5.363 11.617 1 95.5 133 VAL B O 1
ATOM 3566 N N . LYS B 1 134 ? -5.062 -6.84 9.914 1 92.31 134 LYS B N 1
ATOM 3567 C CA . LYS B 1 134 ? -4.973 -7.969 10.836 1 92.31 134 LYS B CA 1
ATOM 3568 C C . LYS B 1 134 ? -3.746 -7.848 11.742 1 92.31 134 LYS B C 1
ATOM 3570 O O . LYS B 1 134 ? -2.773 -7.18 11.383 1 92.31 134 LYS B O 1
ATOM 3575 N N . PRO B 1 135 ? -3.785 -8.508 12.891 1 90 135 PRO B N 1
ATOM 3576 C CA . PRO B 1 135 ? -4.785 -9.445 13.414 1 90 135 PRO B CA 1
ATOM 3577 C C . PRO B 1 135 ? -5.883 -8.758 14.219 1 90 135 PRO B C 1
ATOM 3579 O O . PRO B 1 135 ? -6.934 -9.344 14.469 1 90 135 PRO B O 1
ATOM 3582 N N . THR B 1 136 ? -5.703 -7.477 14.617 1 93.19 136 THR B N 1
ATOM 3583 C CA . THR B 1 136 ? -6.617 -6.895 15.602 1 93.19 136 THR B CA 1
ATOM 3584 C C . THR B 1 136 ? -7.508 -5.84 14.945 1 93.19 136 THR B C 1
ATOM 3586 O O . THR B 1 136 ? -8.453 -5.348 15.562 1 93.19 136 THR B O 1
ATOM 3589 N N . GLY B 1 137 ? -7.211 -5.504 13.75 1 95.62 137 GLY B N 1
ATOM 3590 C CA . GLY B 1 137 ? -8.031 -4.523 13.055 1 95.62 137 GLY B CA 1
ATOM 3591 C C . GLY B 1 137 ? -9.297 -5.113 12.461 1 95.62 137 GLY B C 1
ATOM 3592 O O . GLY B 1 137 ? -9.523 -6.32 12.555 1 95.62 137 GLY B O 1
ATOM 3593 N N . HIS B 1 138 ? -10.133 -4.234 11.906 1 98.12 138 HIS B N 1
ATOM 3594 C CA . HIS B 1 138 ? -11.422 -4.695 11.414 1 98.12 138 HIS B CA 1
ATOM 3595 C C . HIS B 1 138 ? -11.922 -3.818 10.273 1 98.12 138 HIS B C 1
ATOM 3597 O O . HIS B 1 138 ? -11.742 -2.6 10.297 1 98.12 138 HIS B O 1
ATOM 3603 N N . ILE B 1 139 ? -12.555 -4.445 9.289 1 98.62 139 ILE B N 1
ATOM 3604 C CA . ILE B 1 139 ? -13.188 -3.752 8.172 1 98.62 139 ILE B CA 1
ATOM 3605 C C . ILE B 1 139 ? -14.711 -3.887 8.273 1 98.62 139 ILE B C 1
ATOM 3607 O O . ILE B 1 139 ? -15.234 -5 8.328 1 98.62 139 ILE B O 1
ATOM 3611 N N . TYR B 1 140 ? -15.359 -2.797 8.391 1 98.69 140 TYR B N 1
ATOM 3612 C CA . TYR B 1 140 ? -16.812 -2.754 8.203 1 98.69 140 TYR B CA 1
ATOM 3613 C C . TYR B 1 140 ? -17.156 -2.287 6.801 1 98.69 140 TYR B C 1
ATOM 3615 O O . TYR B 1 140 ? -16.922 -1.13 6.445 1 98.69 140 TYR B O 1
ATOM 3623 N N . THR B 1 141 ? -17.703 -3.189 5.996 1 98.56 141 THR B N 1
ATOM 3624 C CA . THR B 1 141 ? -17.953 -2.855 4.602 1 98.56 141 THR B CA 1
ATOM 3625 C C . THR B 1 141 ? -19.453 -2.93 4.293 1 98.56 141 THR B C 1
ATOM 3627 O O . THR B 1 141 ? -20.156 -3.801 4.812 1 98.56 141 THR B O 1
ATOM 3630 N N . TYR B 1 142 ? -19.906 -2.004 3.461 1 98.19 142 TYR B N 1
ATOM 3631 C CA . TYR B 1 142 ? -21.328 -1.855 3.148 1 98.19 142 TYR B CA 1
ATOM 3632 C C . TYR B 1 142 ? -21.562 -1.873 1.643 1 98.19 142 TYR B C 1
ATOM 3634 O O . TYR B 1 142 ? -20.781 -1.284 0.883 1 98.19 142 TYR B O 1
ATOM 3642 N N . ASP B 1 143 ? -22.5 -2.562 1.22 1 97.06 143 ASP B N 1
ATOM 3643 C CA . ASP B 1 143 ? -23.016 -2.545 -0.145 1 97.06 143 ASP B CA 1
ATOM 3644 C C . ASP B 1 143 ? -24.547 -2.479 -0.154 1 97.06 143 ASP B C 1
ATOM 3646 O O . ASP B 1 143 ? -25.203 -3.096 0.686 1 97.06 143 ASP B O 1
ATOM 3650 N N . PHE B 1 144 ? -25.078 -1.747 -1.045 1 95.5 144 PHE B N 1
ATOM 3651 C CA . PHE B 1 144 ? -26.531 -1.6 -1.055 1 95.5 144 PHE B CA 1
ATOM 3652 C C . PHE B 1 144 ? -27.188 -2.756 -1.801 1 95.5 144 PHE B C 1
ATOM 3654 O O . PHE B 1 144 ? -28.406 -2.947 -1.715 1 95.5 144 PHE B O 1
ATOM 3661 N N . HIS B 1 145 ? -26.453 -3.508 -2.592 1 94.81 145 HIS B N 1
ATOM 3662 C CA . HIS B 1 145 ? -26.969 -4.688 -3.281 1 94.81 145 HIS B CA 1
ATOM 3663 C C . HIS B 1 145 ? -26.891 -5.922 -2.391 1 94.81 145 HIS B C 1
ATOM 3665 O O . HIS B 1 145 ? -25.797 -6.414 -2.092 1 94.81 145 HIS B O 1
ATOM 3671 N N . GLU B 1 146 ? -27.922 -6.492 -2.109 1 95.62 146 GLU B N 1
ATOM 3672 C CA . GLU B 1 146 ? -28.031 -7.578 -1.14 1 95.62 146 GLU B CA 1
ATOM 3673 C C . GLU B 1 146 ? -27.234 -8.805 -1.6 1 95.62 146 GLU B C 1
ATOM 3675 O O . GLU B 1 146 ? -26.469 -9.375 -0.83 1 95.62 146 GLU B O 1
ATOM 3680 N N . GLN B 1 147 ? -27.453 -9.133 -2.773 1 94.12 147 GLN B N 1
ATOM 3681 C CA . GLN B 1 147 ? -26.781 -10.312 -3.299 1 94.12 147 GLN B CA 1
ATOM 3682 C C . GLN B 1 147 ? -25.266 -10.148 -3.246 1 94.12 147 GLN B C 1
ATOM 3684 O O . GLN B 1 147 ? -24.547 -11.094 -2.914 1 94.12 147 GLN B O 1
ATOM 3689 N N . ARG B 1 148 ? -24.797 -8.945 -3.611 1 93.12 148 ARG B N 1
ATOM 3690 C CA . ARG B 1 148 ? -23.359 -8.664 -3.572 1 93.12 148 ARG B CA 1
ATOM 3691 C C . ARG B 1 148 ? -22.828 -8.75 -2.146 1 93.12 148 ARG B C 1
ATOM 3693 O O . ARG B 1 148 ? -21.797 -9.383 -1.902 1 93.12 148 ARG B O 1
ATOM 3700 N N . ALA B 1 149 ? -23.531 -8.156 -1.271 1 94.88 149 ALA B N 1
ATOM 3701 C CA . ALA B 1 149 ? -23.125 -8.164 0.129 1 94.88 149 ALA B CA 1
ATOM 3702 C C . ALA B 1 149 ? -23.094 -9.586 0.681 1 94.88 149 ALA B C 1
ATOM 3704 O O . ALA B 1 149 ? -22.141 -9.969 1.379 1 94.88 149 ALA B O 1
ATOM 3705 N N . ASP B 1 150 ? -24.047 -10.367 0.331 1 95 150 ASP B N 1
ATOM 3706 C CA . ASP B 1 150 ? -24.141 -11.742 0.813 1 95 150 ASP B CA 1
ATOM 3707 C C . ASP B 1 150 ? -23.016 -12.609 0.25 1 95 150 ASP B C 1
ATOM 3709 O O . ASP B 1 150 ? -22.391 -13.383 0.979 1 95 150 ASP B O 1
ATOM 3713 N N . GLN B 1 151 ? -22.875 -12.492 -0.973 1 93.88 151 GLN B N 1
ATOM 3714 C CA . GLN B 1 151 ? -21.812 -13.266 -1.626 1 93.88 151 GLN B CA 1
ATOM 3715 C C . GLN B 1 151 ? -20.438 -12.906 -1.072 1 93.88 151 GLN B C 1
ATOM 3717 O O . GLN B 1 151 ? -19.609 -13.789 -0.826 1 93.88 151 GLN B O 1
ATOM 3722 N N . ALA B 1 152 ? -20.203 -11.609 -0.914 1 94.44 152 ALA B N 1
ATOM 3723 C CA . ALA B 1 152 ? -18.938 -11.164 -0.345 1 94.44 152 ALA B CA 1
ATOM 3724 C C . ALA B 1 152 ? -18.734 -11.734 1.058 1 94.44 152 ALA B C 1
ATOM 3726 O O . ALA B 1 152 ? -17.641 -12.211 1.391 1 94.44 152 ALA B O 1
ATOM 3727 N N . GLN B 1 153 ? -19.75 -11.719 1.829 1 95.31 153 GLN B N 1
ATOM 3728 C CA . GLN B 1 153 ? -19.672 -12.234 3.191 1 95.31 153 GLN B CA 1
ATOM 3729 C C . GLN B 1 153 ? -19.312 -13.719 3.199 1 95.31 153 GLN B C 1
ATOM 3731 O O . GLN B 1 153 ? -18.516 -14.164 4.02 1 95.31 153 GLN B O 1
ATOM 3736 N N . LYS B 1 154 ? -19.938 -14.445 2.369 1 93.5 154 LYS B N 1
ATOM 3737 C CA . LYS B 1 154 ? -19.641 -15.875 2.256 1 93.5 154 LYS B CA 1
ATOM 3738 C C . LYS B 1 154 ? -18.188 -16.094 1.884 1 93.5 154 LYS B C 1
ATOM 3740 O O . LYS B 1 154 ? -17.531 -16.984 2.436 1 93.5 154 LYS B O 1
ATOM 3745 N N . GLU B 1 155 ? -17.672 -15.297 1.018 1 92.62 155 GLU B N 1
ATOM 3746 C CA . GLU B 1 155 ? -16.297 -15.43 0.586 1 92.62 155 GLU B CA 1
ATOM 3747 C C . GLU B 1 155 ? -15.328 -15.055 1.708 1 92.62 155 GLU B C 1
ATOM 3749 O O . GLU B 1 155 ? -14.32 -15.734 1.925 1 92.62 155 GLU B O 1
ATOM 3754 N N . PHE B 1 156 ? -15.648 -13.961 2.414 1 95.38 156 PHE B N 1
ATOM 3755 C CA . PHE B 1 156 ? -14.82 -13.594 3.557 1 95.38 156 PHE B CA 1
ATOM 3756 C C . PHE B 1 156 ? -14.75 -14.742 4.559 1 95.38 156 PHE B C 1
ATOM 3758 O O . PHE B 1 156 ? -13.672 -15.055 5.066 1 95.38 156 PHE B O 1
ATOM 3765 N N . LYS B 1 157 ? -15.852 -15.344 4.785 1 93.5 157 LYS B N 1
ATOM 3766 C CA . LYS B 1 157 ? -15.906 -16.469 5.719 1 93.5 157 LYS B CA 1
ATOM 3767 C C . LYS B 1 157 ? -15.078 -17.641 5.211 1 93.5 157 LYS B C 1
ATOM 3769 O O . LYS B 1 157 ? -14.258 -18.188 5.949 1 93.5 157 LYS B O 1
ATOM 3774 N N . ALA B 1 158 ? -15.273 -18 3.998 1 90.25 158 ALA B N 1
ATOM 3775 C CA . ALA B 1 158 ? -14.547 -19.109 3.396 1 90.25 158 ALA B CA 1
ATOM 3776 C C . ALA B 1 158 ? -13.039 -18.875 3.414 1 90.25 158 ALA B C 1
ATOM 3778 O O . ALA B 1 158 ? -12.25 -19.812 3.512 1 90.25 158 ALA B O 1
ATOM 3779 N N . HIS B 1 159 ? -12.695 -17.594 3.367 1 92.5 159 HIS B N 1
ATOM 3780 C CA . HIS B 1 159 ? -11.281 -17.219 3.301 1 92.5 159 HIS B CA 1
ATOM 3781 C C . HIS B 1 159 ? -10.711 -16.984 4.695 1 92.5 159 HIS B C 1
ATOM 3783 O O . HIS B 1 159 ? -9.562 -16.562 4.832 1 92.5 159 HIS B O 1
ATOM 3789 N N . GLY B 1 160 ? -11.516 -17.219 5.707 1 90.81 160 GLY B N 1
ATOM 3790 C CA . GLY B 1 160 ? -11.039 -17.109 7.078 1 90.81 160 GLY B CA 1
ATOM 3791 C C . GLY B 1 160 ? -10.914 -15.68 7.555 1 90.81 160 GLY B C 1
ATOM 3792 O O . GLY B 1 160 ? -10.078 -15.375 8.406 1 90.81 160 GLY B O 1
ATOM 3793 N N . LEU B 1 161 ? -11.711 -14.742 7.012 1 94.69 161 LEU B N 1
ATOM 3794 C CA . LEU B 1 161 ? -11.578 -13.328 7.328 1 94.69 161 LEU B CA 1
ATOM 3795 C C . LEU B 1 161 ? -12.742 -12.852 8.188 1 94.69 161 LEU B C 1
ATOM 3797 O O . LEU B 1 161 ? -12.891 -11.648 8.43 1 94.69 161 LEU B O 1
ATOM 3801 N N . SER B 1 162 ? -13.5 -13.75 8.75 1 93.69 162 SER B N 1
ATOM 3802 C CA . SER B 1 162 ? -14.727 -13.398 9.469 1 93.69 162 SER B CA 1
ATOM 3803 C C . SER B 1 162 ? -14.414 -12.594 10.727 1 93.69 162 SER B C 1
ATOM 3805 O O . SER B 1 162 ? -15.242 -11.797 11.172 1 93.69 162 SER B O 1
ATOM 3807 N N . GLU B 1 163 ? -13.297 -12.805 11.281 1 94.69 163 GLU B N 1
ATOM 3808 C CA . GLU B 1 163 ? -12.945 -12.094 12.508 1 94.69 163 GLU B CA 1
ATOM 3809 C C . GLU B 1 163 ? -12.562 -10.648 12.219 1 94.69 163 GLU B C 1
ATOM 3811 O O . GLU B 1 163 ? -12.609 -9.797 13.109 1 94.69 163 GLU B O 1
ATOM 3816 N N . ASN B 1 164 ? -12.234 -10.336 10.953 1 96.56 164 ASN B N 1
ATOM 3817 C CA . ASN B 1 164 ? -11.695 -9.023 10.641 1 96.56 164 ASN B CA 1
ATOM 3818 C C . ASN B 1 164 ? -12.594 -8.266 9.672 1 96.56 164 ASN B C 1
ATOM 3820 O O . ASN B 1 164 ? -12.352 -7.09 9.375 1 96.56 164 ASN B O 1
ATOM 3824 N N . VAL B 1 165 ? -13.625 -8.906 9.156 1 98 165 VAL B N 1
ATOM 3825 C CA . VAL B 1 165 ? -14.477 -8.234 8.188 1 98 165 VAL B CA 1
ATOM 3826 C C . VAL B 1 165 ? -15.945 -8.445 8.555 1 98 165 VAL B C 1
ATOM 3828 O O . VAL B 1 165 ? -16.359 -9.57 8.836 1 98 165 VAL B O 1
ATOM 3831 N N . THR B 1 166 ? -16.672 -7.414 8.602 1 97.5 166 THR B N 1
ATOM 3832 C CA . THR B 1 166 ? -18.141 -7.441 8.695 1 97.5 166 THR B CA 1
ATOM 3833 C C . THR B 1 166 ? -18.766 -6.777 7.48 1 97.5 166 THR B C 1
ATOM 3835 O O . THR B 1 166 ? -18.562 -5.586 7.238 1 97.5 166 THR B O 1
ATOM 3838 N N . SER B 1 167 ? -19.484 -7.551 6.742 1 97.31 167 SER B N 1
ATOM 3839 C CA . SER B 1 167 ? -20.203 -7.043 5.566 1 97.31 167 SER B CA 1
ATOM 3840 C C . SER B 1 167 ? -21.688 -6.848 5.855 1 97.31 167 SER B C 1
ATOM 3842 O O . SER B 1 167 ? -22.312 -7.699 6.484 1 97.31 167 SER B O 1
ATOM 3844 N N . GLN B 1 168 ? -22.203 -5.73 5.441 1 96.44 168 GLN B N 1
ATOM 3845 C CA . GLN B 1 168 ? -23.625 -5.43 5.645 1 96.44 168 GLN B CA 1
ATOM 3846 C C . GLN B 1 168 ? -24.25 -4.867 4.375 1 96.44 168 GLN B C 1
ATOM 3848 O O . GLN B 1 168 ? -23.609 -4.145 3.619 1 96.44 168 GLN B O 1
ATOM 3853 N N . CYS B 1 169 ? -25.5 -5.277 4.164 1 97.44 169 CYS B N 1
ATOM 3854 C CA . CYS B 1 169 ? -26.312 -4.625 3.137 1 97.44 169 CYS B CA 1
ATOM 3855 C C . CYS B 1 169 ? -26.969 -3.363 3.682 1 97.44 169 CYS B C 1
ATOM 3857 O O . CYS B 1 169 ? -27.812 -3.439 4.57 1 97.44 169 CYS B O 1
ATOM 3859 N N . ARG B 1 170 ? -26.547 -2.221 3.121 1 96 170 ARG B N 1
ATOM 3860 C CA . ARG B 1 170 ? -27.031 -0.951 3.645 1 96 170 ARG B CA 1
ATOM 3861 C C . ARG B 1 170 ? -26.875 0.165 2.617 1 96 170 ARG B C 1
ATOM 3863 O O . ARG B 1 170 ? -25.859 0.246 1.937 1 96 170 ARG B O 1
ATOM 3870 N N . ASP B 1 171 ? -27.875 0.95 2.486 1 95.5 171 ASP B N 1
ATOM 3871 C CA . ASP B 1 171 ? -27.781 2.176 1.702 1 95.5 171 ASP B CA 1
ATOM 3872 C C . ASP B 1 171 ? -27.141 3.297 2.516 1 95.5 171 ASP B C 1
ATOM 3874 O O . ASP B 1 171 ? -27.828 4.07 3.178 1 95.5 171 ASP B O 1
ATOM 3878 N N . VAL B 1 172 ? -25.922 3.461 2.361 1 96.19 172 VAL B N 1
ATOM 3879 C CA . VAL B 1 172 ? -25.141 4.387 3.186 1 96.19 172 VAL B CA 1
ATOM 3880 C C . VAL B 1 172 ? -25.453 5.824 2.781 1 96.19 172 VAL B C 1
ATOM 3882 O O . VAL B 1 172 ? -25.406 6.734 3.611 1 96.19 172 VAL B O 1
ATOM 3885 N N . CYS B 1 173 ? -25.766 6.078 1.518 1 93.94 173 CYS B N 1
ATOM 3886 C CA . CYS B 1 173 ? -26.078 7.426 1.062 1 93.94 173 CYS B CA 1
ATOM 3887 C C . CYS B 1 173 ? -27.328 7.953 1.755 1 93.94 173 CYS B C 1
ATOM 3889 O O . CYS B 1 173 ? -27.422 9.133 2.084 1 93.94 173 CYS B O 1
ATOM 3891 N N . GLN B 1 174 ? -28.219 7.035 2.039 1 93.44 174 GLN B N 1
ATOM 3892 C CA . GLN B 1 174 ? -29.5 7.43 2.641 1 93.44 174 GLN B CA 1
ATOM 3893 C C . GLN B 1 174 ? -29.453 7.27 4.156 1 93.44 174 GLN B C 1
ATOM 3895 O O . GLN B 1 174 ? -29.984 8.117 4.891 1 93.44 174 GLN B O 1
ATOM 3900 N N . ASN B 1 175 ? -28.828 6.203 4.637 1 94.5 175 ASN B N 1
ATOM 3901 C CA . ASN B 1 175 ? -29 5.828 6.035 1 94.5 175 ASN B CA 1
ATOM 3902 C C . ASN B 1 175 ? -27.719 6.023 6.836 1 94.5 175 ASN B C 1
ATOM 3904 O O . ASN B 1 175 ? -27.703 5.867 8.055 1 94.5 175 ASN B O 1
ATOM 3908 N N . GLY B 1 176 ? -26.625 6.32 6.152 1 95.5 176 GLY B N 1
ATOM 3909 C CA . GLY B 1 176 ? -25.344 6.371 6.832 1 95.5 176 GLY B CA 1
ATOM 3910 C C . GLY B 1 176 ? -24.828 5 7.234 1 95.5 176 GLY B C 1
ATOM 3911 O O . GLY B 1 176 ? -25.344 3.979 6.781 1 95.5 176 GLY B O 1
ATOM 3912 N N . PHE B 1 177 ? -23.781 5.035 8.008 1 96.94 177 PHE B N 1
ATOM 3913 C CA . PHE B 1 177 ? -23.203 3.797 8.508 1 96.94 177 PHE B CA 1
ATOM 3914 C C . PHE B 1 177 ? -23.906 3.336 9.773 1 96.94 177 PHE B C 1
ATOM 3916 O O . PHE B 1 177 ? -24.625 4.113 10.406 1 96.94 177 PHE B O 1
ATOM 3923 N N . SER B 1 178 ? -23.797 2.119 10.086 1 94.62 178 SER B N 1
ATOM 3924 C CA . SER B 1 178 ? -24.422 1.587 11.289 1 94.62 178 SER B CA 1
ATOM 3925 C C . SER B 1 178 ? -23.812 2.182 12.555 1 94.62 178 SER B C 1
ATOM 3927 O O . SER B 1 178 ? -22.656 2.639 12.531 1 94.62 178 SER B O 1
ATOM 3929 N N . ASP B 1 179 ? -24.438 2.129 13.672 1 93.88 179 ASP B N 1
ATOM 3930 C CA . ASP B 1 179 ? -24.047 2.781 14.914 1 93.88 179 ASP B CA 1
ATOM 3931 C C . ASP B 1 179 ? -22.828 2.086 15.523 1 93.88 179 ASP B C 1
ATOM 3933 O O . ASP B 1 179 ? -22.109 2.674 16.344 1 93.88 179 ASP B O 1
ATOM 3937 N N . ASP B 1 180 ? -22.594 0.932 15.141 1 93.88 180 ASP B N 1
ATOM 3938 C CA . ASP B 1 180 ? -21.5 0.157 15.734 1 93.88 180 ASP B CA 1
ATOM 3939 C C . ASP B 1 180 ? -20.141 0.723 15.336 1 93.88 180 ASP B C 1
ATOM 3941 O O . ASP B 1 180 ? -19.125 0.389 15.945 1 93.88 180 ASP B O 1
ATOM 3945 N N . VAL B 1 181 ? -20.141 1.647 14.32 1 96.75 181 VAL B N 1
ATOM 3946 C CA . VAL B 1 181 ? -18.844 2.164 13.891 1 96.75 181 VAL B CA 1
ATOM 3947 C C . VAL B 1 181 ? -18.719 3.631 14.297 1 96.75 181 VAL B C 1
ATOM 3949 O O . VAL B 1 181 ? -17.719 4.281 13.977 1 96.75 181 VAL B O 1
ATOM 3952 N N . THR B 1 182 ? -19.719 4.188 14.992 1 96.38 182 THR B N 1
ATOM 3953 C CA . THR B 1 182 ? -19.688 5.594 15.383 1 96.38 182 THR B CA 1
ATOM 3954 C C . THR B 1 182 ? -18.453 5.906 16.203 1 96.38 182 THR B C 1
ATOM 3956 O O . THR B 1 182 ? -18.203 5.277 17.25 1 96.38 182 THR B O 1
ATOM 3959 N N . GLY B 1 183 ? -17.656 6.773 15.727 1 93.94 183 GLY B N 1
ATOM 3960 C CA . GLY B 1 183 ? -16.484 7.262 16.453 1 93.94 183 GLY B CA 1
ATOM 3961 C C . GLY B 1 183 ? -15.391 6.223 16.594 1 93.94 183 GLY B C 1
ATOM 3962 O O . GLY B 1 183 ? -14.539 6.316 17.469 1 93.94 183 GLY B O 1
ATOM 3963 N N . LYS B 1 184 ? -15.398 5.238 15.742 1 94.81 184 LYS B N 1
ATOM 3964 C CA . LYS B 1 184 ? -14.461 4.141 15.961 1 94.81 184 LYS B CA 1
ATOM 3965 C C . LYS B 1 184 ? -13.469 4.031 14.805 1 94.81 184 LYS B C 1
ATOM 3967 O O . LYS B 1 184 ? -12.406 3.424 14.945 1 94.81 184 LYS B O 1
ATOM 3972 N N . ALA B 1 185 ? -13.773 4.629 13.711 1 96.75 185 ALA B N 1
ATOM 3973 C CA . ALA B 1 185 ? -13.023 4.363 12.484 1 96.75 185 ALA B CA 1
ATOM 3974 C C . ALA B 1 185 ? -11.742 5.188 12.438 1 96.75 185 ALA B C 1
ATOM 3976 O O . ALA B 1 185 ? -11.75 6.379 12.766 1 96.75 185 ALA B O 1
ATOM 3977 N N . ASP B 1 186 ? -10.695 4.543 12.055 1 95 186 ASP B N 1
ATOM 3978 C CA . ASP B 1 186 ? -9.453 5.234 11.727 1 95 186 ASP B CA 1
ATOM 3979 C C . ASP B 1 186 ? -9.484 5.777 10.305 1 95 186 ASP B C 1
ATOM 3981 O O . ASP B 1 186 ? -8.828 6.777 10 1 95 186 ASP B O 1
ATOM 3985 N N . ALA B 1 187 ? -10.227 5.098 9.469 1 97.56 187 ALA B N 1
ATOM 3986 C CA . ALA B 1 187 ? -10.25 5.441 8.047 1 97.56 187 ALA B CA 1
ATOM 3987 C C . ALA B 1 187 ? -11.594 5.086 7.418 1 97.56 187 ALA B C 1
ATOM 3989 O O . ALA B 1 187 ? -12.25 4.133 7.84 1 97.56 187 ALA B O 1
ATOM 3990 N N . VAL B 1 188 ? -11.969 5.852 6.414 1 98.62 188 VAL B N 1
ATOM 3991 C CA . VAL B 1 188 ? -13.203 5.621 5.66 1 98.62 188 VAL B CA 1
ATOM 3992 C C . VAL B 1 188 ? -12.891 5.609 4.164 1 98.62 188 VAL B C 1
ATOM 3994 O O . VAL B 1 188 ? -12.203 6.5 3.656 1 98.62 188 VAL B O 1
ATOM 3997 N N . PHE B 1 189 ? -13.359 4.637 3.479 1 98.81 189 PHE B N 1
ATOM 3998 C CA . PHE B 1 189 ? -13.242 4.559 2.027 1 98.81 189 PHE B CA 1
ATOM 3999 C C . PHE B 1 189 ? -14.617 4.57 1.373 1 98.81 189 PHE B C 1
ATOM 4001 O O . PHE B 1 189 ? -15.5 3.807 1.762 1 98.81 189 PHE B O 1
ATOM 4008 N N . LEU B 1 190 ? -14.742 5.402 0.361 1 98.44 190 LEU B N 1
ATOM 4009 C CA . LEU B 1 190 ? -16.016 5.531 -0.325 1 98.44 190 LEU B CA 1
ATOM 4010 C C . LEU B 1 190 ? -15.859 5.289 -1.822 1 98.44 190 LEU B C 1
ATOM 4012 O O . LEU B 1 190 ? -15.195 6.059 -2.514 1 98.44 190 LEU B O 1
ATOM 4016 N N . ASP B 1 191 ? -16.375 4.316 -2.352 1 96.94 191 ASP B N 1
ATOM 4017 C CA . ASP B 1 191 ? -16.562 4.043 -3.775 1 96.94 191 ASP B CA 1
ATOM 4018 C C . ASP B 1 191 ? -18.047 4.055 -4.152 1 96.94 191 ASP B C 1
ATOM 4020 O O . ASP B 1 191 ? -18.641 3 -4.359 1 96.94 191 ASP B O 1
ATOM 4024 N N . LEU B 1 192 ? -18.578 5.242 -4.254 1 94.81 192 LEU B N 1
ATOM 4025 C CA . LEU B 1 192 ? -20.016 5.492 -4.43 1 94.81 192 LEU B CA 1
ATOM 4026 C C . LEU B 1 192 ? -20.25 6.508 -5.543 1 94.81 192 LEU B C 1
ATOM 4028 O O . LEU B 1 192 ? -19.359 7.301 -5.863 1 94.81 192 LEU B O 1
ATOM 4032 N N . PRO B 1 193 ? -21.422 6.531 -6.105 1 90.06 193 PRO B N 1
ATOM 4033 C CA . PRO B 1 193 ? -21.734 7.527 -7.133 1 90.06 193 PRO B CA 1
ATOM 4034 C C . PRO B 1 193 ? -21.734 8.953 -6.59 1 90.06 193 PRO B C 1
ATOM 4036 O O . PRO B 1 193 ? -21.438 9.898 -7.324 1 90.06 193 PRO B O 1
ATOM 4039 N N . HIS B 1 194 ? -22.078 9.094 -5.309 1 94 194 HIS B N 1
ATOM 4040 C CA . HIS B 1 194 ? -22.156 10.414 -4.707 1 94 194 HIS B CA 1
ATOM 4041 C C . HIS B 1 194 ? -21.438 10.453 -3.361 1 94 194 HIS B C 1
ATOM 4043 O O . HIS B 1 194 ? -22.078 10.672 -2.324 1 94 194 HIS B O 1
ATOM 4049 N N . PRO B 1 195 ? -20.172 10.383 -3.389 1 96.56 195 PRO B N 1
ATOM 4050 C CA . PRO B 1 195 ? -19.453 10.312 -2.111 1 96.56 195 PRO B CA 1
ATOM 4051 C C . PRO B 1 195 ? -19.656 11.562 -1.26 1 96.56 195 PRO B C 1
ATOM 4053 O O . PRO B 1 195 ? -19.625 11.492 -0.029 1 96.56 195 PRO B O 1
ATOM 4056 N N . HIS B 1 196 ? -19.906 12.727 -1.92 1 96.69 196 HIS B N 1
ATOM 4057 C CA . HIS B 1 196 ? -20.078 13.977 -1.184 1 96.69 196 HIS B CA 1
ATOM 4058 C C . HIS B 1 196 ? -21.25 13.898 -0.212 1 96.69 196 HIS B C 1
ATOM 4060 O O . HIS B 1 196 ? -21.219 14.523 0.851 1 96.69 196 HIS B O 1
ATOM 4066 N N . LEU B 1 197 ? -22.234 13.094 -0.496 1 96.5 197 LEU B N 1
ATOM 4067 C CA . LEU B 1 197 ? -23.406 12.945 0.362 1 96.5 197 LEU B CA 1
ATOM 4068 C C . LEU B 1 197 ? -23.062 12.156 1.618 1 96.5 197 LEU B C 1
ATOM 4070 O O . LEU B 1 197 ? -23.766 12.227 2.621 1 96.5 197 LEU B O 1
ATOM 4074 N N . VAL B 1 198 ? -21.969 11.453 1.596 1 97.88 198 VAL B N 1
ATOM 4075 C CA . VAL B 1 198 ? -21.656 10.508 2.662 1 97.88 198 VAL B CA 1
ATOM 4076 C C . VAL B 1 198 ? -20.594 11.109 3.584 1 97.88 198 VAL B C 1
ATOM 4078 O O . VAL B 1 198 ? -20.25 10.523 4.617 1 97.88 198 VAL B O 1
ATOM 4081 N N . VAL B 1 199 ? -20.016 12.25 3.254 1 97.38 199 VAL B N 1
ATOM 4082 C CA . VAL B 1 199 ? -18.953 12.891 4.02 1 97.38 199 VAL B CA 1
ATOM 4083 C C . VAL B 1 199 ? -19.422 13.133 5.453 1 97.38 199 VAL B C 1
ATOM 4085 O O . VAL B 1 199 ? -18.719 12.797 6.41 1 97.38 199 VAL B O 1
ATOM 4088 N N . PRO B 1 200 ? -20.703 13.586 5.688 1 96.56 200 PRO B N 1
ATOM 4089 C CA . PRO B 1 200 ? -21.156 13.766 7.07 1 96.56 200 PRO B CA 1
ATOM 4090 C C . PRO B 1 200 ? -21.203 12.453 7.852 1 96.56 200 PRO B C 1
ATOM 4092 O O . PRO B 1 200 ? -20.891 12.43 9.047 1 96.56 200 PRO B O 1
ATOM 4095 N N . PHE B 1 201 ? -21.609 11.406 7.219 1 97.56 201 PHE B N 1
ATOM 4096 C CA . PHE B 1 201 ? -21.656 10.109 7.871 1 97.56 201 PHE B CA 1
ATOM 4097 C C . PHE B 1 201 ? -20.25 9.602 8.172 1 97.56 201 PHE B C 1
ATOM 4099 O O . PHE B 1 201 ? -20.031 8.938 9.188 1 97.56 201 PHE B O 1
ATOM 4106 N N . ALA B 1 202 ? -19.297 9.883 7.25 1 97.38 202 ALA B N 1
ATOM 4107 C CA . ALA B 1 202 ? -17.906 9.516 7.484 1 97.38 202 ALA B CA 1
ATOM 4108 C C . ALA B 1 202 ? -17.359 10.203 8.734 1 97.38 202 ALA B C 1
ATOM 4110 O O . ALA B 1 202 ? -16.672 9.586 9.547 1 97.38 202 ALA B O 1
ATOM 4111 N N . ILE B 1 203 ? -17.703 11.461 8.906 1 95.31 203 ILE B N 1
ATOM 4112 C CA . ILE B 1 203 ? -17.266 12.234 10.062 1 95.31 203 ILE B CA 1
ATOM 4113 C C . ILE B 1 203 ? -17.781 11.586 11.344 1 95.31 203 ILE B C 1
ATOM 4115 O O . ILE B 1 203 ? -17.031 11.445 12.32 1 95.31 203 ILE B O 1
ATOM 4119 N N . LYS B 1 204 ? -19.016 11.133 11.336 1 95.06 204 LYS B N 1
ATOM 4120 C CA . LYS B 1 204 ? -19.609 10.469 12.492 1 95.06 204 LYS B CA 1
ATOM 4121 C C . LYS B 1 204 ? -18.891 9.164 12.812 1 95.06 204 LYS B C 1
ATOM 4123 O O . LYS B 1 204 ? -18.75 8.797 13.984 1 95.06 204 LYS B O 1
ATOM 4128 N N . ALA B 1 205 ? -18.391 8.492 11.812 1 96.75 205 ALA B N 1
ATOM 4129 C CA . ALA B 1 205 ? -17.75 7.195 11.992 1 96.75 205 ALA B CA 1
ATOM 4130 C C . ALA B 1 205 ? -16.312 7.359 12.477 1 96.75 205 ALA B C 1
ATOM 4132 O O . ALA B 1 205 ? -15.789 6.508 13.203 1 96.75 205 ALA B O 1
ATOM 4133 N N . LEU B 1 206 ? -15.648 8.422 12.086 1 95.31 206 LEU B N 1
ATOM 4134 C CA . LEU B 1 206 ? -14.234 8.633 12.383 1 95.31 206 LEU B CA 1
ATOM 4135 C C . LEU B 1 206 ? -14.023 8.906 13.867 1 95.31 206 LEU B C 1
ATOM 4137 O O . LEU B 1 206 ? -14.859 9.547 14.508 1 95.31 206 LEU B O 1
ATOM 4141 N N . LYS B 1 207 ? -12.938 8.477 14.336 1 89.25 207 LYS B N 1
ATOM 4142 C CA . LYS B 1 207 ? -12.547 8.766 15.711 1 89.25 207 LYS B CA 1
ATOM 4143 C C . LYS B 1 207 ? -12.398 10.273 15.93 1 89.25 207 LYS B C 1
ATOM 4145 O O . LYS B 1 207 ? -11.883 10.984 15.062 1 89.25 207 LYS B O 1
ATOM 4150 N N . PRO B 1 208 ? -12.883 10.719 17.078 1 76.94 208 PRO B N 1
ATOM 4151 C CA . PRO B 1 208 ? -12.828 12.156 17.375 1 76.94 208 PRO B CA 1
ATOM 4152 C C . PRO B 1 208 ? -11.406 12.672 17.547 1 76.94 208 PRO B C 1
ATOM 4154 O O . PRO B 1 208 ? -11.133 13.852 17.281 1 76.94 208 PRO B O 1
ATOM 4157 N N . SER B 1 209 ? -10.578 11.859 18.188 1 64.31 209 SER B N 1
ATOM 4158 C CA . SER B 1 209 ? -9.219 12.359 18.406 1 64.31 209 SER B CA 1
ATOM 4159 C C . SER B 1 209 ? -8.211 11.617 17.531 1 64.31 209 SER B C 1
ATOM 4161 O O . SER B 1 209 ? -8.43 10.453 17.172 1 64.31 209 SER B O 1
ATOM 4163 N N . GLY B 1 210 ? -7.145 12.227 17.031 1 61.19 210 GLY B N 1
ATOM 4164 C CA . GLY B 1 210 ? -5.969 11.602 16.438 1 61.19 210 GLY B CA 1
ATOM 4165 C C . GLY B 1 210 ? -5.969 11.648 14.93 1 61.19 210 GLY B C 1
ATOM 4166 O O . GLY B 1 210 ? -4.984 11.266 14.289 1 61.19 210 GLY B O 1
ATOM 4167 N N . GLY B 1 211 ? -7.012 12.32 14.383 1 68.94 211 GLY B N 1
ATOM 4168 C CA . GLY B 1 211 ? -6.945 12.422 12.938 1 68.94 211 GLY B CA 1
ATOM 4169 C C . GLY B 1 211 ? -7.453 11.188 12.227 1 68.94 211 GLY B C 1
ATOM 4170 O O . GLY B 1 211 ? -7.266 10.062 12.711 1 68.94 211 GLY B O 1
ATOM 4171 N N . GLY B 1 212 ? -8.547 11.203 11.406 1 88.88 212 GLY B N 1
ATOM 4172 C CA . GLY B 1 212 ? -9.047 10.141 10.547 1 88.88 212 GLY B CA 1
ATOM 4173 C C . GLY B 1 212 ? -8.852 10.43 9.07 1 88.88 212 GLY B C 1
ATOM 4174 O O . GLY B 1 212 ? -8.766 11.594 8.664 1 88.88 212 GLY B O 1
ATOM 4175 N N . ARG B 1 213 ? -8.57 9.391 8.328 1 95.56 213 ARG B N 1
ATOM 4176 C CA . ARG B 1 213 ? -8.359 9.547 6.891 1 95.56 213 ARG B CA 1
ATOM 4177 C C . ARG B 1 213 ? -9.594 9.125 6.109 1 95.56 213 ARG B C 1
ATOM 4179 O O . ARG B 1 213 ? -10.289 8.188 6.496 1 95.56 213 ARG B O 1
ATOM 4186 N N . ILE B 1 214 ? -9.812 9.859 5.086 1 97.94 214 ILE B N 1
ATOM 4187 C CA . ILE B 1 214 ? -10.859 9.477 4.152 1 97.94 214 ILE B CA 1
ATOM 4188 C C . ILE B 1 214 ? -10.297 9.391 2.736 1 97.94 214 ILE B C 1
ATOM 4190 O O . ILE B 1 214 ? -9.406 10.164 2.371 1 97.94 214 ILE B O 1
ATOM 4194 N N . CYS B 1 215 ? -10.727 8.453 1.975 1 98.5 215 CYS B N 1
ATOM 4195 C CA . CYS B 1 215 ? -10.391 8.312 0.562 1 98.5 215 CYS B CA 1
ATOM 4196 C C . CYS B 1 215 ? -11.625 7.988 -0.262 1 98.5 215 CYS B C 1
ATOM 4198 O O . CYS B 1 215 ? -12.438 7.145 0.13 1 98.5 215 CYS B O 1
ATOM 4200 N N . THR B 1 216 ? -11.82 8.68 -1.318 1 98 216 THR B N 1
ATOM 4201 C CA . THR B 1 216 ? -12.914 8.391 -2.232 1 98 216 THR B CA 1
ATOM 4202 C C . THR B 1 216 ? -12.391 8.008 -3.613 1 98 216 THR B C 1
ATOM 4204 O O . THR B 1 216 ? -11.344 8.508 -4.039 1 98 216 THR B O 1
ATOM 4207 N N . PHE B 1 217 ? -13.023 7.148 -4.246 1 97.25 217 PHE B N 1
ATOM 4208 C CA . PHE B 1 217 ? -12.766 6.785 -5.633 1 97.25 217 PHE B CA 1
ATOM 4209 C C . PHE B 1 217 ? -13.867 7.316 -6.543 1 97.25 217 PHE B C 1
ATOM 4211 O O . PHE B 1 217 ? -15.047 7.023 -6.336 1 97.25 217 PHE B O 1
ATOM 4218 N N . SER B 1 218 ? -13.461 8.109 -7.547 1 94.75 218 SER B N 1
ATOM 4219 C CA . SER B 1 218 ? -14.43 8.711 -8.461 1 94.75 218 SER B CA 1
ATOM 4220 C C . SER B 1 218 ? -13.977 8.57 -9.906 1 94.75 218 SER B C 1
ATOM 4222 O O . SER B 1 218 ? -12.852 8.922 -10.25 1 94.75 218 SER B O 1
ATOM 4224 N N . PRO B 1 219 ? -14.852 8.094 -10.781 1 88.44 219 PRO B N 1
ATOM 4225 C CA . PRO B 1 219 ? -14.492 7.984 -12.195 1 88.44 219 PRO B CA 1
ATOM 4226 C C . PRO B 1 219 ? -14.539 9.328 -12.93 1 88.44 219 PRO B C 1
ATOM 4228 O O . PRO B 1 219 ? -13.961 9.469 -14.008 1 88.44 219 PRO B O 1
ATOM 4231 N N . CYS B 1 220 ? -15.305 10.32 -12.359 1 89.38 220 CYS B N 1
ATOM 4232 C CA . CYS B 1 220 ? -15.523 11.57 -13.07 1 89.38 220 CYS B CA 1
ATOM 4233 C C . CYS B 1 220 ? -14.992 12.75 -12.258 1 89.38 220 CYS B C 1
ATOM 4235 O O . CYS B 1 220 ? -15.117 12.773 -11.031 1 89.38 220 CYS B O 1
ATOM 4237 N N . ILE B 1 221 ? -14.5 13.68 -12.977 1 89.06 221 ILE B N 1
ATOM 4238 C CA . ILE B 1 221 ? -13.867 14.844 -12.352 1 89.06 221 ILE B CA 1
ATOM 4239 C C . ILE B 1 221 ? -14.922 15.68 -11.633 1 89.06 221 ILE B C 1
ATOM 4241 O O . ILE B 1 221 ? -14.641 16.297 -10.609 1 89.06 221 ILE B O 1
ATOM 4245 N N . GLU B 1 222 ? -16.172 15.672 -12.156 1 90.25 222 GLU B N 1
ATOM 4246 C CA . GLU B 1 222 ? -17.25 16.438 -11.523 1 90.25 222 GLU B CA 1
ATOM 4247 C C . GLU B 1 222 ? -17.516 15.93 -10.109 1 90.25 222 GLU B C 1
ATOM 4249 O O . GLU B 1 222 ? -17.781 16.719 -9.203 1 90.25 222 GLU B O 1
ATOM 4254 N N . GLN B 1 223 ? -17.453 14.633 -9.977 1 92.06 223 GLN B N 1
ATOM 4255 C CA . GLN B 1 223 ? -17.625 14.031 -8.656 1 92.06 223 GLN B CA 1
ATOM 4256 C C . GLN B 1 223 ? -16.484 14.438 -7.719 1 92.06 223 GLN B C 1
ATOM 4258 O O . GLN B 1 223 ? -16.719 14.711 -6.539 1 92.06 223 GLN B O 1
ATOM 4263 N N . VAL B 1 224 ? -15.328 14.508 -8.25 1 94.38 224 VAL B N 1
ATOM 4264 C CA . VAL B 1 224 ? -14.148 14.898 -7.484 1 94.38 224 VAL B CA 1
ATOM 4265 C C . VAL B 1 224 ? -14.312 16.328 -6.965 1 94.38 224 VAL B C 1
ATOM 4267 O O . VAL B 1 224 ? -14.086 16.594 -5.785 1 94.38 224 VAL B O 1
ATOM 4270 N N . MET B 1 225 ? -14.758 17.188 -7.848 1 93.94 225 MET B N 1
ATOM 4271 C CA . MET B 1 225 ? -14.914 18.594 -7.492 1 93.94 225 MET B CA 1
ATOM 4272 C C . MET B 1 225 ? -15.922 18.766 -6.367 1 93.94 225 MET B C 1
ATOM 4274 O O . MET B 1 225 ? -15.656 19.453 -5.383 1 93.94 225 MET B O 1
ATOM 4278 N N . ARG B 1 226 ? -17.031 18.109 -6.512 1 94.75 226 ARG B N 1
ATOM 4279 C CA . ARG B 1 226 ? -18.062 18.203 -5.496 1 94.75 226 ARG B CA 1
ATOM 4280 C C . ARG B 1 226 ? -17.594 17.641 -4.164 1 94.75 226 ARG B C 1
ATOM 4282 O O . ARG B 1 226 ? -17.844 18.219 -3.109 1 94.75 226 ARG B O 1
ATOM 4289 N N . THR B 1 227 ? -16.922 16.547 -4.219 1 96.75 227 THR B N 1
ATOM 4290 C CA . THR B 1 227 ? -16.438 15.906 -3.006 1 96.75 227 THR B CA 1
ATOM 4291 C C . THR B 1 227 ? -15.383 16.781 -2.32 1 96.75 227 THR B C 1
ATOM 4293 O O . THR B 1 227 ? -15.422 16.953 -1.102 1 96.75 227 THR B O 1
ATOM 4296 N N . CYS B 1 228 ? -14.469 17.297 -3.111 1 95.56 228 CYS B N 1
ATOM 4297 C CA . CYS B 1 228 ? -13.43 18.156 -2.549 1 95.56 228 CYS B CA 1
ATOM 4298 C C . CYS B 1 228 ? -14.047 19.375 -1.862 1 95.56 228 CYS B C 1
ATOM 4300 O O . CYS B 1 228 ? -13.625 19.766 -0.771 1 95.56 228 CYS B O 1
ATOM 4302 N N . GLN B 1 229 ? -15.016 19.906 -2.48 1 94.19 229 GLN B N 1
ATOM 4303 C CA . GLN B 1 229 ? -15.703 21.062 -1.889 1 94.19 229 GLN B CA 1
ATOM 4304 C C . GLN B 1 229 ? -16.359 20.672 -0.564 1 94.19 229 GLN B C 1
ATOM 4306 O O . GLN B 1 229 ? -16.234 21.406 0.425 1 94.19 229 GLN B O 1
ATOM 4311 N N . THR B 1 230 ? -17.047 19.609 -0.571 1 96.5 230 THR B N 1
ATOM 4312 C CA . THR B 1 230 ? -17.734 19.156 0.633 1 96.5 230 THR B CA 1
ATOM 4313 C C . THR B 1 230 ? -16.734 18.859 1.748 1 96.5 230 THR B C 1
ATOM 4315 O O . THR B 1 230 ? -16.969 19.219 2.906 1 96.5 230 THR B O 1
ATOM 4318 N N . LEU B 1 231 ? -15.625 18.219 1.421 1 95.62 231 LEU B N 1
ATOM 4319 C CA . LEU B 1 231 ? -14.578 17.938 2.4 1 95.62 231 LEU B CA 1
ATOM 4320 C C . LEU B 1 231 ? -14.047 19.234 3.006 1 95.62 231 LEU B C 1
ATOM 4322 O O . LEU B 1 231 ? -13.891 19.328 4.227 1 95.62 231 LEU B O 1
ATOM 4326 N N . GLN B 1 232 ? -13.812 20.172 2.146 1 91.94 232 GLN B N 1
ATOM 4327 C CA . GLN B 1 232 ? -13.328 21.469 2.613 1 91.94 232 GLN B CA 1
ATOM 4328 C C . GLN B 1 232 ? -14.328 22.125 3.553 1 91.94 232 GLN B C 1
ATOM 4330 O O . GLN B 1 232 ? -13.953 22.656 4.602 1 91.94 232 GLN B O 1
ATOM 4335 N N . GLU B 1 233 ? -15.547 22.078 3.191 1 93.38 233 GLU B N 1
ATOM 4336 C CA . GLU B 1 233 ? -16.609 22.688 3.98 1 93.38 233 GLU B CA 1
ATOM 4337 C C . GLU B 1 233 ? -16.719 22.047 5.363 1 93.38 233 GLU B C 1
ATOM 4339 O O . GLU B 1 233 ? -17.125 22.703 6.324 1 93.38 233 GLU B O 1
ATOM 4344 N N . HIS B 1 234 ? -16.312 20.859 5.453 1 93.69 234 HIS B N 1
ATOM 4345 C CA . HIS B 1 234 ? -16.422 20.141 6.723 1 93.69 234 HIS B CA 1
ATOM 4346 C C . HIS B 1 234 ? -15.094 20.141 7.477 1 93.69 234 HIS B C 1
ATOM 4348 O O . HIS B 1 234 ? -14.922 19.375 8.43 1 93.69 234 HIS B O 1
ATOM 4354 N N . GLY B 1 235 ? -14.102 20.828 6.973 1 88 235 GLY B N 1
ATOM 4355 C CA . GLY B 1 235 ? -12.898 21.109 7.738 1 88 235 GLY B CA 1
ATOM 4356 C C . GLY B 1 235 ? -11.805 20.078 7.508 1 88 235 GLY B C 1
ATOM 4357 O O . GLY B 1 235 ? -10.828 20.031 8.266 1 88 235 GLY B O 1
ATOM 4358 N N . PHE B 1 236 ? -11.961 19.25 6.531 1 91.94 236 PHE B N 1
ATOM 4359 C CA . PHE B 1 236 ? -10.875 18.344 6.203 1 91.94 236 PHE B CA 1
ATOM 4360 C C . PHE B 1 236 ? -9.672 19.109 5.66 1 91.94 236 PHE B C 1
ATOM 4362 O O . PHE B 1 236 ? -9.828 20.125 4.988 1 91.94 236 PHE B O 1
ATOM 4369 N N . ILE B 1 237 ? -8.492 18.547 5.973 1 88.69 237 ILE B N 1
ATOM 4370 C CA . ILE B 1 237 ? -7.262 19.141 5.473 1 88.69 237 ILE B CA 1
ATOM 4371 C C . ILE B 1 237 ? -6.496 18.125 4.629 1 88.69 237 ILE B C 1
ATOM 4373 O O . ILE B 1 237 ? -6.914 16.969 4.504 1 88.69 237 ILE B O 1
ATOM 4377 N N . GLN B 1 238 ? -5.453 18.562 3.967 1 90 238 GLN B N 1
ATOM 4378 C CA . GLN B 1 238 ? -4.617 17.703 3.125 1 90 238 GLN B CA 1
ATOM 4379 C C . GLN B 1 238 ? -5.441 17.031 2.035 1 90 238 GLN B C 1
ATOM 4381 O O . GLN B 1 238 ? -5.336 15.82 1.828 1 90 238 GLN B O 1
ATOM 4386 N N . ILE B 1 239 ? -6.301 17.844 1.495 1 92.81 239 ILE B N 1
ATOM 4387 C CA . ILE B 1 239 ? -7.113 17.297 0.412 1 92.81 239 ILE B CA 1
ATOM 4388 C C . ILE B 1 239 ? -6.266 17.141 -0.848 1 92.81 239 ILE B C 1
ATOM 4390 O O . ILE B 1 239 ? -5.664 18.125 -1.316 1 92.81 239 ILE B O 1
ATOM 4394 N N . LYS B 1 240 ? -6.188 15.969 -1.33 1 91.44 240 LYS B N 1
ATOM 4395 C CA . LYS B 1 240 ? -5.375 15.641 -2.496 1 91.44 240 LYS B CA 1
ATOM 4396 C C . LYS B 1 240 ? -6.113 14.703 -3.439 1 91.44 240 LYS B C 1
ATOM 4398 O O . LYS B 1 240 ? -6.723 13.727 -2.998 1 91.44 240 LYS B O 1
ATOM 4403 N N . THR B 1 241 ? -6.09 15.055 -4.742 1 93.94 241 THR B N 1
ATOM 4404 C CA . THR B 1 241 ? -6.668 14.18 -5.758 1 93.94 241 THR B CA 1
ATOM 4405 C C . THR B 1 241 ? -5.586 13.688 -6.719 1 93.94 241 THR B C 1
ATOM 4407 O O . THR B 1 241 ? -4.809 14.484 -7.25 1 93.94 241 THR B O 1
ATOM 4410 N N . VAL B 1 242 ? -5.578 12.367 -6.906 1 90.94 242 VAL B N 1
ATOM 4411 C CA . VAL B 1 242 ? -4.555 11.797 -7.777 1 90.94 242 VAL B CA 1
ATOM 4412 C C . VAL B 1 242 ? -5.191 10.805 -8.742 1 90.94 242 VAL B C 1
ATOM 4414 O O . VAL B 1 242 ? -6.258 10.25 -8.461 1 90.94 242 VAL B O 1
ATOM 4417 N N . GLU B 1 243 ? -4.559 10.711 -9.859 1 87.56 243 GLU B N 1
ATOM 4418 C CA . GLU B 1 243 ? -4.84 9.656 -10.82 1 87.56 243 GLU B CA 1
ATOM 4419 C C . GLU B 1 243 ? -3.633 8.734 -10.992 1 87.56 243 GLU B C 1
ATOM 4421 O O . GLU B 1 243 ? -2.518 9.195 -11.234 1 87.56 243 GLU B O 1
ATOM 4426 N N . CYS B 1 244 ? -3.945 7.449 -10.805 1 82.25 244 CYS B N 1
ATOM 4427 C CA . CYS B 1 244 ? -2.879 6.469 -10.977 1 82.25 244 CYS B CA 1
ATOM 4428 C C . CYS B 1 244 ? -2.918 5.855 -12.375 1 82.25 244 CYS B C 1
ATOM 4430 O O . CYS B 1 244 ? -3.951 5.34 -12.797 1 82.25 244 CYS B O 1
ATOM 4432 N N . LEU B 1 245 ? -1.858 5.996 -13.047 1 77 245 LEU B N 1
ATOM 4433 C CA . LEU B 1 245 ? -1.721 5.336 -14.344 1 77 245 LEU B CA 1
ATOM 4434 C C . LEU B 1 245 ? -0.635 4.27 -14.297 1 77 245 LEU B C 1
ATOM 4436 O O . LEU B 1 245 ? 0.386 4.441 -13.625 1 77 245 LEU B O 1
ATOM 4440 N N . GLU B 1 246 ? -1.002 3.068 -14.672 1 76.06 246 GLU B N 1
ATOM 4441 C CA . GLU B 1 246 ? -0.027 1.981 -14.695 1 76.06 246 GLU B CA 1
ATOM 4442 C C . GLU B 1 246 ? 0.227 1.498 -16.125 1 76.06 246 GLU B C 1
ATOM 4444 O O . GLU B 1 246 ? -0.714 1.294 -16.891 1 76.06 246 GLU B O 1
ATOM 4449 N N . LYS B 1 247 ? 1.48 1.421 -16.422 1 77.62 247 LYS B N 1
ATOM 4450 C CA . LYS B 1 247 ? 1.902 0.798 -17.672 1 77.62 247 LYS B CA 1
ATOM 4451 C C . LYS B 1 247 ? 2.703 -0.474 -17.406 1 77.62 247 LYS B C 1
ATOM 4453 O O . LYS B 1 247 ? 3.684 -0.454 -16.672 1 77.62 247 LYS B O 1
ATOM 4458 N N . GLU B 1 248 ? 2.186 -1.581 -17.984 1 78.75 248 GLU B N 1
ATOM 4459 C CA . GLU B 1 248 ? 2.863 -2.861 -17.812 1 78.75 248 GLU B CA 1
ATOM 4460 C C . GLU B 1 248 ? 3.768 -3.172 -19.016 1 78.75 248 GLU B C 1
ATOM 4462 O O . GLU B 1 248 ? 3.406 -2.902 -20.156 1 78.75 248 GLU B O 1
ATOM 4467 N N . TYR B 1 249 ? 4.879 -3.799 -18.656 1 79.25 249 TYR B N 1
ATOM 4468 C CA . TYR B 1 249 ? 5.844 -4.18 -19.688 1 79.25 249 TYR B CA 1
ATOM 4469 C C . TYR B 1 249 ? 6.125 -5.676 -19.641 1 79.25 249 TYR B C 1
ATOM 4471 O O . TYR B 1 249 ? 6.133 -6.281 -18.562 1 79.25 249 TYR B O 1
ATOM 4479 N N . GLN B 1 250 ? 6.223 -6.203 -20.781 1 74.75 250 GLN B N 1
ATOM 4480 C CA . GLN B 1 250 ? 6.641 -7.598 -20.891 1 74.75 250 GLN B CA 1
ATOM 4481 C C . GLN B 1 250 ? 8.023 -7.707 -21.531 1 74.75 250 GLN B C 1
ATOM 4483 O O . GLN B 1 250 ? 8.297 -7.066 -22.547 1 74.75 250 GLN B O 1
ATOM 4488 N N . VAL B 1 251 ? 8.859 -8.359 -20.812 1 71.69 251 VAL B N 1
ATOM 4489 C CA . VAL B 1 251 ? 10.164 -8.648 -21.406 1 71.69 251 VAL B CA 1
ATOM 4490 C C . VAL B 1 251 ? 10.078 -9.914 -22.25 1 71.69 251 VAL B C 1
ATOM 4492 O O . VAL B 1 251 ? 9.711 -10.977 -21.75 1 71.69 251 VAL B O 1
ATOM 4495 N N . VAL B 1 252 ? 10.258 -9.758 -23.516 1 70.5 252 VAL B N 1
ATOM 4496 C CA . VAL B 1 252 ? 10.133 -10.883 -24.422 1 70.5 252 VAL B CA 1
ATOM 4497 C C . VAL B 1 252 ? 11.469 -11.141 -25.125 1 70.5 252 VAL B C 1
ATOM 4499 O O . VAL B 1 252 ? 12.227 -10.203 -25.375 1 70.5 252 VAL B O 1
ATOM 4502 N N . ASN B 1 253 ? 11.758 -12.359 -25.125 1 66.38 253 ASN B N 1
ATOM 4503 C CA . ASN B 1 253 ? 12.875 -12.758 -25.969 1 66.38 253 ASN B CA 1
ATOM 4504 C C . ASN B 1 253 ? 12.469 -12.836 -27.438 1 66.38 253 ASN B C 1
ATOM 4506 O O . ASN B 1 253 ? 11.55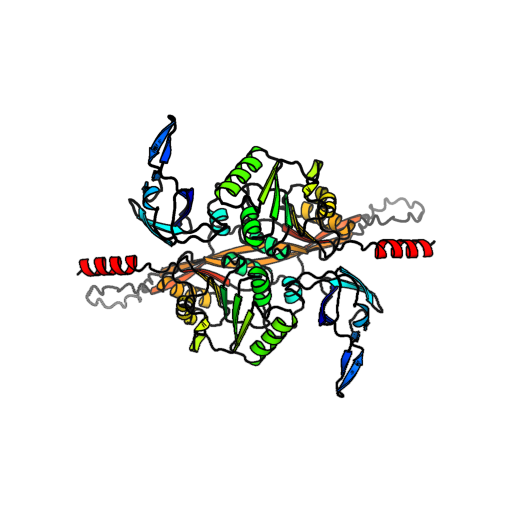5 -13.578 -27.797 1 66.38 253 ASN B O 1
ATOM 4510 N N . ARG B 1 254 ? 12.922 -11.859 -28.172 1 61.69 254 ARG B N 1
ATOM 4511 C CA . ARG B 1 254 ? 12.586 -11.914 -29.594 1 61.69 254 ARG B CA 1
ATOM 4512 C C . ARG B 1 254 ? 13.797 -12.328 -30.422 1 61.69 254 ARG B C 1
ATOM 4514 O O . ARG B 1 254 ? 14.938 -11.984 -30.094 1 61.69 254 ARG B O 1
ATOM 4521 N N . THR B 1 255 ? 13.633 -13.289 -31.141 1 60.69 255 THR B N 1
ATOM 4522 C CA . THR B 1 255 ? 14.641 -13.695 -32.125 1 60.69 255 THR B CA 1
ATOM 4523 C C . THR B 1 255 ? 14.477 -12.906 -33.406 1 60.69 255 THR B C 1
ATOM 4525 O O . THR B 1 255 ? 13.391 -12.859 -34 1 60.69 255 THR B O 1
ATOM 4528 N N . VAL B 1 256 ? 15.375 -12 -33.656 1 54.69 256 VAL B N 1
ATOM 4529 C CA . VAL B 1 256 ? 15.32 -11.312 -34.938 1 54.69 256 VAL B CA 1
ATOM 4530 C C . VAL B 1 256 ? 16.172 -12.062 -35.969 1 54.69 256 VAL B C 1
ATOM 4532 O O . VAL B 1 256 ? 17.344 -12.344 -35.688 1 54.69 256 VAL B O 1
ATOM 4535 N N . THR B 1 257 ? 15.57 -12.617 -36.844 1 51.88 257 THR B N 1
ATOM 4536 C CA . THR B 1 257 ? 16.297 -13.141 -38 1 51.88 257 THR B CA 1
ATOM 4537 C C . THR B 1 257 ? 16.906 -12 -38.812 1 51.88 257 THR B C 1
ATOM 4539 O O . THR B 1 257 ? 16.203 -11.133 -39.312 1 51.88 257 THR B O 1
ATOM 4542 N N . THR B 1 258 ? 18.047 -11.672 -38.406 1 49.03 258 THR B N 1
ATOM 4543 C CA . THR B 1 258 ? 18.703 -10.672 -39.25 1 49.03 258 THR B CA 1
ATOM 4544 C C . THR B 1 258 ? 18.938 -11.219 -40.656 1 49.03 258 THR B C 1
ATOM 4546 O O . THR B 1 258 ? 19.547 -12.281 -40.812 1 49.03 258 THR B O 1
ATOM 4549 N N . PHE B 1 259 ? 18.125 -10.875 -41.562 1 44.38 259 PHE B N 1
ATOM 4550 C CA . PHE B 1 259 ? 18.438 -11.172 -42.938 1 44.38 259 PHE B CA 1
ATOM 4551 C C . PHE B 1 259 ? 19.766 -10.562 -43.344 1 44.38 259 PHE B C 1
ATOM 4553 O O . PHE B 1 259 ? 20 -9.367 -43.125 1 44.38 259 PHE B O 1
ATOM 4560 N N . ALA B 1 260 ? 20.781 -11.305 -43.375 1 39.88 260 ALA B N 1
ATOM 4561 C CA . ALA B 1 260 ? 21.984 -10.812 -44 1 39.88 260 ALA B CA 1
ATOM 4562 C C . ALA B 1 260 ? 21.641 -9.992 -45.25 1 39.88 260 ALA B C 1
ATOM 4564 O O . ALA B 1 260 ? 20.891 -10.445 -46.125 1 39.88 260 ALA B O 1
ATOM 4565 N N . THR B 1 261 ? 21.531 -8.742 -45.094 1 39.84 261 THR B N 1
ATOM 4566 C CA . THR B 1 261 ? 21.516 -7.996 -46.344 1 39.84 261 THR B CA 1
ATOM 4567 C C . THR B 1 261 ? 22.375 -8.688 -47.375 1 39.84 261 THR B C 1
ATOM 4569 O O . THR B 1 261 ? 23.547 -8.992 -47.125 1 39.84 261 THR B O 1
ATOM 4572 N N . ALA B 1 262 ? 21.797 -9.359 -48.312 1 38.62 262 ALA B N 1
ATOM 4573 C CA . ALA B 1 262 ? 22.438 -9.789 -49.562 1 38.62 262 ALA B CA 1
ATOM 4574 C C . ALA B 1 262 ? 23.469 -8.766 -50.031 1 38.62 262 ALA B C 1
ATOM 4576 O O . ALA B 1 262 ? 23.141 -7.617 -50.312 1 38.62 262 ALA B O 1
ATOM 4577 N N . SER B 1 263 ? 24.703 -8.812 -49.531 1 37.59 263 SER B N 1
ATOM 4578 C CA . SER B 1 263 ? 25.688 -8.094 -50.344 1 37.59 263 SER B CA 1
ATOM 4579 C C . SER B 1 263 ? 25.344 -8.148 -51.812 1 37.59 263 SER B C 1
ATOM 4581 O O . SER B 1 263 ? 24.797 -9.148 -52.312 1 37.59 263 SER B O 1
ATOM 4583 N N . ARG B 1 264 ? 25.234 -7 -52.5 1 37.94 264 ARG B N 1
ATOM 4584 C CA . ARG B 1 264 ? 25.109 -6.934 -53.969 1 37.94 264 ARG B CA 1
ATOM 4585 C C . ARG B 1 264 ? 25.938 -8.023 -54.625 1 37.94 264 ARG B C 1
ATOM 4587 O O . ARG B 1 264 ? 27.109 -8.211 -54.312 1 37.94 264 ARG B O 1
ATOM 4594 N N . PRO B 1 265 ? 25.219 -8.969 -55.312 1 37.09 265 PRO B N 1
ATOM 4595 C CA . PRO B 1 265 ? 25.938 -9.969 -56.125 1 37.09 265 PRO B CA 1
ATOM 4596 C C . PRO B 1 265 ? 27.141 -9.375 -56.844 1 37.09 265 PRO B C 1
ATOM 4598 O O . PRO B 1 265 ? 27.016 -8.336 -57.5 1 37.09 265 PRO B O 1
ATOM 4601 N N . SER B 1 266 ? 28.328 -9.242 -56.312 1 37.41 266 SER B N 1
ATOM 4602 C CA . SER B 1 266 ? 29.328 -9.039 -57.344 1 37.41 266 SER B CA 1
ATOM 4603 C C . SER B 1 266 ? 29.109 -9.977 -58.531 1 37.41 266 SER B C 1
ATOM 4605 O O . SER B 1 266 ? 28.578 -11.07 -58.375 1 37.41 266 SER B O 1
ATOM 4607 N N . SER B 1 267 ? 29.141 -9.516 -59.812 1 37.91 267 SER B N 1
ATOM 4608 C CA . SER B 1 267 ? 28.844 -10.125 -61.125 1 37.91 267 SER B CA 1
ATOM 4609 C C . SER B 1 267 ? 29.438 -11.523 -61.219 1 37.91 267 SER B C 1
ATOM 4611 O O . SER B 1 267 ? 29.281 -12.203 -62.25 1 37.91 267 SER B O 1
ATOM 4613 N N . ALA B 1 268 ? 30.688 -11.727 -60.625 1 39.19 268 ALA B N 1
ATOM 4614 C CA . ALA B 1 268 ? 31.266 -12.891 -61.312 1 39.19 268 ALA B CA 1
ATOM 4615 C C . ALA B 1 268 ? 30.516 -14.172 -60.906 1 39.19 268 ALA B C 1
ATOM 4617 O O . ALA B 1 268 ? 30.109 -14.328 -59.75 1 39.19 268 ALA B O 1
ATOM 4618 N N . PRO B 1 269 ? 30.047 -14.953 -61.812 1 37.97 269 PRO B N 1
ATOM 4619 C CA . PRO B 1 269 ? 29.328 -16.219 -61.75 1 37.97 269 PRO B CA 1
ATOM 4620 C C . PRO B 1 269 ? 29.953 -17.203 -60.75 1 37.97 269 PRO B C 1
ATOM 4622 O O . PRO B 1 269 ? 30.953 -17.844 -61.062 1 37.97 269 PRO B O 1
ATOM 4625 N N . VAL B 1 270 ? 30.531 -16.766 -59.562 1 38.19 270 VAL B N 1
ATOM 4626 C CA . VAL B 1 270 ? 31.188 -17.922 -58.969 1 38.19 270 VAL B CA 1
ATOM 4627 C C . VAL B 1 270 ? 30.141 -19 -58.656 1 38.19 270 VAL B C 1
ATOM 4629 O O . VAL B 1 270 ? 28.969 -18.688 -58.406 1 38.19 270 VAL B O 1
ATOM 4632 N N . PRO B 1 271 ? 30.5 -20.266 -58.781 1 40.19 271 PRO B N 1
ATOM 4633 C CA . PRO B 1 271 ? 29.672 -21.453 -58.562 1 40.19 271 PRO B CA 1
ATOM 4634 C C . PRO B 1 271 ? 28.938 -21.406 -57.219 1 40.19 271 PRO B C 1
ATOM 4636 O O . PRO B 1 271 ? 29.406 -20.766 -56.281 1 40.19 271 PRO B O 1
ATOM 4639 N N . GLN B 1 272 ? 27.625 -21.625 -57.25 1 37.31 272 GLN B N 1
ATOM 4640 C CA . GLN B 1 272 ? 26.547 -21.672 -56.25 1 37.31 272 GLN B CA 1
ATOM 4641 C C . GLN B 1 272 ? 26.969 -22.484 -55.031 1 37.31 272 GLN B C 1
ATOM 4643 O O . GLN B 1 272 ? 26.812 -23.703 -55 1 37.31 272 GLN B O 1
ATOM 4648 N N . ASN B 1 273 ? 28.234 -22.453 -54.562 1 36.5 273 ASN B N 1
ATOM 4649 C CA . ASN B 1 273 ? 28.312 -23.203 -53.312 1 36.5 273 ASN B CA 1
ATOM 4650 C C . ASN B 1 273 ? 27.266 -22.75 -52.312 1 36.5 273 ASN B C 1
ATOM 4652 O O . ASN B 1 273 ? 27.031 -21.547 -52.125 1 36.5 273 ASN B O 1
ATOM 4656 N N . THR B 1 274 ? 26.234 -23.594 -52.062 1 37.97 274 THR B N 1
ATOM 4657 C CA . THR B 1 274 ? 25.188 -23.531 -51.031 1 37.97 274 THR B CA 1
ATOM 4658 C C . THR B 1 274 ? 25.75 -23 -49.719 1 37.97 274 THR B C 1
ATOM 4660 O O . THR B 1 274 ? 26.438 -23.719 -49 1 37.97 274 THR B O 1
ATOM 4663 N N . THR B 1 275 ? 26.438 -21.875 -49.719 1 36.91 275 THR B N 1
ATOM 4664 C CA . THR B 1 275 ? 26.734 -21.328 -48.406 1 36.91 275 THR B CA 1
ATOM 4665 C C . THR B 1 275 ? 25.469 -21.266 -47.562 1 36.91 275 THR B C 1
ATOM 4667 O O . THR B 1 275 ? 24.484 -20.625 -47.938 1 36.91 275 THR B O 1
ATOM 4670 N N . GLU B 1 276 ? 25.203 -22.344 -46.812 1 40.72 276 GLU B N 1
ATOM 4671 C CA . GLU B 1 276 ? 24.25 -22.281 -45.719 1 40.72 276 GLU B CA 1
ATOM 4672 C C . GLU B 1 276 ? 24.281 -20.922 -45 1 40.72 276 GLU B C 1
ATOM 4674 O O . GLU B 1 276 ? 25.328 -20.516 -44.5 1 40.72 276 GLU B O 1
ATOM 4679 N N . GLU B 1 277 ? 23.672 -19.953 -45.562 1 43.25 277 GLU B N 1
ATOM 4680 C CA . GLU B 1 277 ? 23.391 -18.719 -44.844 1 43.25 277 GLU B CA 1
ATOM 4681 C C . GLU B 1 277 ? 22.984 -19 -43.406 1 43.25 277 GLU B C 1
ATOM 4683 O O . GLU B 1 277 ? 21.953 -19.641 -43.156 1 43.25 277 GLU B O 1
ATOM 4688 N N . HIS B 1 278 ? 23.922 -19.328 -42.562 1 43.53 278 HIS B N 1
ATOM 4689 C CA . HIS B 1 278 ? 23.625 -19.328 -41.125 1 43.53 278 HIS B CA 1
ATOM 4690 C C . HIS B 1 278 ? 22.812 -18.094 -40.75 1 43.53 278 HIS B C 1
ATOM 4692 O O . HIS B 1 278 ? 23.281 -16.969 -40.875 1 43.53 278 HIS B O 1
ATOM 4698 N N . SER B 1 279 ? 21.578 -18.062 -40.969 1 46.19 279 SER B N 1
ATOM 4699 C CA . SER B 1 279 ? 20.719 -17.094 -40.344 1 46.19 279 SER B CA 1
ATOM 4700 C C . SER B 1 279 ? 21.125 -16.859 -38.875 1 46.19 279 SER B C 1
ATOM 4702 O O . SER B 1 279 ? 21.281 -17.812 -38.125 1 46.19 279 SER B O 1
ATOM 4704 N N . ASN B 1 280 ? 22.078 -15.945 -38.688 1 51.56 280 ASN B N 1
ATOM 4705 C CA . ASN B 1 280 ? 22.453 -15.578 -37.312 1 51.56 280 ASN B CA 1
ATOM 4706 C C . ASN B 1 280 ? 21.25 -15.031 -36.531 1 51.56 280 ASN B C 1
ATOM 4708 O O . ASN B 1 280 ? 20.922 -13.852 -36.656 1 51.56 280 ASN B O 1
ATOM 4712 N N . ASP B 1 281 ? 20.391 -15.867 -36.125 1 53.91 281 ASP B N 1
ATOM 4713 C CA . ASP B 1 281 ? 19.312 -15.508 -35.219 1 53.91 281 ASP B CA 1
ATOM 4714 C C . ASP B 1 281 ? 19.875 -14.93 -33.938 1 53.91 281 ASP B C 1
ATOM 4716 O O . ASP B 1 281 ? 20.703 -15.562 -33.25 1 53.91 281 ASP B O 1
ATOM 4720 N N . LYS B 1 282 ? 20 -13.586 -34 1 60.12 282 LYS B N 1
ATOM 4721 C CA . LYS B 1 282 ? 20.375 -12.961 -32.719 1 60.12 282 LYS B CA 1
ATOM 4722 C C . LYS B 1 282 ? 19.172 -12.828 -31.797 1 60.12 282 LYS B C 1
ATOM 4724 O O . LYS B 1 282 ? 18.141 -12.297 -32.188 1 60.12 282 LYS B O 1
ATOM 4729 N N . LYS B 1 283 ? 19.25 -13.516 -30.734 1 62.75 283 LYS B N 1
ATOM 4730 C CA . LYS B 1 283 ? 18.234 -13.406 -29.688 1 62.75 283 LYS B CA 1
ATOM 4731 C C . LYS B 1 283 ? 18.375 -12.102 -28.906 1 62.75 283 LYS B C 1
ATOM 4733 O O . LYS B 1 283 ? 19.484 -11.711 -28.531 1 62.75 283 LYS B O 1
ATOM 4738 N N . PHE B 1 284 ? 17.266 -11.172 -29.266 1 68.88 284 PHE B N 1
ATOM 4739 C CA . PHE B 1 284 ? 17.312 -9.945 -28.484 1 68.88 284 PHE B CA 1
ATOM 4740 C C . PHE B 1 284 ? 16.219 -9.922 -27.422 1 68.88 284 PHE B C 1
ATOM 4742 O O . PHE B 1 284 ? 15.125 -10.453 -27.641 1 68.88 284 PHE B O 1
ATOM 4749 N N . VAL B 1 285 ? 16.547 -9.484 -26.297 1 68.31 285 VAL B N 1
ATOM 4750 C CA . VAL B 1 285 ? 15.594 -9.273 -25.219 1 68.31 285 VAL B CA 1
ATOM 4751 C C . VAL B 1 285 ? 14.953 -7.891 -25.359 1 68.31 285 VAL B C 1
ATOM 4753 O O . VAL B 1 285 ? 15.656 -6.898 -25.562 1 68.31 285 VAL B O 1
ATOM 4756 N N . ALA B 1 286 ? 13.648 -7.883 -25.672 1 69.94 286 ALA B N 1
ATOM 4757 C CA . ALA B 1 286 ? 12.945 -6.609 -25.797 1 69.94 286 ALA B CA 1
ATOM 4758 C C . ALA B 1 286 ? 11.922 -6.441 -24.672 1 69.94 286 ALA B C 1
ATOM 4760 O O . ALA B 1 286 ? 11.375 -7.422 -24.172 1 69.94 286 ALA B O 1
ATOM 4761 N N . CYS B 1 287 ? 11.836 -5.25 -24.203 1 72.88 287 CYS B N 1
ATOM 4762 C CA . CYS B 1 287 ? 10.781 -4.887 -23.266 1 72.88 287 CYS B CA 1
ATOM 4763 C C . CYS B 1 287 ? 9.656 -4.145 -23.969 1 72.88 287 CYS B C 1
ATOM 4765 O O . CYS B 1 287 ? 9.867 -3.061 -24.516 1 72.88 287 CYS B O 1
ATOM 4767 N N . ILE B 1 288 ? 8.5 -4.805 -24.109 1 69.88 288 ILE B N 1
ATOM 4768 C CA . ILE B 1 288 ? 7.398 -4.203 -24.844 1 69.88 288 ILE B CA 1
ATOM 4769 C C . ILE B 1 288 ? 6.238 -3.904 -23.906 1 69.88 288 ILE B C 1
ATOM 4771 O O . ILE B 1 288 ? 5.957 -4.684 -22.984 1 69.88 288 ILE B O 1
ATOM 4775 N N . PRO B 1 289 ? 5.723 -2.668 -24.125 1 69.62 289 PRO B N 1
ATOM 4776 C CA . PRO B 1 289 ? 4.531 -2.391 -23.312 1 69.62 289 PRO B CA 1
ATOM 4777 C C . PRO B 1 289 ? 3.385 -3.359 -23.594 1 69.62 289 PRO B C 1
ATOM 4779 O O . PRO B 1 289 ? 3.234 -3.826 -24.734 1 69.62 289 PRO B O 1
ATOM 4782 N N . SER B 1 290 ? 2.768 -3.818 -22.531 1 65.44 290 SER B N 1
ATOM 4783 C CA . SER B 1 290 ? 1.623 -4.707 -22.703 1 65.44 290 SER B CA 1
ATOM 4784 C C . SER B 1 290 ? 0.487 -4.004 -23.438 1 65.44 290 SER B C 1
ATOM 4786 O O . SER B 1 290 ? 0.352 -2.779 -23.359 1 65.44 290 SER B O 1
ATOM 4788 N N . ALA B 1 291 ? -0.139 -4.555 -24.406 1 52.62 291 ALA B N 1
ATOM 4789 C CA . ALA B 1 291 ? -1.188 -4.031 -25.281 1 52.62 291 ALA B CA 1
ATOM 4790 C C . ALA B 1 291 ? -2.314 -3.4 -24.453 1 52.62 291 ALA B C 1
ATOM 4792 O O . ALA B 1 291 ? -3.045 -2.541 -24.953 1 52.62 291 ALA B O 1
ATOM 4793 N N . SER B 1 292 ? -2.645 -3.877 -23.328 1 52.03 292 SER B N 1
ATOM 4794 C CA . SER B 1 292 ? -3.85 -3.369 -22.672 1 52.03 292 SER B CA 1
ATOM 4795 C C . SER B 1 292 ? -3.523 -2.223 -21.719 1 52.03 292 SER B C 1
ATOM 4797 O O . SER B 1 292 ? -3.24 -2.447 -20.547 1 52.03 292 SER B O 1
ATOM 4799 N N . PRO B 1 293 ? -3.16 -1.103 -22.297 1 51.56 293 PRO B N 1
ATOM 4800 C CA . PRO B 1 293 ? -2.975 -0.029 -21.328 1 51.56 293 PRO B CA 1
ATOM 4801 C C . PRO B 1 293 ? -4.238 0.266 -20.531 1 51.56 293 PRO B C 1
ATOM 4803 O O . PRO B 1 293 ? -5.32 0.411 -21.094 1 51.56 293 PRO B O 1
ATOM 4806 N N . ARG B 1 294 ? -4.367 -0.328 -19.406 1 55.5 294 ARG B N 1
ATOM 4807 C CA . ARG B 1 294 ? -5.555 0.17 -18.719 1 55.5 294 ARG B CA 1
ATOM 4808 C C . ARG B 1 294 ? -5.551 1.693 -18.656 1 55.5 294 ARG B C 1
ATOM 4810 O O . ARG B 1 294 ? -4.59 2.299 -18.188 1 55.5 294 ARG B O 1
ATOM 4817 N N . GLY B 1 295 ? -6.227 2.311 -19.656 1 57.81 295 GLY B N 1
ATOM 4818 C CA . GLY B 1 295 ? -6.398 3.754 -19.656 1 57.81 295 GLY B CA 1
ATOM 4819 C C . GLY B 1 295 ? -6.766 4.305 -18.281 1 57.81 295 GLY B C 1
ATOM 4820 O O . GLY B 1 295 ? -6.477 3.684 -17.266 1 57.81 295 GLY B O 1
ATOM 4821 N N . HIS B 1 296 ? -7.422 5.305 -18.25 1 61.44 296 HIS B N 1
ATOM 4822 C CA . HIS B 1 296 ? -7.918 5.984 -17.062 1 61.44 296 HIS B CA 1
ATOM 4823 C C . HIS B 1 296 ? -8.82 5.07 -16.234 1 61.44 296 HIS B C 1
ATOM 4825 O O . HIS B 1 296 ? -9.789 4.516 -16.766 1 61.44 296 HIS B O 1
ATOM 4831 N N . THR B 1 297 ? -8.367 4.789 -15.031 1 72.25 297 THR B N 1
ATOM 4832 C CA . THR B 1 297 ? -9.195 3.977 -14.148 1 72.25 297 THR B CA 1
ATOM 4833 C C . THR B 1 297 ? -10.117 4.855 -13.305 1 72.25 297 THR B C 1
ATOM 4835 O O . THR B 1 297 ? -11.344 4.688 -13.328 1 72.25 297 THR B O 1
ATOM 4838 N N . GLY B 1 298 ? -9.688 5.898 -12.656 1 88.19 298 GLY B N 1
ATOM 4839 C CA . GLY B 1 298 ? -10.43 6.766 -11.75 1 88.19 298 GLY B CA 1
ATOM 4840 C C . GLY B 1 298 ? -9.539 7.711 -10.969 1 88.19 298 GLY B C 1
ATOM 4841 O O . GLY B 1 298 ? -8.328 7.746 -11.172 1 88.19 298 GLY B O 1
ATOM 4842 N N . TYR B 1 299 ? -10.258 8.57 -10.195 1 93.12 299 TYR B N 1
ATOM 4843 C CA . TYR B 1 299 ? -9.586 9.555 -9.352 1 93.12 299 TYR B CA 1
ATOM 4844 C C . TYR B 1 299 ? -9.68 9.172 -7.883 1 93.12 299 TYR B C 1
ATOM 4846 O O . TYR B 1 299 ? -10.742 8.766 -7.41 1 93.12 299 TYR B O 1
ATOM 4854 N N . LEU B 1 300 ? -8.578 9.242 -7.254 1 95.94 300 LEU B N 1
ATOM 4855 C CA . LEU B 1 300 ? -8.555 9.062 -5.809 1 95.94 300 LEU B CA 1
ATOM 4856 C C . LEU B 1 300 ? -8.422 10.406 -5.094 1 95.94 300 LEU B C 1
ATOM 4858 O O . LEU B 1 300 ? -7.504 11.172 -5.371 1 95.94 300 LEU B O 1
ATOM 4862 N N . THR B 1 301 ? -9.359 10.711 -4.227 1 96.69 301 THR B N 1
ATOM 4863 C CA . THR B 1 301 ? -9.281 11.898 -3.379 1 96.69 301 THR B CA 1
ATOM 4864 C C . THR B 1 301 ? -9.102 11.508 -1.916 1 96.69 301 THR B C 1
ATOM 4866 O O . THR B 1 301 ? -9.867 10.711 -1.38 1 96.69 301 THR B O 1
ATOM 4869 N N . THR B 1 302 ? -8.094 12.023 -1.312 1 96.38 302 THR B N 1
ATOM 4870 C CA . THR B 1 302 ? -7.816 11.734 0.09 1 96.38 302 THR B CA 1
ATOM 4871 C C . THR B 1 302 ? -7.82 13.016 0.917 1 96.38 302 THR B C 1
ATOM 4873 O O . THR B 1 302 ? -7.574 14.102 0.389 1 96.38 302 THR B O 1
ATOM 4876 N N . ALA B 1 303 ? -8.141 12.859 2.193 1 95.25 303 ALA B N 1
ATOM 4877 C CA . ALA B 1 303 ? -8.156 13.984 3.121 1 95.25 303 ALA B CA 1
ATOM 4878 C C . ALA B 1 303 ? -8.016 13.516 4.566 1 95.25 303 ALA B C 1
ATOM 4880 O O . ALA B 1 303 ? -8.164 12.32 4.852 1 95.25 303 ALA B O 1
ATOM 4881 N N . THR B 1 304 ? -7.645 14.422 5.434 1 93.5 304 THR B N 1
ATOM 4882 C CA . THR B 1 304 ? -7.488 14.164 6.863 1 93.5 304 THR B CA 1
ATOM 4883 C C . THR B 1 304 ? -8.547 14.906 7.668 1 93.5 304 THR B C 1
ATOM 4885 O O . THR B 1 304 ? -8.797 16.094 7.434 1 93.5 304 THR B O 1
ATOM 4888 N N . TYR B 1 305 ? -9.195 14.195 8.492 1 92.56 305 TYR B N 1
ATOM 4889 C CA . TYR B 1 305 ? -10.133 14.805 9.422 1 92.56 305 TYR B CA 1
ATOM 4890 C C . TYR B 1 305 ? -9.461 15.094 10.766 1 92.56 305 TYR B C 1
ATOM 4892 O O . TYR B 1 305 ? -8.945 14.18 11.414 1 92.56 305 TYR B O 1
ATOM 4900 N N . LEU B 1 306 ? -9.375 16.438 11.18 1 85.5 306 LEU B N 1
ATOM 4901 C CA . LEU B 1 306 ? -8.781 16.812 12.453 1 85.5 306 LEU B CA 1
ATOM 4902 C C . LEU B 1 306 ? -9.852 17.219 13.461 1 85.5 306 LEU B C 1
ATOM 4904 O O . LEU B 1 306 ? -10.844 17.844 13.102 1 85.5 306 LEU B O 1
ATOM 4908 N N . MET B 1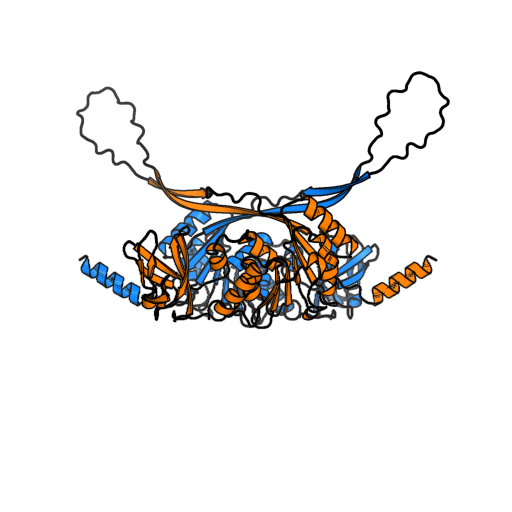 307 ? -10.445 16.422 14.258 1 69.06 307 MET B N 1
ATOM 4909 C CA . MET B 1 307 ? -11.523 16.812 15.156 1 69.06 307 MET B CA 1
ATOM 4910 C C . MET B 1 307 ? -11.242 18.188 15.773 1 69.06 307 MET B C 1
ATOM 4912 O O . MET B 1 307 ? -10.086 18.531 16 1 69.06 307 MET B O 1
ATOM 4916 N N . GLU B 1 308 ? -12.156 19.031 15.516 1 55.69 308 GLU B N 1
ATOM 4917 C CA . GLU B 1 308 ? -12.164 20.297 16.234 1 55.69 308 GLU B CA 1
ATOM 4918 C C . GLU B 1 308 ? -12.102 20.078 17.734 1 55.69 308 GLU B C 1
ATOM 4920 O O . GLU B 1 308 ? -12.898 19.328 18.297 1 55.69 308 GLU B O 1
ATOM 4925 N N . THR B 1 309 ? -10.938 19.984 18.297 1 48.78 309 THR B N 1
ATOM 4926 C CA . THR B 1 309 ? -10.875 19.953 19.75 1 48.78 309 THR B CA 1
ATOM 4927 C C . THR B 1 309 ? -11.93 20.875 20.359 1 48.78 309 THR B C 1
ATOM 4929 O O . THR B 1 309 ? -12.234 21.922 19.797 1 48.78 309 THR B O 1
ATOM 4932 N N . PRO B 1 310 ? -12.656 20.422 21.25 1 42.53 310 PRO B N 1
ATOM 4933 C CA . PRO B 1 310 ? -13.57 21.312 21.969 1 42.53 310 PRO B CA 1
ATOM 4934 C C . PRO B 1 310 ? -12.984 22.703 22.172 1 42.53 310 PRO B C 1
ATOM 4936 O O . PRO B 1 310 ? -13.734 23.688 22.266 1 42.53 310 PRO B O 1
ATOM 4939 N N . LEU B 1 311 ? -11.758 22.828 22.438 1 42.19 311 LEU B N 1
ATOM 4940 C CA . LEU B 1 311 ? -11.188 24.141 22.703 1 42.19 311 LEU B CA 1
ATOM 4941 C C . LEU B 1 311 ? -11.289 25.031 21.469 1 42.19 311 LEU B C 1
ATOM 4943 O O . LEU B 1 311 ? -11.438 26.25 21.578 1 42.19 311 LEU B O 1
ATOM 4947 N N . GLN B 1 312 ? -11.227 24.484 20.344 1 45.53 312 GLN B N 1
ATOM 4948 C CA . GLN B 1 312 ? -11.328 25.312 19.156 1 45.53 312 GLN B CA 1
ATOM 4949 C C . GLN B 1 312 ? -12.773 25.75 18.922 1 45.53 312 GLN B C 1
ATOM 4951 O O . GLN B 1 312 ? -13.016 26.844 18.375 1 45.53 312 GLN B O 1
ATOM 4956 N N . LEU B 1 313 ? -13.664 24.938 19.203 1 43.56 313 LEU B N 1
ATOM 4957 C CA . LEU B 1 313 ? -15.055 25.391 19.219 1 43.56 313 LEU B CA 1
ATOM 4958 C C . LEU B 1 313 ? -15.266 26.5 20.234 1 43.56 313 LEU B C 1
ATOM 4960 O O . LEU B 1 313 ? -16.031 27.438 19.984 1 43.56 313 LEU B O 1
ATOM 4964 N N . GLN B 1 314 ? -14.672 26.375 21.344 1 42.97 314 GLN B N 1
ATOM 4965 C CA . GLN B 1 314 ? -14.828 27.422 22.344 1 42.97 314 GLN B CA 1
ATOM 4966 C C . GLN B 1 314 ? -14.125 28.703 21.922 1 42.97 314 GLN B C 1
ATOM 4968 O O . GLN B 1 314 ? -14.633 29.797 22.156 1 42.97 314 GLN B O 1
ATOM 4973 N N . GLU B 1 315 ? -12.977 28.609 21.328 1 43.38 315 GLU B N 1
ATOM 4974 C CA . GLU B 1 315 ? -12.289 29.844 20.922 1 43.38 315 GLU B CA 1
ATOM 4975 C C . GLU B 1 315 ? -12.969 30.484 19.719 1 43.38 315 GLU B C 1
ATOM 4977 O O . GLU B 1 315 ? -12.969 31.703 19.578 1 43.38 315 GLU B O 1
ATOM 4982 N N . ALA B 1 316 ? -13.539 29.781 18.859 1 44.16 316 ALA B N 1
ATOM 4983 C CA . ALA B 1 316 ? -14.367 30.328 17.797 1 44.16 316 ALA B CA 1
ATOM 4984 C C . ALA B 1 316 ? -15.648 30.953 18.359 1 44.16 316 ALA B C 1
ATOM 4986 O O . ALA B 1 316 ? -16.125 31.969 17.844 1 44.16 316 ALA B O 1
ATOM 4987 N N . GLU B 1 317 ? -16.141 30.359 19.25 1 46.09 317 GLU B N 1
ATOM 4988 C CA . GLU B 1 317 ? -17.266 30.984 19.922 1 46.09 317 GLU B CA 1
ATOM 4989 C C . GLU B 1 317 ? -16.844 32.281 20.641 1 46.09 317 GLU B C 1
ATOM 4991 O O . GLU B 1 317 ? -17.609 33.25 20.672 1 46.09 317 GLU B O 1
ATOM 4996 N N . ILE B 1 318 ? -15.695 32.281 21.156 1 45.88 318 ILE B N 1
ATOM 4997 C CA . ILE B 1 318 ? -15.211 33.469 21.812 1 45.88 318 ILE B CA 1
ATOM 4998 C C . ILE B 1 318 ? -14.883 34.531 20.766 1 45.88 318 ILE B C 1
ATOM 5000 O O . ILE B 1 318 ? -15.219 35.719 20.922 1 45.88 318 ILE B O 1
ATOM 5004 N N . GLU B 1 319 ? -14.336 34.156 19.719 1 45 319 GLU B N 1
ATOM 5005 C CA . GLU B 1 319 ? -14.047 35.125 18.672 1 45 319 GLU B CA 1
ATOM 5006 C C . GLU B 1 319 ? -15.328 35.594 17.984 1 45 319 GLU B C 1
ATOM 5008 O O . GLU B 1 319 ? -15.469 36.781 17.672 1 45 319 GLU B O 1
ATOM 5013 N N . ASP B 1 320 ? -16.172 34.75 17.734 1 48.78 320 ASP B N 1
ATOM 5014 C CA . ASP B 1 320 ? -17.469 35.156 17.234 1 48.78 320 ASP B CA 1
ATOM 5015 C C . ASP B 1 320 ? -18.234 35.969 18.266 1 48.78 320 ASP B C 1
ATOM 5017 O O . ASP B 1 320 ? -18.969 36.906 17.906 1 48.78 320 ASP B O 1
ATOM 5021 N N . SER B 1 321 ? -17.969 35.625 19.422 1 46.66 321 SER B N 1
ATOM 5022 C CA . SER B 1 321 ? -18.594 36.438 20.469 1 46.66 321 SER B CA 1
ATOM 5023 C C . SER B 1 321 ? -17.922 37.781 20.625 1 46.66 321 SER B C 1
ATOM 5025 O O . SER B 1 321 ? -18.547 38.75 21.062 1 46.66 321 SER B O 1
ATOM 5027 N N . CYS B 1 322 ? -16.641 37.844 20.328 1 42.12 322 CYS B N 1
ATOM 5028 C CA . CYS B 1 322 ? -15.977 39.125 20.438 1 42.12 322 CYS B CA 1
ATOM 5029 C C . CYS B 1 322 ? -16.234 40 19.203 1 42.12 322 CYS B C 1
ATOM 5031 O O . CYS B 1 322 ? -15.938 41.188 19.188 1 42.12 322 CYS B O 1
ATOM 5033 N N . GLU B 1 323 ? -16.547 39.312 18.094 1 42.03 323 GLU B N 1
ATOM 5034 C CA . GLU B 1 323 ? -16.859 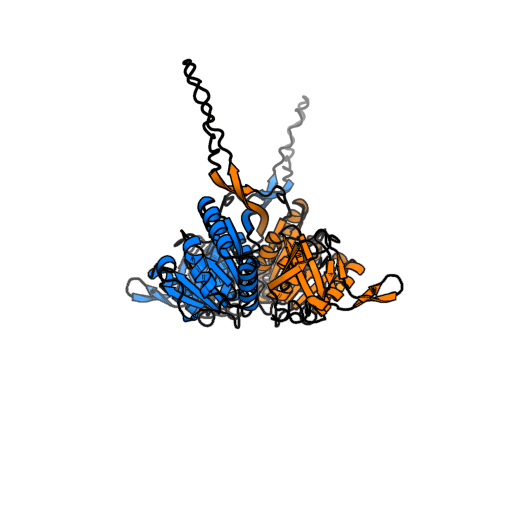40.156 16.938 1 42.03 323 GLU B CA 1
ATOM 5035 C C . GLU B 1 323 ? -18.312 40.625 16.969 1 42.03 323 GLU B C 1
ATOM 5037 O O . GLU B 1 323 ? -18.766 41.344 16.062 1 42.03 323 GLU B O 1
ATOM 5042 N N . LYS B 1 324 ? -18.984 40.312 18.047 1 38.72 324 LYS B N 1
ATOM 5043 C CA . LYS B 1 324 ? -20.219 41.031 18.266 1 38.72 324 LYS B CA 1
ATOM 5044 C C . LYS B 1 324 ? -20 42.188 19.25 1 38.72 324 LYS B C 1
ATOM 5046 O O . LYS B 1 324 ? -19.297 42.062 20.25 1 38.72 324 LYS B O 1
#

Secondary structure (DSSP, 8-state):
-TTTS--SB--TT-EEEEEEETTEEEEEE--SEEE-TTS-EEE-EEEETTEEEEGGGGTTPBTT-EEEETTEEEEEE---HHHHHHH--TTS----HHHHHHHHHHTT--TT-EEEEE--TTSHHHHHHHHHHTTT-EEEEEES-HHHHHHHHHHHHHTT-TTTEEEEE--HHHH-S-GGGTTTBSEEEE-SS-GGGGHHHHHHHB-SSS-EEEEEEESSHHHHHHHHHHHHHTT-EEEEEEEEEEEEEEEEEEEEE---------SS------------EEEEEEEEE-S-------EEEEEEE----HHHHHHHHHHHHH--/-TTTS--SB--TT-EEEEEEETTEEEEEE--SEEE-TTS-EEE-EEEETTEEEEGGGGTTPBTT-EEEETTEEEEEE---HHHHHHH--TTS----HHHHHHHHHHTT--TT-EEEEE--TTSHHHHHHHHHHTTT-EEEEEES-HHHHHHHHHHHHHTT-TTTEEEEE--HHHH-S-GGGTTTBSEEEE-SS-HHHHHHHHHHHB-SSS-EEEEEEESSHHHHHHHHHHHHHTT-EEEEEEEEEEEEEEEEEEEEE---------SS------------EEEEEEEEE-S-------EEEEEEE----HHHHHHHHHHHHH--

Foldseek 3Di:
DALADDDFFDAQLAWKWWAFDPLDIATDHLHQWDADPVRDTDGDWDQDPQAIDRSVVRGGHTQQDWDDHPRGITGIHGDDLQSCQSHQDPPDDDDHDVVLVVVCVLQVAAAQFEEEEEDCAQVSSVSVSLSHNPDNAAYEYEYQDPVRQVNNQVVCVSNVSNNHYDTDNDDCLPPNDDPVQFQPGQEYEYEDAQVLSRVVSRVRRHHQADKHKYKYWFADVVSVVSNLVSCVVQPWPPKDKDWDWDWDKDWDWDFDQPDPPPDPPPPDCDDPPVPPPPSPRDTDTDIGIDPCRVPTDTMMIMTMDHNPPPVNVVVVVVVVVVVD/DALADDDFFDAQLAWKWWAFDPLDIATDHLHQWDADPVRDTDGDWDQDPQAIDRSPVRGGHTQQDWDDGPRGITGIHGDDLQSCQSHQDPPDDDDHDVVLVVVCVLQVAAAQFEEEEEDCAQVSSVSVSLSHNPDNAAYEYEYQDPVRQVNNQVVCVSNVSNNHYDTDNDDCLPPNDDPVQFQPGQEYEYEDAQVLSRVVSRVRRHHQADKHKYKYWFADVVSVVSNLVSCVVQPWPPKDKDWDWDWDKDWDWDFDQPDPPPDDPPPDCDDPPVPVPPSPRDTDTDIGIDPCRVPTDTMMIMTMDHRPPVVNVVVVVVVVVVVD

Solvent-accessible surface area (backbone atoms only — not comparable to full-atom values): 34480 Å² total; per-residue (Å²): 87,32,70,66,51,96,66,56,57,38,44,80,62,24,48,36,26,41,40,61,45,99,89,41,54,41,70,42,71,30,38,50,60,39,67,46,97,86,67,45,81,36,77,28,63,48,77,50,100,43,32,49,37,57,39,56,74,47,51,71,37,45,40,44,38,76,42,75,31,76,62,48,57,30,31,37,32,72,53,42,47,66,57,46,51,73,36,52,74,87,82,50,88,75,79,50,67,68,57,46,23,36,50,45,48,73,41,62,64,25,48,47,36,29,34,38,36,38,54,39,52,77,32,45,61,55,46,43,49,37,51,36,11,32,91,73,10,35,34,41,29,22,16,66,49,55,69,44,23,50,53,32,41,53,49,36,46,58,31,45,36,54,88,27,45,47,63,39,65,41,53,40,75,83,66,36,69,65,77,91,40,54,44,55,17,42,22,36,38,34,50,47,94,58,50,49,66,32,49,65,43,47,57,51,23,23,27,60,69,66,44,18,24,38,38,36,47,29,78,44,68,69,54,45,51,51,28,53,51,45,40,48,75,70,58,38,39,76,73,43,34,35,32,65,40,55,45,47,38,42,77,39,80,39,69,44,69,49,71,74,74,73,68,75,77,68,80,70,83,65,81,82,68,82,67,75,73,71,65,58,58,45,77,39,81,43,78,39,70,48,86,74,58,60,63,89,71,41,34,38,37,33,31,34,40,46,50,73,50,68,65,54,56,51,49,50,48,48,50,56,51,62,75,96,88,32,71,66,52,97,65,55,56,38,47,81,63,25,48,35,26,42,40,61,44,100,89,41,55,40,69,39,72,30,36,51,59,40,68,46,98,85,68,45,80,37,76,27,64,47,78,51,101,44,30,49,37,58,39,57,74,46,50,71,39,44,38,43,38,75,44,75,31,75,61,50,57,31,31,36,31,72,54,44,46,68,58,46,51,74,35,53,74,87,82,49,89,76,78,50,68,66,57,44,22,35,49,46,49,73,41,62,64,25,47,47,36,28,34,38,35,38,54,39,51,76,29,44,60,53,45,44,51,39,51,36,12,30,91,72,9,34,34,41,29,23,18,65,48,54,69,43,24,50,54,33,42,52,49,37,44,58,30,46,35,54,89,26,44,47,63,38,65,40,52,41,75,81,68,36,69,66,76,90,40,54,44,54,17,42,22,35,38,34,50,48,96,58,50,50,67,32,48,67,42,46,57,50,22,22,28,62,69,66,43,18,24,37,39,36,48,30,78,44,69,68,54,47,51,50,28,51,50,47,41,48,75,71,58,38,39,75,72,43,34,36,30,65,40,55,45,46,38,42,76,39,80,40,69,45,69,49,70,72,73,73,69,74,76,67,82,70,83,66,81,83,68,81,67,77,73,72,66,56,61,46,76,39,80,42,77,40,70,49,86,73,58,59,62,90,73,42,35,39,37,34,32,34,38,47,48,74,50,68,64,55,56,49,50,49,50,45,49,57,53,62,73,96

InterPro domains:
  IPR014816 tRNA (1-methyladenosine) methyltransferase catalytic subunit Gcd14 [PIRSF017269] (6-311)
  IPR014816 tRNA (1-methyladenosine) methyltransferase catalytic subunit Gcd14 [PS51620] (13-306)
  IPR014816 tRNA (1-methyladenosine) methyltransferase catalytic subunit Gcd14 [PTHR12133] (1-306)
  IPR029063 S-adenosyl-L-methionine-dependent methyltransferase superfamily [G3DSA:3.40.50.150] (81-320)
  IPR029063 S-adenosyl-L-methionine-dependent methyltransferase superfamily [SSF53335] (8-304)
  IPR049470 tRNA (adenine(58)-N(1))-methyltransferase catalytic subunit TRM61, C-terminal [PF08704] (72-304)

Organism: Aphis gossypii (NCBI:txid80765)

pLDDT: mean 83.6, std 18.49, range [36.5, 98.81]